Protein AF-A0A2R6QM65-F1 (afdb_monomer_lite)

Sequence (448 aa):
MLPRVVPAVLLLGACVVSASITVYGVSGAAQQTFDVTATAVSSASPSTYTAAAFNSVVLQAPEVPVPGPPTQFNLSLQSSSQNVAFLSIPQSGSFFGFSVEFSVVNQVGIPFNDTSNLRLGIAEVGELILGDNLVGFQVGNEPDLYASHGHRPQNYSQGDYFNDFGIMVEAIGNDTLIPVRNNLIAPSVATGPWTPESVWDTGFVGVYSDSLGALAVEHGFGPPKDPQTVFSNYLNHTSGIDIISAYLNSTNFAQQNGKPFLMFETNSASCGGFPGVSDSFGIALWALDYGLQMAYSNFSGALLHVGGEDDTYNWTVGPIFYAAVAVAETFGSSNASQIVDLQANGVNIFTPGYAIYENGNLARVALFNYVTDPTGASTYTASISITGGTVPSQVSVKYLLAPSVAEKTNITWAGQTVASKDQRRYKQSLATKQLAFAKYKFPHLASL

InterPro domains:
  IPR013780 Glycosyl hydrolase, all-beta [G3DSA:2.60.40.1180] (326-436)
  IPR017853 Glycoside hydrolase superfamily [SSF51445] (133-323)
  IPR031728 Beta-glucuronidase, C-terminal [PF16862] (353-425)
  IPR052974 Glycosyl Hydrolase 79 Enzymes [PTHR36183] (124-425)

pLDDT: mean 78.93, std 25.84, range [22.56, 98.81]

Foldseek 3Di:
DDDDDDDDDDDDDDPDPDDDDDDDDPDDDDDDDDDDDDDDDDDDPPDPDPPPLAQPDFADFDDADVVHFDFEDEFEAAQFPVPDPLKAFQAALQFEAAQEDEPPDDDQAFDLLDLVDTDCVSQLVVCVQCPVLDQAHEYEAQQLCCCVVVSDPVPDALLNVLVSVVSVLVVLVPDPSRPDQQRYEDDQHEPHPDALVRNVVSVSCVVCVSRHQAYEYEYADDDDDDCRVCQVCLLWLVNLVVSCVSCLVVLVVCVVSVHAYENAEDAQHPPQDHRLRRQFLSRLQSLLSSSLVCRSSNHRHYHYYAYDPPHNSPLDDGNVNNSSVVSSVLSDHQSGKIKDWSCPSVVGTQWTKMFIAHPGGTDDIDIGGSDQDPVCPSNHDYHYDYPPDDDDPDDDDWDFDDNHRSDRARTDTSNDDCDPVVSVVVVVVCCVSVPPDDPDDDDDDDDD

Structure (mmCIF, N/CA/C/O backbone):
data_AF-A0A2R6QM65-F1
#
_entry.id   AF-A0A2R6QM65-F1
#
loop_
_atom_site.group_PDB
_atom_site.id
_atom_site.type_symbol
_atom_site.label_atom_id
_atom_site.label_alt_id
_atom_site.label_comp_id
_atom_site.label_asym_id
_atom_site.label_entity_id
_atom_site.label_seq_id
_atom_site.pdbx_PDB_ins_code
_atom_site.Cartn_x
_atom_site.Cartn_y
_atom_site.Cartn_z
_atom_site.occupancy
_atom_site.B_iso_or_equiv
_atom_site.auth_seq_id
_atom_site.auth_comp_id
_atom_site.auth_asym_id
_atom_site.auth_atom_id
_atom_site.pdbx_PDB_model_num
ATOM 1 N N . MET A 1 1 ? 57.877 -20.335 72.585 1.00 38.72 1 MET A N 1
ATOM 2 C CA . MET A 1 1 ? 58.159 -21.057 71.326 1.00 38.72 1 MET A CA 1
ATOM 3 C C . MET A 1 1 ? 56.870 -21.093 70.514 1.00 38.72 1 MET A C 1
ATOM 5 O O . MET A 1 1 ? 55.941 -21.774 70.917 1.00 38.72 1 MET A O 1
ATOM 9 N N . LEU A 1 2 ? 56.780 -20.272 69.463 1.00 36.06 2 LEU A N 1
ATOM 10 C CA . LEU A 1 2 ? 55.674 -20.251 68.494 1.00 36.06 2 LEU A CA 1
ATOM 11 C C . LEU A 1 2 ? 55.960 -21.218 67.331 1.00 36.06 2 LEU A C 1
ATOM 13 O O . LEU A 1 2 ? 57.112 -21.305 66.905 1.00 36.06 2 LEU A O 1
ATOM 17 N N . PRO A 1 3 ? 54.909 -21.790 66.723 1.00 38.03 3 PRO A N 1
ATOM 18 C CA . PRO A 1 3 ? 54.809 -21.886 65.263 1.00 38.03 3 PRO A CA 1
ATOM 19 C C . PRO A 1 3 ? 53.459 -21.305 64.785 1.00 38.03 3 PRO A C 1
ATOM 21 O O . PRO A 1 3 ? 52.400 -21.650 65.294 1.00 38.03 3 PRO A O 1
ATOM 24 N N . ARG A 1 4 ? 53.482 -20.201 64.029 1.00 33.97 4 ARG A N 1
ATOM 25 C CA . ARG A 1 4 ? 53.374 -20.094 62.555 1.00 33.97 4 ARG A CA 1
ATOM 26 C C . ARG A 1 4 ? 52.016 -20.515 61.964 1.00 33.97 4 ARG A C 1
ATOM 28 O O . ARG A 1 4 ? 51.758 -21.679 61.693 1.00 33.97 4 ARG A O 1
ATOM 35 N N . VAL A 1 5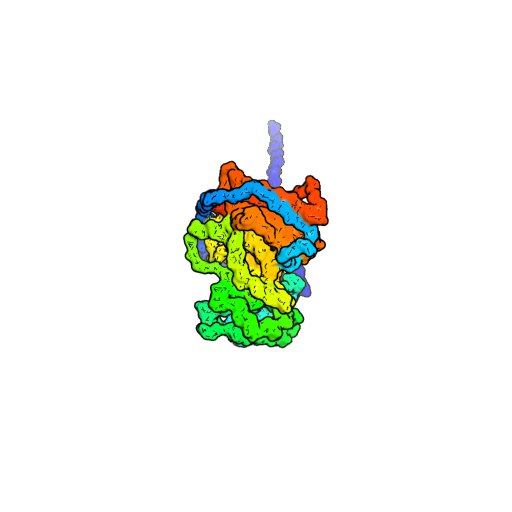 ? 51.217 -19.476 61.712 1.00 35.19 5 VAL A N 1
ATOM 36 C CA . VAL A 1 5 ? 49.995 -19.402 60.899 1.00 35.19 5 VAL A CA 1
ATOM 37 C C . VAL A 1 5 ? 50.367 -19.304 59.413 1.00 35.19 5 VAL A C 1
ATOM 39 O O . VAL A 1 5 ? 51.276 -18.550 59.067 1.00 35.19 5 VAL A O 1
ATOM 42 N N . VAL A 1 6 ? 49.633 -19.999 58.539 1.00 34.00 6 VAL A N 1
ATOM 43 C CA . VAL A 1 6 ? 49.561 -19.725 57.091 1.00 34.00 6 VAL A CA 1
ATOM 44 C C . VAL A 1 6 ? 48.077 -19.710 56.693 1.00 34.00 6 VAL A C 1
ATOM 46 O O . VAL A 1 6 ? 47.406 -20.717 56.921 1.00 34.00 6 VAL A O 1
ATOM 49 N N . PRO A 1 7 ? 47.536 -18.611 56.132 1.00 34.41 7 PRO A N 1
ATOM 50 C CA . PRO A 1 7 ? 46.175 -18.575 55.613 1.00 34.41 7 PRO A CA 1
ATOM 51 C C . PRO A 1 7 ? 46.142 -18.966 54.128 1.00 34.41 7 PRO A C 1
ATOM 53 O O . PRO A 1 7 ? 46.990 -18.549 53.338 1.00 34.41 7 PRO A O 1
ATOM 56 N N . ALA A 1 8 ? 45.141 -19.761 53.752 1.00 31.19 8 ALA A N 1
ATOM 57 C CA . ALA A 1 8 ? 44.837 -20.096 52.367 1.00 31.19 8 ALA A CA 1
ATOM 58 C C . ALA A 1 8 ? 44.176 -18.897 51.665 1.00 31.19 8 ALA A C 1
ATOM 60 O O . ALA A 1 8 ? 43.174 -18.360 52.136 1.00 31.19 8 ALA A O 1
ATOM 61 N N . VAL A 1 9 ? 44.758 -18.482 50.541 1.00 32.62 9 VAL A N 1
ATOM 62 C CA . VAL A 1 9 ? 44.259 -17.414 49.669 1.00 32.62 9 VAL A CA 1
ATOM 63 C C . VAL A 1 9 ? 43.231 -18.004 48.701 1.00 32.62 9 VAL A C 1
ATOM 65 O O . VAL A 1 9 ? 43.537 -18.929 47.951 1.00 32.62 9 VAL A O 1
ATOM 68 N N . LEU A 1 10 ? 42.019 -17.450 48.712 1.00 29.50 10 LEU A N 1
ATOM 69 C CA . LEU A 1 10 ? 40.959 -17.718 47.742 1.00 29.50 10 LEU A CA 1
ATOM 70 C C . LEU A 1 10 ? 41.210 -16.838 46.499 1.00 29.50 10 LEU A C 1
ATOM 72 O O . LEU A 1 10 ? 41.002 -15.626 46.554 1.00 29.50 10 LEU A O 1
ATOM 76 N N . LEU A 1 11 ? 41.687 -17.417 45.392 1.00 30.95 11 LEU A N 1
ATOM 77 C CA . LEU A 1 11 ? 41.769 -16.727 44.097 1.00 30.95 11 LEU A CA 1
ATOM 78 C C . LEU A 1 11 ? 40.460 -16.922 43.317 1.00 30.95 11 LEU A C 1
ATOM 80 O O . LEU A 1 11 ? 40.138 -18.030 42.892 1.00 30.95 11 LEU A O 1
ATOM 84 N N . LEU A 1 12 ? 39.733 -15.823 43.095 1.00 32.28 12 LEU A N 1
ATOM 85 C CA . LEU A 1 12 ? 38.688 -15.709 42.077 1.00 32.28 12 LEU A CA 1
ATOM 86 C C . LEU A 1 12 ? 39.339 -15.757 40.684 1.00 32.28 12 LEU A C 1
ATOM 88 O O . LEU A 1 12 ? 39.906 -14.770 40.218 1.00 32.28 12 LEU A O 1
ATOM 92 N N . GLY A 1 13 ? 39.267 -16.912 40.024 1.00 29.38 13 GLY A N 1
ATOM 93 C CA . GLY A 1 13 ? 39.641 -17.063 38.620 1.00 29.38 13 GLY A CA 1
ATOM 94 C C . GLY A 1 13 ? 38.540 -16.531 37.704 1.00 29.38 13 GLY A C 1
ATOM 95 O O . GLY A 1 13 ? 37.453 -17.102 37.637 1.00 29.38 13 GLY A O 1
ATOM 96 N N . ALA A 1 14 ? 38.826 -15.444 36.989 1.00 32.75 14 ALA A N 1
ATOM 97 C CA . ALA A 1 14 ? 38.020 -14.986 35.868 1.00 32.75 14 ALA A CA 1
ATOM 98 C C . ALA A 1 14 ? 37.994 -16.072 34.777 1.00 32.75 14 ALA A C 1
ATOM 100 O O . ALA A 1 14 ? 39.039 -16.472 34.264 1.00 32.75 14 ALA A O 1
ATOM 101 N N . CYS A 1 15 ? 36.802 -16.550 34.414 1.00 27.44 15 CYS A N 1
ATOM 102 C CA . CYS A 1 15 ? 36.615 -17.377 33.226 1.00 27.44 15 CYS A CA 1
ATOM 103 C C . CYS A 1 15 ? 36.830 -16.506 31.984 1.00 27.44 15 CYS A C 1
ATOM 105 O O . CYS A 1 15 ? 35.930 -15.789 31.551 1.00 27.44 15 CYS A O 1
ATOM 107 N N . VAL A 1 16 ? 38.031 -16.561 31.415 1.00 31.06 16 VAL A N 1
ATOM 108 C CA . VAL A 1 16 ? 38.286 -16.095 30.052 1.00 31.06 16 VAL A CA 1
ATOM 109 C C . VAL A 1 16 ? 37.765 -17.182 29.116 1.00 31.06 16 VAL A C 1
ATOM 111 O O . VAL A 1 16 ? 38.329 -18.271 29.043 1.00 31.06 16 VAL A O 1
ATOM 114 N N . VAL A 1 17 ? 36.661 -16.914 28.419 1.00 28.73 17 VAL A N 1
ATOM 115 C CA . VAL A 1 17 ? 36.216 -17.768 27.314 1.00 28.73 17 VAL A CA 1
ATOM 116 C C . VAL A 1 17 ? 37.124 -17.476 26.123 1.00 28.73 17 VAL A C 1
ATOM 118 O O . VAL A 1 17 ? 36.931 -16.498 25.405 1.00 28.73 17 VAL A O 1
ATOM 121 N N . SER A 1 18 ? 38.138 -18.313 25.917 1.00 28.58 18 SER A N 1
ATOM 122 C CA . SER A 1 18 ? 38.857 -18.378 24.645 1.00 28.58 18 SER A CA 1
ATOM 123 C C . SER A 1 18 ? 38.010 -19.169 23.652 1.00 28.58 18 SER A C 1
ATOM 125 O O . SER A 1 18 ? 38.008 -20.395 23.670 1.00 28.58 18 SER A O 1
ATOM 127 N N . ALA A 1 19 ? 37.271 -18.474 22.790 1.00 27.31 19 ALA A N 1
ATOM 128 C CA . ALA A 1 19 ? 36.684 -19.091 21.608 1.00 27.31 19 ALA A CA 1
ATOM 129 C C . ALA A 1 19 ? 37.695 -18.991 20.456 1.00 27.31 19 ALA A C 1
ATOM 131 O O . ALA A 1 19 ? 37.913 -17.912 19.909 1.00 27.31 19 ALA A O 1
ATOM 132 N N . SER A 1 20 ? 38.330 -20.106 20.097 1.00 28.16 20 SER A N 1
ATOM 133 C CA . SER A 1 20 ? 39.063 -20.249 18.839 1.00 28.16 20 SER A CA 1
ATOM 134 C C . SER A 1 20 ? 38.140 -20.889 17.800 1.00 28.16 20 SER A C 1
ATOM 136 O O . SER A 1 20 ? 37.610 -21.979 18.002 1.00 28.16 20 SER A O 1
ATOM 138 N N . ILE A 1 21 ? 37.925 -20.208 16.674 1.00 26.66 21 ILE A N 1
ATOM 139 C CA . ILE A 1 21 ? 37.238 -20.782 15.514 1.00 26.66 21 ILE A CA 1
ATOM 140 C C . ILE A 1 21 ? 38.318 -21.336 14.588 1.00 26.66 21 ILE A C 1
ATOM 142 O O . ILE A 1 21 ? 39.095 -20.581 14.009 1.00 26.66 21 ILE A O 1
ATOM 146 N N . THR A 1 22 ? 38.371 -22.661 14.463 1.00 27.56 22 THR A N 1
ATOM 147 C CA . THR A 1 22 ? 39.179 -23.343 13.445 1.00 27.56 22 THR A CA 1
ATOM 148 C C . THR A 1 22 ? 38.296 -23.556 12.221 1.00 27.56 22 THR A C 1
ATOM 150 O O . THR A 1 22 ? 37.310 -24.286 12.294 1.00 27.56 22 THR A O 1
ATOM 153 N N . VAL A 1 23 ? 38.617 -22.897 11.106 1.00 26.70 23 VAL A N 1
ATOM 154 C CA . VAL A 1 23 ? 37.917 -23.077 9.827 1.00 26.70 23 VAL A CA 1
ATOM 155 C C . VAL A 1 23 ? 38.706 -24.073 8.983 1.00 26.70 23 VAL A C 1
ATOM 157 O O . VAL A 1 23 ? 39.858 -23.815 8.640 1.00 26.70 23 VAL A O 1
ATOM 160 N N . TYR A 1 24 ? 38.092 -25.205 8.638 1.00 25.06 24 TYR A N 1
ATOM 161 C CA . TYR A 1 24 ? 38.647 -26.148 7.668 1.00 25.06 24 TYR A CA 1
ATOM 162 C C . TYR A 1 24 ? 38.235 -25.717 6.255 1.00 25.06 24 TYR A C 1
ATOM 164 O O . TYR A 1 24 ? 37.059 -25.778 5.904 1.00 25.06 24 TYR A O 1
ATOM 172 N N . GLY A 1 25 ? 39.200 -25.265 5.454 1.00 28.28 25 GLY A N 1
ATOM 173 C CA . GLY A 1 25 ? 39.058 -25.141 4.001 1.00 28.28 25 GLY A CA 1
ATOM 174 C C . GLY A 1 25 ? 39.436 -26.454 3.309 1.00 28.28 25 GLY A C 1
ATOM 175 O O . GLY A 1 25 ? 40.238 -27.224 3.835 1.00 28.28 25 GLY A O 1
ATOM 176 N N . VAL A 1 26 ? 38.877 -26.711 2.124 1.00 34.22 26 VAL A N 1
ATOM 177 C CA . VAL A 1 26 ? 38.995 -27.980 1.366 1.00 34.22 26 VAL A CA 1
ATOM 178 C C . VAL A 1 26 ? 40.374 -28.199 0.707 1.00 34.22 26 VAL A C 1
ATOM 180 O O . VAL A 1 26 ? 40.522 -28.937 -0.260 1.00 34.22 26 VAL A O 1
ATOM 183 N N . SER A 1 27 ? 41.421 -27.602 1.259 1.00 32.16 27 SER A N 1
ATOM 184 C CA . SER A 1 27 ? 42.816 -27.883 0.929 1.00 32.16 27 SER A CA 1
ATOM 185 C C . SER A 1 27 ? 43.628 -27.689 2.207 1.00 32.16 27 SER A C 1
ATOM 187 O O . SER A 1 27 ? 43.577 -26.615 2.804 1.00 32.16 27 SER A O 1
ATOM 189 N N . GLY A 1 28 ? 44.291 -28.758 2.655 1.00 29.59 28 GLY A N 1
ATOM 190 C CA . GLY A 1 28 ? 44.944 -28.879 3.961 1.00 29.59 28 GLY A CA 1
ATOM 191 C C . GLY A 1 28 ? 45.881 -27.730 4.354 1.00 29.59 28 GLY A C 1
ATOM 192 O O . GLY A 1 28 ? 46.348 -26.955 3.527 1.00 29.59 28 GLY A O 1
ATOM 193 N N . ALA A 1 29 ? 46.132 -27.648 5.661 1.00 30.23 29 ALA A N 1
ATOM 194 C CA . ALA A 1 29 ? 46.851 -26.587 6.358 1.00 30.23 29 ALA A CA 1
ATOM 195 C C . ALA A 1 29 ? 48.100 -26.045 5.631 1.00 30.23 29 ALA A C 1
ATOM 197 O O . ALA A 1 29 ? 49.075 -26.765 5.428 1.00 30.23 29 ALA A O 1
ATOM 198 N N . ALA A 1 30 ? 48.107 -24.735 5.374 1.00 29.00 30 ALA A N 1
ATOM 199 C CA . ALA A 1 30 ? 49.322 -23.949 5.201 1.00 29.00 30 ALA A CA 1
ATOM 200 C C . ALA A 1 30 ? 49.230 -22.707 6.098 1.00 29.00 30 ALA A C 1
ATOM 202 O O . ALA A 1 30 ? 48.421 -21.807 5.883 1.00 29.00 30 ALA A O 1
ATOM 203 N N . GLN A 1 31 ? 50.039 -22.699 7.152 1.00 29.42 31 GLN A N 1
ATOM 204 C CA . GLN A 1 31 ? 50.202 -21.586 8.075 1.00 29.42 31 GLN A CA 1
ATOM 205 C C . GLN A 1 31 ? 51.128 -20.555 7.409 1.00 29.42 31 GLN A C 1
ATOM 207 O O . GLN A 1 31 ? 52.315 -20.822 7.248 1.00 29.42 31 GLN A O 1
ATOM 212 N N . GLN A 1 32 ? 50.604 -19.396 6.999 1.00 27.78 32 GLN A N 1
ATOM 213 C CA . GLN A 1 32 ? 51.433 -18.245 6.623 1.00 27.78 32 GLN A CA 1
ATOM 214 C C . GLN A 1 32 ? 51.271 -17.130 7.657 1.00 27.78 32 GLN A C 1
ATOM 216 O O . GLN A 1 32 ? 50.199 -16.551 7.820 1.00 27.78 32 GLN A O 1
ATOM 221 N N . THR A 1 33 ? 52.355 -16.861 8.379 1.00 25.61 33 THR A N 1
ATOM 222 C CA . THR A 1 33 ? 52.556 -15.694 9.243 1.00 25.61 33 THR A CA 1
ATOM 223 C C . THR A 1 33 ? 52.804 -14.452 8.389 1.00 25.61 33 THR A C 1
ATOM 225 O O . THR A 1 33 ? 53.731 -14.447 7.582 1.00 25.61 33 THR A O 1
ATOM 228 N N . PHE A 1 34 ? 52.010 -13.400 8.595 1.00 25.69 34 PHE A N 1
ATOM 229 C CA . PHE A 1 34 ? 52.264 -12.066 8.050 1.00 25.69 34 PHE A CA 1
ATOM 230 C C . PHE A 1 34 ? 52.720 -11.134 9.178 1.00 25.69 34 PHE A C 1
ATOM 232 O O . PHE A 1 34 ? 51.961 -10.881 10.114 1.00 25.69 34 PHE A O 1
ATOM 239 N N . ASP A 1 35 ? 53.951 -10.629 9.074 1.00 25.83 35 ASP A N 1
ATOM 240 C CA . ASP A 1 35 ? 54.458 -9.514 9.876 1.00 25.83 35 ASP A CA 1
ATOM 241 C C . ASP A 1 35 ? 53.839 -8.206 9.368 1.00 25.83 35 ASP A C 1
ATOM 243 O O . ASP A 1 35 ? 53.992 -7.850 8.198 1.00 25.83 35 ASP A O 1
ATOM 247 N N . VAL A 1 36 ? 53.148 -7.472 10.244 1.00 30.02 36 VAL A N 1
ATOM 248 C CA . VAL A 1 36 ? 52.655 -6.121 9.946 1.00 30.02 36 VAL A CA 1
ATOM 249 C C . VAL A 1 36 ? 53.316 -5.135 10.899 1.00 30.02 36 VAL A C 1
ATOM 251 O O . VAL A 1 36 ? 52.942 -5.007 12.064 1.00 30.02 36 VAL A O 1
ATOM 254 N N . THR A 1 37 ? 54.304 -4.411 10.380 1.00 25.33 37 THR A N 1
ATOM 255 C CA . THR A 1 37 ? 54.903 -3.242 11.023 1.00 25.33 37 THR A CA 1
ATOM 256 C C . THR A 1 37 ? 53.861 -2.121 11.065 1.00 25.33 37 THR A C 1
ATOM 258 O O . THR A 1 37 ? 53.500 -1.549 10.036 1.00 25.33 37 THR A O 1
ATOM 261 N N . ALA A 1 38 ? 53.339 -1.820 12.255 1.00 28.05 38 ALA A N 1
ATOM 262 C CA . ALA A 1 38 ? 52.355 -0.764 12.462 1.00 28.05 38 ALA A CA 1
ATOM 263 C C . ALA A 1 38 ? 52.992 0.620 12.260 1.00 28.05 38 ALA A C 1
ATOM 265 O O . ALA A 1 38 ? 53.849 1.041 13.035 1.00 28.05 38 ALA A O 1
ATOM 266 N N . THR A 1 39 ? 52.547 1.347 11.234 1.00 26.44 39 THR A N 1
ATOM 267 C CA . THR A 1 39 ? 52.780 2.794 11.137 1.00 26.44 39 THR A CA 1
ATOM 268 C C . THR A 1 39 ? 51.591 3.485 11.797 1.00 26.44 39 THR A C 1
ATOM 270 O O . THR A 1 39 ? 50.443 3.194 11.466 1.00 26.44 39 THR A O 1
ATOM 273 N N . ALA A 1 40 ? 51.862 4.338 12.785 1.00 28.08 40 ALA A N 1
ATOM 274 C CA . ALA A 1 40 ? 50.848 5.008 13.589 1.00 28.08 40 ALA A CA 1
ATOM 275 C C . ALA A 1 40 ? 49.955 5.904 12.718 1.00 28.08 40 ALA A C 1
ATOM 277 O O . ALA A 1 40 ? 50.416 6.897 12.158 1.00 28.08 40 ALA A O 1
ATOM 278 N N . VAL A 1 41 ? 48.670 5.560 12.632 1.00 28.91 41 VAL A N 1
ATOM 279 C CA . VAL A 1 41 ? 47.631 6.443 12.101 1.00 28.91 41 VAL A CA 1
ATOM 280 C C . VAL A 1 41 ? 47.064 7.213 13.289 1.00 28.91 41 VAL A C 1
ATOM 282 O O . VAL A 1 41 ? 46.660 6.614 14.286 1.00 28.91 41 VAL A O 1
ATOM 285 N N . SER A 1 42 ? 47.090 8.541 13.210 1.00 27.17 42 SER A N 1
ATOM 286 C CA . SER A 1 42 ? 46.528 9.440 14.216 1.00 27.17 42 SER A CA 1
ATOM 287 C C . SER A 1 42 ? 45.083 9.054 14.527 1.00 27.17 42 SER A C 1
ATOM 289 O O . SER A 1 42 ? 44.241 9.039 13.629 1.00 27.17 42 SER A O 1
ATOM 291 N N . SER A 1 43 ? 44.791 8.772 15.796 1.00 30.64 43 SER A N 1
ATOM 292 C CA . SER A 1 43 ? 43.424 8.639 16.285 1.00 30.64 43 SER A CA 1
ATOM 293 C C . SER A 1 43 ? 42.693 9.955 16.036 1.00 30.64 43 SER A C 1
ATOM 295 O O . SER A 1 43 ? 42.979 10.956 16.700 1.00 30.64 43 SER A O 1
ATOM 297 N N . ALA A 1 44 ? 41.764 9.958 15.081 1.00 27.30 44 ALA A N 1
ATOM 298 C CA . ALA A 1 44 ? 40.731 10.978 15.039 1.00 27.30 44 ALA A CA 1
ATOM 299 C C . ALA A 1 44 ? 40.062 11.017 16.420 1.00 27.30 44 ALA A C 1
ATOM 301 O O . ALA A 1 44 ? 39.838 9.969 17.036 1.00 27.30 44 ALA A O 1
ATOM 302 N N . SER A 1 45 ? 39.824 12.225 16.932 1.00 26.30 45 SER A N 1
ATOM 303 C CA . SER A 1 45 ? 39.152 12.432 18.211 1.00 26.30 45 SER A CA 1
ATOM 304 C C . SER A 1 45 ? 37.885 11.577 18.274 1.00 26.30 45 SER A C 1
ATOM 306 O O . SER A 1 45 ? 37.190 11.479 17.261 1.00 26.30 45 SER A O 1
ATOM 308 N N . PRO A 1 46 ? 37.565 10.959 19.426 1.00 27.48 46 PRO A N 1
ATOM 309 C CA . PRO A 1 46 ? 36.305 10.257 19.567 1.00 27.48 46 PRO A CA 1
ATOM 310 C C . PRO A 1 46 ? 35.210 11.294 19.346 1.00 27.48 46 PRO A C 1
ATOM 312 O O . PRO A 1 46 ? 35.017 12.184 20.175 1.00 27.48 46 PRO A O 1
ATOM 315 N N . SER A 1 47 ? 34.535 11.227 18.201 1.00 25.16 47 SER A N 1
ATOM 316 C CA . SER A 1 47 ? 33.295 11.952 18.009 1.00 25.16 47 SER A CA 1
ATOM 317 C C . SER A 1 47 ? 32.377 11.494 19.130 1.00 25.16 47 SER A C 1
ATOM 319 O O . SER A 1 47 ? 32.063 10.311 19.263 1.00 25.16 47 SER A O 1
ATOM 321 N N . THR A 1 48 ? 32.009 12.418 20.004 1.00 25.02 48 THR A N 1
ATOM 322 C CA . THR A 1 48 ? 30.931 12.229 20.959 1.00 25.02 48 THR A CA 1
ATOM 323 C C . THR A 1 48 ? 29.674 11.982 20.134 1.00 25.02 48 THR A C 1
ATOM 325 O O . THR A 1 48 ? 29.065 12.912 19.618 1.00 25.02 48 THR A O 1
ATOM 328 N N . TYR A 1 49 ? 29.324 10.712 19.944 1.00 30.08 49 TYR A N 1
ATOM 329 C CA . TYR A 1 49 ? 28.093 10.311 19.282 1.00 30.08 49 TYR A CA 1
ATOM 330 C C . TYR A 1 49 ? 26.926 10.647 20.212 1.00 30.08 49 TYR A C 1
ATOM 332 O O . TYR A 1 49 ? 26.562 9.867 21.090 1.00 30.08 49 TYR A O 1
ATOM 340 N N . THR A 1 50 ? 26.340 11.829 20.049 1.00 26.67 50 THR A N 1
ATOM 341 C CA . THR A 1 50 ? 24.980 12.076 20.521 1.00 26.67 50 THR A CA 1
ATOM 342 C C . THR A 1 50 ? 24.058 11.392 19.524 1.00 26.67 50 THR A C 1
ATOM 344 O O . THR A 1 50 ? 23.930 11.851 18.393 1.00 26.67 50 THR A O 1
ATOM 347 N N . ALA A 1 51 ? 23.465 10.262 19.901 1.00 33.12 51 ALA A N 1
ATOM 348 C CA . ALA A 1 51 ? 22.452 9.607 19.089 1.00 33.12 51 ALA A CA 1
ATOM 349 C C . ALA A 1 51 ? 21.259 10.557 18.888 1.00 33.12 51 ALA A C 1
ATOM 351 O O . ALA A 1 51 ? 20.371 10.627 19.731 1.00 33.12 51 ALA A O 1
ATOM 352 N N . ALA A 1 52 ? 21.224 11.272 17.766 1.00 34.72 52 ALA A N 1
ATOM 353 C CA . ALA A 1 52 ? 20.027 11.941 17.275 1.00 34.72 52 ALA A CA 1
ATOM 354 C C . ALA A 1 52 ? 19.249 10.981 16.356 1.00 34.72 52 ALA A C 1
ATOM 356 O O . ALA A 1 52 ? 18.859 11.336 15.258 1.00 34.72 52 ALA A O 1
ATOM 357 N N . ALA A 1 53 ? 19.032 9.739 16.807 1.00 42.62 53 ALA A N 1
ATOM 358 C CA . ALA A 1 53 ? 18.100 8.810 16.158 1.00 42.62 53 ALA A CA 1
ATOM 359 C C . ALA A 1 53 ? 16.630 9.159 16.466 1.00 42.62 53 ALA A C 1
ATOM 361 O O . ALA A 1 53 ? 15.719 8.537 15.933 1.00 42.62 53 ALA A O 1
ATOM 362 N N . PHE A 1 54 ? 16.400 10.132 17.353 1.00 52.22 54 PHE A N 1
ATOM 363 C CA . PHE A 1 54 ? 15.082 10.559 17.793 1.00 52.22 54 PHE A CA 1
ATOM 364 C C . PHE A 1 54 ? 14.896 12.029 17.452 1.00 52.22 54 PHE A C 1
ATOM 366 O O . PHE A 1 54 ? 15.477 12.912 18.085 1.00 52.22 54 PHE A O 1
ATOM 373 N N . ASN A 1 55 ? 14.055 12.286 16.461 1.00 66.00 55 ASN A N 1
ATOM 374 C CA . ASN A 1 55 ? 13.513 13.609 16.239 1.00 66.00 55 ASN A CA 1
ATOM 375 C C . ASN A 1 55 ? 12.678 14.035 17.467 1.00 66.00 55 ASN A C 1
ATOM 377 O O . ASN A 1 55 ? 11.725 13.356 17.864 1.00 66.00 55 ASN A O 1
ATOM 381 N N . SER A 1 56 ? 13.016 15.184 18.051 1.00 69.69 56 SER A N 1
ATOM 382 C CA . SER A 1 56 ? 12.346 15.735 19.234 1.00 69.69 56 SER A CA 1
ATOM 383 C C . SER A 1 56 ? 11.058 16.505 18.926 1.00 69.69 56 SER A C 1
ATOM 385 O O . SER A 1 56 ? 10.366 16.904 19.861 1.00 69.69 56 SER A O 1
ATOM 387 N N . VAL A 1 57 ? 10.707 16.711 17.650 1.00 80.88 57 VAL A N 1
ATOM 388 C CA . VAL A 1 57 ? 9.465 17.386 17.246 1.00 80.88 57 VAL A CA 1
ATOM 389 C C . VAL A 1 57 ? 8.274 16.516 17.628 1.00 80.88 57 VAL A C 1
ATOM 391 O O . VAL A 1 57 ? 7.970 15.549 16.938 1.00 80.88 57 VAL A O 1
ATOM 394 N N . VAL A 1 58 ? 7.599 16.842 18.725 1.00 81.19 58 VAL A N 1
ATOM 395 C CA . VAL A 1 58 ? 6.324 16.227 19.113 1.00 81.19 58 VAL A CA 1
ATOM 396 C C . VAL A 1 58 ? 5.205 17.170 18.695 1.00 81.19 58 VAL A C 1
ATOM 398 O O . VAL A 1 58 ? 5.197 18.333 19.096 1.00 81.19 58 VAL A O 1
ATOM 401 N N . LEU A 1 59 ? 4.284 16.672 17.872 1.00 91.38 59 LEU A N 1
ATOM 402 C CA . LEU A 1 59 ? 3.152 17.457 17.393 1.00 91.38 59 LEU A CA 1
ATOM 403 C C . LEU A 1 59 ? 2.055 17.554 18.449 1.00 91.38 59 LEU A C 1
ATOM 405 O O . LEU A 1 59 ? 1.943 16.728 19.355 1.00 91.38 59 LEU A O 1
ATOM 409 N N . GLN A 1 60 ? 1.208 18.562 18.306 1.00 94.94 60 GLN A N 1
ATOM 410 C CA . GLN A 1 60 ? -0.056 18.630 19.019 1.00 94.94 60 GLN A CA 1
ATOM 411 C C . GLN A 1 60 ? -1.096 17.825 18.242 1.00 94.94 60 GLN A C 1
ATOM 413 O O . GLN A 1 60 ? -1.263 18.011 17.032 1.00 94.94 60 GLN A O 1
ATOM 418 N N . ALA A 1 61 ? -1.786 16.920 18.941 1.00 95.50 61 ALA A N 1
ATOM 419 C CA . ALA A 1 61 ? -2.954 16.255 18.380 1.00 95.50 61 ALA A CA 1
ATOM 420 C C . ALA A 1 61 ? -4.024 17.308 18.032 1.00 95.50 61 ALA A C 1
ATOM 422 O O . ALA A 1 61 ? -4.190 18.259 18.803 1.00 95.50 61 ALA A O 1
ATOM 423 N N . PRO A 1 62 ? -4.742 17.160 16.904 1.00 95.50 62 PRO A N 1
ATOM 424 C CA . PRO A 1 62 ? -5.857 18.042 16.583 1.00 95.50 62 PRO A CA 1
ATOM 425 C C . PRO A 1 62 ? -6.927 18.034 17.678 1.00 95.50 62 PRO A C 1
ATOM 427 O O . PRO A 1 62 ? -7.087 17.045 18.398 1.00 95.50 62 PRO A O 1
ATOM 430 N N . GLU A 1 63 ? -7.685 19.124 17.774 1.00 95.75 63 GLU A N 1
ATOM 431 C CA . GLU A 1 63 ? -8.869 19.172 18.631 1.00 95.75 63 GLU A CA 1
ATOM 432 C C . GLU A 1 63 ? -9.897 18.109 18.214 1.00 95.75 63 GLU A C 1
ATOM 434 O O . GLU A 1 63 ? -9.974 17.708 17.048 1.00 95.75 63 GLU A O 1
ATOM 439 N N . VAL A 1 64 ? -10.711 17.663 19.175 1.00 96.31 64 VAL A N 1
ATOM 440 C CA . VAL A 1 64 ? -11.824 16.745 18.905 1.00 96.31 64 VAL A CA 1
ATOM 441 C C . VAL A 1 64 ? -12.764 17.388 17.871 1.00 96.31 64 VAL A C 1
ATOM 443 O O . VAL A 1 64 ? -13.157 18.542 18.064 1.00 96.31 64 VAL A O 1
ATOM 446 N N . PRO A 1 65 ? -13.152 16.677 16.792 1.00 94.50 65 PRO A N 1
ATOM 447 C CA . PRO A 1 65 ? -14.057 17.219 15.782 1.00 94.50 65 PRO A CA 1
ATOM 448 C C . PRO A 1 65 ? -15.376 17.727 16.381 1.00 94.50 65 PRO A C 1
ATOM 450 O O . PRO A 1 65 ? -15.895 17.149 17.337 1.00 94.50 65 PRO A O 1
ATOM 453 N N . VAL A 1 66 ? -15.949 18.785 15.794 1.00 91.56 66 VAL A N 1
ATOM 454 C CA . VAL A 1 66 ? -17.249 19.344 16.202 1.00 91.56 66 VAL A CA 1
ATOM 455 C C . VAL A 1 66 ? -18.193 19.417 14.989 1.00 91.56 66 VAL A C 1
ATOM 457 O O . VAL A 1 66 ? -17.924 20.194 14.071 1.00 91.56 66 VAL A O 1
ATOM 460 N N . PRO A 1 67 ? -19.312 18.663 14.972 1.00 91.25 67 PRO A N 1
ATOM 461 C CA . PRO A 1 67 ? -19.699 17.663 15.970 1.00 91.25 67 PRO A CA 1
ATOM 462 C C . PRO A 1 67 ? -18.733 16.464 15.987 1.00 91.25 67 PRO A C 1
ATOM 464 O O . PRO A 1 67 ? -18.144 16.120 14.963 1.00 91.25 67 PRO A O 1
ATOM 467 N N . GLY A 1 68 ? -18.585 15.829 17.153 1.00 91.94 68 GLY A N 1
ATOM 468 C CA . GLY A 1 68 ? -17.762 14.625 17.294 1.00 91.94 68 GLY A CA 1
ATOM 469 C C . GLY A 1 68 ? -18.353 13.424 16.543 1.00 91.94 68 GLY A C 1
ATOM 470 O O . GLY A 1 68 ? -19.548 13.437 16.219 1.00 91.94 68 GLY A O 1
ATOM 471 N N . PRO A 1 69 ? -17.555 12.373 16.267 1.00 94.31 69 PRO A N 1
ATOM 472 C CA . PRO A 1 69 ? -18.061 11.151 15.648 1.00 94.31 69 PRO A CA 1
ATOM 473 C C . PRO A 1 69 ? -19.185 10.518 16.483 1.00 94.31 69 PRO A C 1
ATOM 475 O O . PRO A 1 69 ? -19.118 10.552 17.716 1.00 94.31 69 PRO A O 1
ATOM 478 N N . PRO A 1 70 ? -20.203 9.896 15.859 1.00 96.50 70 PRO A N 1
ATOM 479 C CA . PRO A 1 70 ? -21.198 9.143 16.611 1.00 96.50 70 PRO A CA 1
ATOM 480 C C . PRO A 1 70 ? -20.536 8.023 17.421 1.00 96.50 70 PRO A C 1
ATOM 482 O O . PRO A 1 70 ? -19.707 7.270 16.909 1.00 96.50 70 PRO A O 1
ATOM 485 N N . THR A 1 71 ? -20.920 7.900 18.692 1.00 97.31 71 THR A N 1
ATOM 486 C CA . THR A 1 71 ? -20.315 6.948 19.639 1.00 97.31 71 THR A CA 1
ATOM 487 C C . THR A 1 71 ? -21.072 5.628 19.742 1.00 97.31 71 THR A C 1
ATOM 489 O O . THR A 1 71 ? -20.684 4.742 20.500 1.00 97.31 71 THR A O 1
ATOM 492 N N . GLN A 1 72 ? -22.159 5.465 18.992 1.00 98.00 72 GLN A N 1
ATOM 493 C CA . GLN A 1 72 ? -22.928 4.227 18.928 1.00 98.00 72 GLN A CA 1
ATOM 494 C C . GLN A 1 72 ? -23.401 4.003 17.499 1.00 98.00 72 GLN A C 1
ATOM 496 O O . GLN A 1 72 ? -24.082 4.854 16.929 1.00 98.00 72 GLN A O 1
ATOM 501 N N . PHE A 1 73 ? -23.066 2.848 16.936 1.00 97.94 73 PHE A N 1
ATOM 502 C CA . PHE A 1 73 ? -23.513 2.455 15.605 1.00 97.94 73 PHE A CA 1
ATOM 503 C C . PHE A 1 73 ? -23.618 0.935 15.482 1.00 97.94 73 PHE A C 1
ATOM 505 O O . PHE A 1 73 ? -23.044 0.181 16.271 1.00 97.94 73 PHE A O 1
ATOM 512 N N . ASN A 1 74 ? -24.374 0.485 14.481 1.00 97.25 74 ASN A N 1
ATOM 513 C CA . ASN A 1 74 ? -24.567 -0.930 14.184 1.00 97.25 74 ASN A CA 1
ATOM 514 C C . ASN A 1 74 ? -23.805 -1.311 12.913 1.00 97.25 74 ASN A C 1
ATOM 516 O O . ASN A 1 74 ? -23.825 -0.567 11.934 1.00 97.25 74 ASN A O 1
ATOM 520 N N . LEU A 1 75 ? -23.199 -2.495 12.907 1.00 96.88 75 LEU A N 1
ATOM 521 C CA . LEU A 1 75 ? -22.618 -3.132 11.730 1.00 96.88 75 LEU A CA 1
ATOM 522 C C . LEU A 1 75 ? -23.398 -4.413 11.432 1.00 96.88 75 LEU A C 1
ATOM 524 O O . LEU A 1 75 ? -23.542 -5.284 12.292 1.00 96.88 75 LEU A O 1
ATOM 528 N N . SER A 1 76 ? -23.917 -4.524 10.211 1.00 95.44 76 SER A N 1
ATOM 529 C CA . SER A 1 76 ? -24.597 -5.729 9.727 1.00 95.44 76 SER A CA 1
ATOM 530 C C . SER A 1 76 ? -23.685 -6.441 8.740 1.00 95.44 76 SER A C 1
ATOM 532 O O . SER A 1 76 ? -23.527 -5.992 7.609 1.00 95.44 76 SER A O 1
ATOM 534 N N . LEU A 1 77 ? -23.054 -7.526 9.182 1.00 97.38 77 LEU A N 1
ATOM 535 C CA . LEU A 1 77 ? -22.063 -8.268 8.406 1.00 97.38 77 LEU A CA 1
ATOM 536 C C . LEU A 1 77 ? -22.680 -9.545 7.841 1.00 97.38 77 LEU A C 1
ATOM 538 O O . LEU A 1 77 ? -23.569 -10.136 8.452 1.00 97.38 77 LEU A O 1
ATOM 542 N N . GLN A 1 78 ? -22.209 -9.990 6.682 1.00 98.00 78 GLN A N 1
ATOM 543 C CA . GLN A 1 78 ? -22.596 -11.287 6.133 1.00 98.00 78 GLN A CA 1
ATOM 544 C C . GLN A 1 78 ? -21.685 -12.367 6.712 1.00 98.00 78 GLN A C 1
ATOM 546 O O . GLN A 1 78 ? -20.498 -12.138 6.915 1.00 98.00 78 GLN A O 1
ATOM 551 N N . SER A 1 79 ? -22.214 -13.559 6.977 1.00 97.31 79 SER A N 1
ATOM 552 C CA . SER A 1 79 ? -21.391 -14.699 7.399 1.00 97.31 79 SER A CA 1
ATOM 553 C C . SER A 1 79 ? -20.500 -15.227 6.273 1.00 97.31 79 SER A C 1
ATOM 555 O O . SER A 1 79 ? -19.416 -15.746 6.537 1.00 97.31 79 SER A O 1
ATOM 557 N N . SER A 1 80 ? -20.954 -15.080 5.024 1.00 97.62 80 SER A N 1
ATOM 558 C CA . SER A 1 80 ? -20.287 -15.579 3.826 1.00 97.62 80 SER A CA 1
ATOM 559 C C . SER A 1 80 ? -19.956 -14.454 2.857 1.00 97.62 80 SER A C 1
ATOM 561 O O . SER A 1 80 ? -20.797 -13.598 2.571 1.00 97.62 80 SER A O 1
ATOM 563 N N . SER A 1 81 ? -18.751 -14.526 2.296 1.00 97.31 81 SER A N 1
ATOM 564 C CA . SER A 1 81 ? -18.241 -13.603 1.283 1.00 97.31 81 SER A CA 1
ATOM 565 C C . SER A 1 81 ? -19.086 -13.611 0.001 1.00 97.31 81 SER A C 1
ATOM 567 O O . SER A 1 81 ? -19.178 -12.600 -0.683 1.00 97.31 81 SER A O 1
ATOM 569 N N . GLN A 1 82 ? -19.795 -14.709 -0.290 1.00 96.88 82 GLN A N 1
ATOM 570 C CA . GLN A 1 82 ? -20.677 -14.825 -1.459 1.00 96.88 82 GLN A CA 1
ATOM 571 C C . GLN A 1 82 ? -21.818 -13.796 -1.464 1.00 96.88 82 GLN A C 1
ATOM 573 O O . GLN A 1 82 ? -22.349 -13.475 -2.523 1.00 96.88 82 GLN A O 1
ATOM 578 N N . ASN A 1 83 ? -22.189 -13.277 -0.290 1.00 97.25 83 ASN A N 1
ATOM 579 C CA . ASN A 1 83 ? -23.257 -12.290 -0.126 1.00 97.25 83 ASN A CA 1
ATOM 580 C C . ASN A 1 83 ? -22.725 -10.855 0.019 1.00 97.25 83 ASN A C 1
ATOM 582 O O . ASN A 1 83 ? -23.482 -9.954 0.380 1.00 97.25 83 ASN A O 1
ATOM 586 N N . VAL A 1 84 ? -21.429 -10.635 -0.211 1.00 97.56 84 VAL A N 1
ATOM 587 C CA . VAL A 1 84 ? -20.769 -9.341 -0.030 1.00 97.56 84 VAL A CA 1
ATOM 588 C C . VAL A 1 84 ? -20.364 -8.800 -1.392 1.00 97.56 84 VAL A C 1
ATOM 590 O O . VAL A 1 84 ? -19.617 -9.433 -2.136 1.00 97.56 84 VAL A O 1
ATOM 593 N N . ALA A 1 85 ? -20.866 -7.615 -1.724 1.00 96.00 85 ALA A N 1
ATOM 594 C CA . ALA A 1 85 ? -20.449 -6.898 -2.919 1.00 96.00 85 ALA A CA 1
ATOM 595 C C . ALA A 1 85 ? -19.087 -6.224 -2.703 1.00 96.00 85 ALA A C 1
ATOM 597 O O . ALA A 1 85 ? -18.726 -5.898 -1.574 1.00 96.00 85 ALA A O 1
ATOM 598 N N . PHE A 1 86 ? -18.367 -5.975 -3.799 1.00 94.25 86 PHE A N 1
ATOM 599 C CA . PHE A 1 86 ? -17.102 -5.229 -3.803 1.00 94.25 86 PHE A CA 1
ATOM 600 C C . PHE A 1 86 ? -15.989 -5.840 -2.937 1.00 94.25 86 PHE A C 1
ATOM 602 O O . PHE A 1 86 ? -15.104 -5.131 -2.481 1.00 94.25 86 PHE A O 1
ATOM 609 N N . LEU A 1 87 ? -16.005 -7.154 -2.708 1.00 97.12 87 LEU A N 1
ATOM 610 C CA . LEU A 1 87 ? -14.866 -7.821 -2.079 1.00 97.12 87 LEU A CA 1
ATOM 611 C C . LEU A 1 87 ? -13.608 -7.676 -2.929 1.00 97.12 87 LEU A C 1
ATOM 613 O O . LEU A 1 87 ? -13.661 -7.818 -4.153 1.00 97.12 87 LEU A O 1
ATOM 617 N N . SER A 1 88 ? -12.478 -7.483 -2.255 1.00 98.44 88 SER A N 1
ATOM 618 C CA . SER A 1 88 ? -11.175 -7.514 -2.902 1.00 98.44 88 SER A CA 1
ATOM 619 C C . SER A 1 88 ? -10.869 -8.870 -3.546 1.00 98.44 88 SER A C 1
ATOM 621 O O . SER A 1 88 ? -11.448 -9.907 -3.195 1.00 98.44 88 SER A O 1
ATOM 623 N N . ILE A 1 89 ? -9.841 -8.895 -4.393 1.00 97.69 89 ILE A N 1
ATOM 624 C CA . ILE A 1 89 ? -9.098 -10.121 -4.701 1.00 97.69 89 ILE A CA 1
ATOM 625 C C . ILE A 1 89 ? -8.578 -10.791 -3.412 1.00 97.69 89 ILE A C 1
ATOM 627 O O . ILE A 1 89 ? -8.429 -10.118 -2.383 1.00 97.69 89 ILE A O 1
ATOM 631 N N . PRO A 1 90 ? -8.300 -12.108 -3.430 1.00 97.06 90 PRO A N 1
ATOM 632 C CA . PRO A 1 90 ? -7.622 -12.774 -2.325 1.00 97.06 90 PRO A CA 1
ATOM 633 C C . PRO A 1 90 ? -6.246 -12.158 -2.046 1.00 97.06 90 PRO A C 1
ATOM 635 O O . PRO A 1 90 ? -5.470 -11.910 -2.967 1.00 97.06 90 PRO A O 1
ATOM 638 N N . GLN A 1 91 ? -5.951 -11.948 -0.768 1.00 95.00 91 GLN A N 1
ATOM 639 C CA . GLN A 1 91 ? -4.755 -11.288 -0.266 1.00 95.00 91 GLN A CA 1
ATOM 640 C C . GLN A 1 91 ? -3.856 -12.259 0.498 1.00 95.00 91 GLN A C 1
ATOM 642 O O . GLN A 1 91 ? -4.321 -13.156 1.213 1.00 95.00 91 GLN A O 1
ATOM 647 N N . SER A 1 92 ? -2.548 -12.032 0.369 1.00 88.56 92 SER A N 1
ATOM 648 C CA . SER A 1 92 ? -1.504 -12.739 1.113 1.00 88.56 92 SER A CA 1
ATOM 649 C C . SER A 1 92 ? -1.326 -12.161 2.518 1.00 88.56 92 SER A C 1
ATOM 651 O O . SER A 1 92 ? -1.439 -10.953 2.723 1.00 88.56 92 SER A O 1
ATOM 653 N N . GLY A 1 93 ? -0.922 -12.993 3.482 1.00 78.38 93 GLY A N 1
ATOM 654 C CA . GLY A 1 93 ? -0.445 -12.506 4.784 1.00 78.38 93 GLY A CA 1
ATOM 655 C C . GLY A 1 93 ? 0.796 -11.607 4.681 1.00 78.38 93 GLY A C 1
ATOM 656 O O . GLY A 1 93 ? 1.084 -10.832 5.588 1.00 78.38 93 GLY A O 1
ATOM 657 N N . SER A 1 94 ? 1.515 -11.687 3.557 1.00 80.62 94 SER A N 1
ATOM 658 C CA . SER A 1 94 ? 2.665 -10.843 3.218 1.00 80.62 94 SER A CA 1
ATOM 659 C C . SER A 1 94 ? 2.299 -9.591 2.408 1.00 80.62 94 SER A C 1
ATOM 661 O O . SER A 1 94 ? 3.185 -9.014 1.787 1.00 80.62 94 SER A O 1
ATOM 663 N N . PHE A 1 95 ? 1.019 -9.198 2.361 1.00 85.75 95 PHE A N 1
ATOM 664 C CA . PHE A 1 95 ? 0.533 -8.088 1.531 1.00 85.75 95 PHE A CA 1
ATOM 665 C C . PHE A 1 95 ? 1.265 -6.763 1.791 1.00 85.75 95 PHE A C 1
ATOM 667 O O . PHE A 1 95 ? 1.594 -6.062 0.840 1.00 85.75 95 PHE A O 1
ATOM 674 N N . PHE A 1 96 ? 1.519 -6.419 3.059 1.00 84.06 96 PHE A N 1
ATOM 675 C CA . PHE A 1 96 ? 2.094 -5.128 3.444 1.00 84.06 96 PHE A CA 1
ATOM 676 C C . PHE A 1 96 ? 3.474 -5.310 4.062 1.00 84.06 96 PHE A C 1
ATOM 678 O O . PHE A 1 96 ? 3.614 -5.849 5.162 1.00 84.06 96 PHE A O 1
ATOM 685 N N . GLY A 1 97 ? 4.493 -4.897 3.316 1.00 79.81 97 GLY A N 1
ATOM 686 C CA . GLY A 1 97 ? 5.895 -5.090 3.658 1.00 79.81 97 GLY A CA 1
ATOM 687 C C . GLY A 1 97 ? 6.685 -3.790 3.663 1.00 79.81 97 GLY A C 1
ATOM 688 O O . GLY A 1 97 ? 6.127 -2.696 3.694 1.00 79.81 97 GLY A O 1
ATOM 689 N N . PHE A 1 98 ? 8.006 -3.934 3.622 1.00 74.19 98 PHE A N 1
ATOM 690 C CA . PHE A 1 98 ? 8.948 -2.825 3.554 1.00 74.19 98 PHE A CA 1
ATOM 691 C C . PHE A 1 98 ? 9.785 -2.934 2.281 1.00 74.19 98 PHE A C 1
ATOM 693 O O . PHE A 1 98 ? 10.318 -4.014 2.004 1.00 74.19 98 PHE A O 1
ATOM 700 N N . SER A 1 99 ? 9.906 -1.830 1.545 1.00 67.94 99 SER A N 1
ATOM 701 C CA . SER A 1 99 ? 10.944 -1.645 0.527 1.00 67.94 99 SER A CA 1
ATOM 702 C C . SER A 1 99 ? 12.149 -1.019 1.217 1.00 67.94 99 SER A C 1
ATOM 704 O O . SER A 1 99 ? 11.968 -0.113 2.029 1.00 67.94 99 SER A O 1
ATOM 706 N N . VAL A 1 100 ? 13.355 -1.529 0.958 1.00 59.50 100 VAL A N 1
ATOM 707 C CA . VAL A 1 100 ? 14.568 -1.067 1.643 1.00 59.50 100 VAL A CA 1
ATOM 708 C C . VAL A 1 100 ? 15.595 -0.548 0.654 1.00 59.50 100 VAL A C 1
ATOM 710 O O . VAL A 1 100 ? 16.135 -1.323 -0.137 1.00 59.50 100 VAL A O 1
ATOM 713 N N . GLU A 1 101 ? 15.919 0.741 0.752 1.00 56.62 101 GLU A N 1
ATOM 714 C CA . GLU A 1 101 ? 17.014 1.351 0.002 1.00 56.62 101 GLU A CA 1
ATOM 715 C C . GLU A 1 101 ? 18.279 1.437 0.871 1.00 56.62 101 GLU A C 1
ATOM 717 O O . GLU A 1 101 ? 18.312 2.054 1.941 1.00 56.62 101 GLU A O 1
ATOM 722 N N . PHE A 1 102 ? 19.347 0.771 0.426 1.00 45.25 102 PHE A N 1
ATOM 723 C CA . PHE A 1 102 ? 20.638 0.772 1.109 1.00 45.25 102 PHE A CA 1
ATOM 724 C C . PHE A 1 102 ? 21.584 1.784 0.457 1.00 45.25 102 PHE A C 1
ATOM 726 O O . PHE A 1 102 ? 21.923 1.661 -0.719 1.00 45.25 102 PHE A O 1
ATOM 733 N N . SER A 1 103 ? 22.109 2.714 1.260 1.00 35.00 103 SER A N 1
ATOM 734 C CA . SER A 1 103 ? 23.053 3.774 0.860 1.00 35.00 103 SER A CA 1
ATOM 735 C C . SER A 1 103 ? 24.419 3.270 0.364 1.00 35.00 103 SER A C 1
ATOM 737 O O . SER A 1 103 ? 25.247 4.055 -0.096 1.00 35.00 103 SER A O 1
ATOM 739 N N . VAL A 1 104 ? 24.667 1.958 0.414 1.00 30.44 104 VAL A N 1
ATOM 740 C CA . VAL A 1 104 ? 25.888 1.322 -0.090 1.00 30.44 104 VAL A CA 1
ATOM 741 C C . VAL A 1 104 ? 25.521 0.123 -0.971 1.00 30.44 104 VAL A C 1
ATOM 743 O O . VAL A 1 104 ? 25.819 -1.013 -0.632 1.00 30.44 104 VAL A O 1
ATOM 746 N N . VAL A 1 105 ? 24.871 0.390 -2.109 1.00 34.06 105 VAL A N 1
ATOM 747 C CA . VAL A 1 105 ? 24.708 -0.539 -3.249 1.00 34.06 105 VAL A CA 1
ATOM 748 C C . VAL A 1 105 ? 23.914 -1.823 -2.931 1.00 34.06 105 VAL A C 1
ATOM 750 O O . VAL A 1 105 ? 24.480 -2.816 -2.481 1.00 34.06 105 VAL A O 1
ATOM 753 N N . ASN A 1 106 ? 22.603 -1.799 -3.224 1.00 38.97 106 ASN A N 1
ATOM 754 C CA . ASN A 1 106 ? 21.818 -2.823 -3.956 1.00 38.97 106 ASN A CA 1
ATOM 755 C C . ASN A 1 106 ? 20.356 -2.876 -3.477 1.00 38.97 106 ASN A C 1
ATOM 757 O O . ASN A 1 106 ? 20.010 -3.654 -2.587 1.00 38.97 106 ASN A O 1
ATOM 761 N N . GLN A 1 107 ? 19.487 -2.110 -4.144 1.00 37.25 107 GLN A N 1
ATOM 762 C CA . GLN A 1 107 ? 18.112 -2.559 -4.383 1.00 37.25 107 GLN A CA 1
ATOM 763 C C . GLN A 1 107 ? 18.167 -3.878 -5.178 1.00 37.25 107 GLN A C 1
ATOM 765 O O . GLN A 1 107 ? 19.070 -4.075 -5.996 1.00 37.25 107 GLN A O 1
ATOM 770 N N . VAL A 1 108 ? 17.204 -4.782 -4.981 1.00 53.25 108 VAL A N 1
ATOM 771 C CA . VAL A 1 108 ? 17.024 -5.951 -5.865 1.00 53.25 108 VAL A CA 1
ATOM 772 C C . VAL A 1 108 ? 16.274 -5.489 -7.120 1.00 53.25 108 VAL A C 1
ATOM 774 O O . VAL A 1 108 ? 15.120 -5.828 -7.362 1.00 53.25 108 VAL A O 1
ATOM 777 N N . GLY A 1 109 ? 16.939 -4.640 -7.895 1.00 57.56 109 GLY A N 1
ATOM 778 C CA . GLY A 1 109 ? 16.488 -4.141 -9.185 1.00 57.56 109 GLY A CA 1
ATOM 779 C C . GLY A 1 109 ? 17.641 -4.220 -10.174 1.00 57.56 109 GLY A C 1
ATOM 780 O O . GLY A 1 109 ? 18.806 -4.077 -9.795 1.00 57.56 109 GLY A O 1
ATOM 781 N N . ILE A 1 110 ? 17.341 -4.487 -11.442 1.00 69.88 110 ILE A N 1
ATOM 782 C CA . ILE A 1 110 ? 18.382 -4.510 -12.471 1.00 69.88 110 ILE A CA 1
ATOM 783 C C . ILE A 1 110 ? 18.710 -3.052 -12.813 1.00 69.88 110 ILE A C 1
ATOM 785 O O . ILE A 1 110 ? 17.800 -2.320 -13.211 1.00 69.88 110 ILE A O 1
ATOM 789 N N . PRO A 1 111 ? 19.973 -2.594 -12.670 1.00 74.50 111 PRO A N 1
ATOM 790 C CA . PRO A 1 111 ? 20.317 -1.207 -12.947 1.00 74.50 111 PRO A CA 1
ATOM 791 C C . PRO A 1 111 ? 19.910 -0.807 -14.367 1.00 74.50 111 PRO A C 1
ATOM 793 O O . PRO A 1 111 ? 20.433 -1.341 -15.343 1.00 74.50 111 PRO A O 1
ATOM 796 N N . PHE A 1 112 ? 18.994 0.155 -14.464 1.00 79.88 112 PHE A N 1
ATOM 797 C CA . PHE A 1 112 ? 18.358 0.556 -15.723 1.00 79.88 112 PHE A CA 1
ATOM 798 C C . PHE A 1 112 ? 18.804 1.941 -16.220 1.00 79.88 112 PHE A C 1
ATOM 800 O O . PHE A 1 112 ? 18.299 2.482 -17.199 1.00 79.88 112 PHE A O 1
ATOM 807 N N . ASN A 1 113 ? 19.786 2.545 -15.553 1.00 76.19 113 ASN A N 1
ATOM 808 C CA . ASN A 1 113 ? 20.300 3.871 -15.886 1.00 76.19 113 ASN A CA 1
ATOM 809 C C . ASN A 1 113 ? 21.142 3.915 -17.181 1.00 76.19 113 ASN A C 1
ATOM 811 O O . ASN A 1 113 ? 21.302 5.000 -17.730 1.00 76.19 113 ASN A O 1
ATOM 815 N N . ASP A 1 114 ? 21.642 2.784 -17.686 1.00 80.06 114 ASP A N 1
ATOM 816 C CA . ASP A 1 114 ? 22.336 2.660 -18.977 1.00 80.06 114 ASP A CA 1
ATOM 817 C C . ASP A 1 114 ? 21.840 1.404 -19.708 1.00 80.06 114 ASP A C 1
ATOM 819 O O . ASP A 1 114 ? 22.164 0.285 -19.313 1.00 80.06 114 ASP A O 1
ATOM 823 N N . THR A 1 115 ? 21.057 1.590 -20.774 1.00 83.69 115 THR A N 1
ATOM 824 C CA . THR A 1 115 ? 20.533 0.496 -21.607 1.00 83.69 115 THR A CA 1
ATOM 825 C C . THR A 1 115 ? 21.503 0.038 -22.695 1.00 83.69 115 THR A C 1
ATOM 827 O O . THR A 1 115 ? 21.252 -0.971 -23.345 1.00 83.69 115 THR A O 1
ATOM 830 N N . SER A 1 116 ? 22.645 0.714 -22.864 1.00 85.38 116 SER A N 1
ATOM 831 C CA . SER A 1 116 ? 23.710 0.276 -23.776 1.00 85.38 116 SER A CA 1
ATOM 832 C C . SER A 1 116 ? 24.625 -0.774 -23.140 1.00 85.38 116 SER A C 1
ATOM 834 O O . SER A 1 116 ? 25.190 -1.599 -23.852 1.00 85.38 116 SER A O 1
ATOM 836 N N . ASN A 1 117 ? 24.770 -0.759 -21.809 1.00 85.50 117 ASN A N 1
ATOM 837 C CA . ASN A 1 117 ? 25.606 -1.697 -21.053 1.00 85.50 117 ASN A CA 1
ATOM 838 C C . ASN A 1 117 ? 24.840 -2.252 -19.846 1.00 85.50 117 ASN A C 1
ATOM 840 O O . ASN A 1 117 ? 25.094 -1.886 -18.693 1.00 85.50 117 ASN A O 1
ATOM 844 N N . LEU A 1 118 ? 23.886 -3.145 -20.115 1.00 87.81 118 LEU A N 1
ATOM 845 C CA . LEU A 1 118 ? 23.085 -3.768 -19.066 1.00 87.81 118 LEU A CA 1
ATOM 846 C C . LEU A 1 118 ? 23.955 -4.597 -18.114 1.00 87.81 118 LEU A C 1
ATOM 848 O O . LEU A 1 118 ? 24.797 -5.395 -18.524 1.00 87.81 118 LEU A O 1
ATOM 852 N N . ARG A 1 119 ? 23.733 -4.406 -16.811 1.00 87.81 119 ARG A N 1
ATOM 853 C CA . ARG A 1 119 ? 24.483 -5.062 -15.731 1.00 87.81 119 ARG A CA 1
ATOM 854 C C . ARG A 1 119 ? 23.619 -6.144 -15.094 1.00 87.81 119 ARG A C 1
ATOM 856 O O . ARG A 1 119 ? 23.031 -5.934 -14.036 1.00 87.81 119 ARG A O 1
ATOM 863 N N . LEU A 1 120 ? 23.546 -7.295 -15.760 1.00 89.75 120 LEU A N 1
ATOM 864 C CA . LEU A 1 120 ? 22.644 -8.393 -15.396 1.00 89.75 120 LEU A CA 1
ATOM 865 C C . LEU A 1 120 ? 23.133 -9.273 -14.237 1.00 89.75 120 LEU A C 1
ATOM 867 O O . LEU A 1 120 ? 22.358 -10.070 -13.720 1.00 89.75 120 LEU A O 1
ATOM 871 N N . GLY A 1 121 ? 24.362 -9.078 -13.746 1.00 87.19 121 GLY A N 1
ATOM 872 C CA . GLY A 1 121 ? 24.921 -9.893 -12.659 1.00 87.19 121 GLY A CA 1
ATOM 873 C C . GLY A 1 121 ? 24.075 -9.921 -11.379 1.00 87.19 121 GLY A C 1
ATOM 874 O O . GLY A 1 121 ? 24.095 -10.908 -10.650 1.00 87.19 121 GLY A O 1
ATOM 875 N N . ILE A 1 122 ? 23.279 -8.881 -11.101 1.00 83.69 122 ILE A N 1
ATOM 876 C CA . ILE A 1 122 ? 22.340 -8.922 -9.970 1.00 83.69 122 ILE A CA 1
ATOM 877 C C . ILE A 1 122 ? 21.216 -9.944 -10.188 1.00 83.69 122 ILE A C 1
ATOM 879 O O . ILE A 1 122 ? 20.799 -10.583 -9.228 1.00 83.69 122 ILE A O 1
ATOM 883 N N . ALA A 1 123 ? 20.768 -10.134 -11.431 1.00 87.94 123 ALA A N 1
ATOM 884 C CA . ALA A 1 123 ? 19.753 -11.116 -11.779 1.00 87.94 123 ALA A CA 1
ATOM 885 C C . ALA A 1 123 ? 20.329 -12.537 -11.779 1.00 87.94 123 ALA A C 1
ATOM 887 O O . ALA A 1 123 ? 19.788 -13.410 -11.103 1.00 87.94 123 ALA A O 1
ATOM 888 N N . GLU A 1 124 ? 21.483 -12.735 -12.425 1.00 89.56 124 GLU A N 1
ATOM 889 C CA . GLU A 1 124 ? 22.198 -14.021 -12.464 1.00 89.56 124 GLU A CA 1
ATOM 890 C C . GLU A 1 124 ? 22.445 -14.576 -11.052 1.00 89.56 124 GLU A C 1
ATOM 892 O O . GLU A 1 124 ? 22.110 -15.716 -10.722 1.00 89.56 124 GLU A O 1
ATOM 897 N N . VAL A 1 125 ? 23.045 -13.752 -10.185 1.00 88.12 125 VAL A N 1
ATOM 898 C CA . VAL A 1 125 ? 23.407 -14.181 -8.835 1.00 88.12 125 VAL A CA 1
ATOM 899 C C . VAL A 1 125 ? 22.161 -14.172 -7.939 1.00 88.12 125 VAL A C 1
ATOM 901 O O . VAL A 1 125 ? 22.024 -15.062 -7.098 1.00 88.12 125 VAL A O 1
ATOM 904 N N . GLY A 1 126 ? 21.239 -13.225 -8.163 1.00 84.69 126 GLY A N 1
ATOM 905 C CA . GLY A 1 126 ? 19.914 -13.107 -7.544 1.00 84.69 126 GLY A CA 1
ATOM 906 C C . GLY A 1 126 ? 19.150 -14.419 -7.536 1.00 84.69 126 GLY A C 1
ATOM 907 O O . GLY A 1 126 ? 18.862 -14.959 -6.467 1.00 84.69 126 GLY A O 1
ATOM 908 N N . GLU A 1 127 ? 18.883 -14.959 -8.723 1.00 88.44 127 GLU A N 1
ATOM 909 C CA . GLU A 1 127 ? 18.154 -16.220 -8.881 1.00 88.44 127 GLU A CA 1
ATOM 910 C C . GLU A 1 127 ? 18.905 -17.398 -8.262 1.00 88.44 127 GLU A C 1
ATOM 912 O O . GLU A 1 127 ? 18.302 -18.231 -7.584 1.00 88.44 127 GLU A O 1
ATOM 917 N N . LEU A 1 128 ? 20.232 -17.437 -8.419 1.00 87.19 128 LEU A N 1
ATOM 918 C CA . LEU A 1 128 ? 21.061 -18.511 -7.880 1.00 87.19 128 LEU A CA 1
ATOM 919 C C . LEU A 1 128 ? 21.014 -18.596 -6.346 1.00 87.19 128 LEU A C 1
ATOM 921 O O . LEU A 1 128 ? 20.990 -19.698 -5.797 1.00 87.19 128 LEU A O 1
ATOM 925 N N . ILE A 1 129 ? 21.062 -17.458 -5.644 1.00 86.19 129 ILE A N 1
ATOM 926 C CA . ILE A 1 129 ? 21.160 -17.440 -4.175 1.00 86.19 129 ILE A CA 1
ATOM 927 C C . ILE A 1 129 ? 19.788 -17.399 -3.508 1.00 86.19 129 ILE A C 1
ATOM 929 O O . ILE A 1 129 ? 19.585 -18.084 -2.504 1.00 86.19 129 ILE A O 1
ATOM 933 N N . LEU A 1 130 ? 18.864 -16.587 -4.022 1.00 81.31 130 LEU A N 1
ATOM 934 C CA . LEU A 1 130 ? 17.557 -16.405 -3.394 1.00 81.31 130 LEU A CA 1
ATOM 935 C C . LEU A 1 130 ? 16.582 -17.527 -3.770 1.00 81.31 130 LEU A C 1
ATOM 937 O O . LEU A 1 130 ? 15.746 -17.889 -2.935 1.00 81.31 130 LEU A O 1
ATOM 941 N N . GLY A 1 131 ? 16.717 -18.105 -4.971 1.00 84.06 131 GLY A N 1
ATOM 942 C CA . GLY A 1 131 ? 15.836 -19.156 -5.481 1.00 84.06 131 GLY A CA 1
ATOM 943 C C . GLY A 1 131 ? 14.365 -18.777 -5.318 1.00 84.06 131 GLY A C 1
ATOM 944 O O . GLY A 1 131 ? 13.970 -17.653 -5.616 1.00 84.06 131 GLY A O 1
ATOM 945 N N . ASP A 1 132 ? 13.578 -19.677 -4.731 1.00 82.50 132 ASP A N 1
ATOM 946 C CA . ASP A 1 132 ? 12.140 -19.482 -4.486 1.00 82.50 132 ASP A CA 1
ATOM 947 C C . ASP A 1 132 ? 11.801 -18.304 -3.544 1.00 82.50 132 ASP A C 1
ATOM 949 O O . ASP A 1 132 ? 10.635 -17.937 -3.415 1.00 82.50 132 ASP A O 1
ATOM 953 N N . ASN A 1 133 ? 12.788 -17.705 -2.861 1.00 79.31 133 ASN A N 1
ATOM 954 C CA . ASN A 1 133 ? 12.569 -16.508 -2.036 1.00 79.31 133 ASN A CA 1
ATOM 955 C C . ASN A 1 133 ? 12.615 -15.204 -2.851 1.00 79.31 133 ASN A C 1
ATOM 957 O O . ASN A 1 133 ? 12.269 -14.148 -2.320 1.00 79.31 133 ASN A O 1
ATOM 961 N N . LEU A 1 134 ? 13.055 -15.249 -4.111 1.00 83.19 134 LEU A N 1
ATOM 962 C CA . LEU A 1 134 ? 13.024 -14.105 -5.013 1.00 83.19 134 LEU A CA 1
ATOM 963 C C . LEU A 1 134 ? 11.647 -14.001 -5.672 1.00 83.19 134 LEU A C 1
ATOM 965 O O . LEU A 1 134 ? 11.248 -14.862 -6.450 1.00 83.19 134 LEU A O 1
ATOM 969 N N . VAL A 1 135 ? 10.942 -12.907 -5.390 1.00 85.06 135 VAL A N 1
ATOM 970 C CA . VAL A 1 135 ? 9.614 -12.643 -5.969 1.00 85.06 135 VAL A CA 1
ATOM 971 C C . VAL A 1 135 ? 9.716 -12.054 -7.379 1.00 85.06 135 VAL A C 1
ATOM 973 O O . VAL A 1 135 ? 8.865 -12.323 -8.222 1.00 85.06 135 VAL A O 1
ATOM 976 N N . GLY A 1 136 ? 10.758 -11.270 -7.648 1.00 88.69 136 GLY A N 1
ATOM 977 C CA . GLY A 1 136 ? 11.004 -10.679 -8.956 1.00 88.69 136 GLY A CA 1
ATOM 978 C C . GLY A 1 136 ? 12.049 -9.576 -8.920 1.00 88.69 136 GLY A C 1
ATOM 979 O O . GLY A 1 136 ? 12.570 -9.237 -7.855 1.00 88.69 136 GLY A O 1
ATOM 980 N N . PHE A 1 137 ? 12.336 -9.020 -10.093 1.00 90.00 137 PHE A N 1
ATOM 981 C CA . PHE A 1 137 ? 13.274 -7.917 -10.268 1.00 90.00 137 PHE A CA 1
ATOM 982 C C . PHE A 1 137 ? 12.544 -6.669 -10.729 1.00 90.00 137 PHE A C 1
ATOM 984 O O . PHE A 1 137 ? 11.884 -6.679 -11.768 1.00 90.00 137 PHE A O 1
ATOM 991 N N . GLN A 1 138 ? 12.716 -5.575 -9.996 1.00 90.94 138 GLN A N 1
ATOM 992 C CA . GLN A 1 138 ? 12.291 -4.269 -10.475 1.00 90.94 138 GLN A CA 1
ATOM 993 C C . GLN A 1 138 ? 13.170 -3.830 -11.659 1.00 90.94 138 GLN A C 1
ATOM 995 O O . GLN A 1 138 ? 14.401 -3.917 -11.595 1.00 90.94 138 GLN A O 1
ATOM 1000 N N . VAL A 1 139 ? 12.546 -3.351 -12.738 1.00 90.81 139 VAL A N 1
ATOM 1001 C CA . VAL A 1 139 ? 13.240 -2.811 -13.916 1.00 90.81 139 VAL A CA 1
ATOM 1002 C C . VAL A 1 139 ? 12.836 -1.357 -14.123 1.00 90.81 139 VAL A C 1
ATOM 1004 O O . VAL A 1 139 ? 11.791 -1.040 -14.695 1.00 90.81 139 VAL A O 1
ATOM 1007 N N . GLY A 1 140 ? 13.722 -0.472 -13.677 1.00 86.12 140 GLY A N 1
ATOM 1008 C CA . GLY A 1 140 ? 13.447 0.954 -13.591 1.00 86.12 140 GLY A CA 1
ATOM 1009 C C . GLY A 1 140 ? 12.711 1.332 -12.302 1.00 86.12 140 GLY A C 1
ATOM 1010 O O . GLY A 1 140 ? 12.039 0.519 -11.681 1.00 86.12 140 GLY A O 1
ATOM 1011 N N . ASN A 1 141 ? 12.889 2.580 -11.899 1.00 89.62 141 ASN A N 1
ATOM 1012 C CA . ASN A 1 141 ? 12.383 3.185 -10.671 1.00 89.62 141 ASN A CA 1
ATOM 1013 C C . ASN A 1 141 ? 12.007 4.613 -11.041 1.00 89.62 141 ASN A C 1
ATOM 1015 O O . ASN A 1 141 ? 12.891 5.337 -11.499 1.00 89.62 141 ASN A O 1
ATOM 1019 N N . GLU A 1 142 ? 10.736 4.983 -10.925 1.00 93.25 142 GLU A N 1
ATOM 1020 C CA . GLU A 1 142 ? 10.227 6.309 -11.295 1.00 93.25 142 GLU A CA 1
ATOM 1021 C C . GLU A 1 142 ? 10.696 6.782 -12.694 1.00 93.25 142 GLU A C 1
ATOM 1023 O O . GLU A 1 142 ? 11.325 7.842 -12.826 1.00 93.25 142 GLU A O 1
ATOM 1028 N N . PRO A 1 143 ? 10.461 6.008 -13.780 1.00 94.56 143 PRO A N 1
ATOM 1029 C CA . PRO A 1 143 ? 10.936 6.376 -15.117 1.00 94.56 143 PRO A CA 1
ATOM 1030 C C . PRO A 1 143 ? 10.379 7.717 -15.614 1.00 94.56 143 PRO A C 1
ATOM 1032 O O . PRO A 1 143 ? 11.002 8.393 -16.435 1.00 94.56 143 PRO A O 1
ATOM 1035 N N . ASP A 1 144 ? 9.243 8.139 -15.067 1.00 95.56 144 ASP A N 1
ATOM 1036 C CA . ASP A 1 144 ? 8.615 9.434 -15.285 1.00 95.56 144 ASP A CA 1
ATOM 1037 C C . ASP A 1 144 ? 9.435 10.617 -14.741 1.00 95.56 144 ASP A C 1
ATOM 1039 O O . ASP A 1 144 ? 9.281 11.744 -15.215 1.00 95.56 144 ASP A O 1
ATOM 1043 N N . LEU A 1 145 ? 10.374 10.368 -13.824 1.00 93.50 145 LEU A N 1
ATOM 1044 C CA . LEU A 1 145 ? 11.279 11.372 -13.259 1.00 93.50 145 LEU A CA 1
ATOM 1045 C C . LEU A 1 145 ? 12.684 11.364 -13.887 1.00 93.50 145 LEU A C 1
ATOM 1047 O O . LEU A 1 145 ? 13.510 12.228 -13.575 1.00 93.50 145 LEU A O 1
ATOM 1051 N N . TYR A 1 146 ? 12.981 10.447 -14.815 1.00 94.00 146 TYR A N 1
ATOM 1052 C CA . TYR A 1 146 ? 14.317 10.324 -15.421 1.00 94.00 146 TYR A CA 1
ATOM 1053 C C . TYR A 1 146 ? 14.797 11.594 -16.117 1.00 94.00 146 TYR A C 1
ATOM 1055 O O . TYR A 1 146 ? 15.970 11.959 -15.997 1.00 94.00 146 TYR A O 1
ATOM 1063 N N . ALA A 1 147 ? 13.904 12.271 -16.838 1.00 93.38 147 ALA A N 1
ATOM 1064 C CA . ALA A 1 147 ? 14.218 13.520 -17.517 1.00 93.38 147 ALA A CA 1
ATOM 1065 C C . ALA A 1 147 ? 14.551 14.631 -16.507 1.00 93.38 147 ALA A C 1
ATOM 1067 O O . ALA A 1 147 ? 15.603 15.265 -16.606 1.00 93.38 147 ALA A O 1
ATOM 1068 N N . SER A 1 148 ? 13.706 14.840 -15.492 1.00 91.81 148 SER A N 1
ATOM 1069 C CA . SER A 1 148 ? 13.924 15.876 -14.472 1.00 91.81 148 SER A CA 1
ATOM 1070 C C . SER A 1 148 ? 15.163 15.625 -13.614 1.00 91.81 148 SER A C 1
ATOM 1072 O O . SER A 1 148 ? 15.795 16.582 -13.173 1.00 91.81 148 SER A O 1
ATOM 1074 N N . HIS A 1 149 ? 15.548 14.362 -13.413 1.00 90.62 149 HIS A N 1
ATOM 1075 C CA . HIS A 1 149 ? 16.749 13.981 -12.662 1.00 90.62 149 HIS A CA 1
ATOM 1076 C C . HIS A 1 149 ? 18.017 13.887 -13.531 1.00 90.62 149 HIS A C 1
ATOM 1078 O O . HIS A 1 149 ? 19.098 13.588 -13.028 1.00 90.62 149 HIS A O 1
ATOM 1084 N N . GLY A 1 150 ? 17.922 14.164 -14.838 1.00 91.69 150 GLY A N 1
ATOM 1085 C CA . GLY A 1 150 ? 19.071 14.151 -15.747 1.00 91.69 150 GLY A CA 1
ATOM 1086 C C . GLY A 1 150 ? 19.613 12.751 -16.064 1.00 91.69 150 GLY A C 1
ATOM 1087 O O . GLY A 1 150 ? 20.735 12.628 -16.549 1.00 91.69 150 GLY A O 1
ATOM 1088 N N . HIS A 1 151 ? 18.832 11.698 -15.809 1.00 88.75 151 HIS A N 1
ATOM 1089 C CA . HIS A 1 151 ? 19.171 10.311 -16.153 1.00 88.75 151 HIS A CA 1
ATOM 1090 C C . HIS A 1 151 ? 18.844 9.962 -17.611 1.00 88.75 151 HIS A C 1
ATOM 1092 O O . HIS A 1 151 ? 19.393 9.007 -18.167 1.00 88.75 151 HIS A O 1
ATOM 1098 N N . ARG A 1 152 ? 17.950 10.733 -18.238 1.00 93.25 152 ARG A N 1
ATOM 1099 C CA . ARG A 1 152 ? 17.572 10.628 -19.651 1.00 93.25 152 ARG A CA 1
ATOM 1100 C C . ARG A 1 152 ? 17.404 12.022 -20.277 1.00 93.25 152 ARG A C 1
ATOM 1102 O O . ARG A 1 152 ? 17.308 13.011 -19.546 1.00 93.25 152 ARG A O 1
ATOM 1109 N N . PRO A 1 153 ? 17.387 12.134 -21.621 1.00 94.62 153 PRO A N 1
ATOM 1110 C CA . PRO A 1 153 ? 17.082 13.390 -22.306 1.00 94.62 153 PRO A CA 1
ATOM 1111 C C . PRO A 1 153 ? 15.737 13.989 -21.872 1.00 94.62 153 PRO A C 1
ATOM 1113 O O . PRO A 1 153 ? 14.819 13.268 -21.497 1.00 94.62 153 PRO A O 1
ATOM 1116 N N . GLN A 1 154 ? 15.589 15.313 -21.979 1.00 95.75 154 GLN A N 1
ATOM 1117 C CA . GLN A 1 154 ? 14.373 16.016 -21.534 1.00 95.75 154 GLN A CA 1
ATOM 1118 C C . GLN A 1 154 ? 13.092 15.598 -22.274 1.00 95.75 154 GLN A C 1
ATOM 1120 O O . GLN A 1 154 ? 11.996 15.835 -21.783 1.00 95.75 154 GLN A O 1
ATOM 1125 N N . ASN A 1 155 ? 13.221 14.999 -23.459 1.00 95.94 155 ASN A N 1
ATOM 1126 C CA . ASN A 1 155 ? 12.107 14.493 -24.256 1.00 95.94 155 ASN A CA 1
ATOM 1127 C C . ASN A 1 155 ? 11.846 12.989 -24.062 1.00 95.94 155 ASN A C 1
ATOM 1129 O O . ASN A 1 155 ? 11.107 12.425 -24.864 1.00 95.94 155 ASN A O 1
ATOM 1133 N N . TYR A 1 156 ? 12.465 12.346 -23.063 1.00 97.31 156 TYR A N 1
ATOM 1134 C CA . TYR A 1 156 ? 12.225 10.937 -22.753 1.00 97.31 156 TYR A CA 1
ATOM 1135 C C . TYR A 1 156 ? 10.750 10.708 -22.415 1.00 97.31 156 TYR A C 1
ATOM 1137 O O . TYR A 1 156 ? 10.163 11.428 -21.606 1.00 97.31 156 TYR A O 1
ATOM 1145 N N . SER A 1 157 ? 10.157 9.718 -23.068 1.00 97.81 157 SER A N 1
ATOM 1146 C CA . SER A 1 157 ? 8.724 9.445 -23.064 1.00 97.81 157 SER A CA 1
ATOM 1147 C C . SER A 1 157 ? 8.420 8.003 -22.663 1.00 97.81 157 SER A C 1
ATOM 1149 O O . SER A 1 157 ? 9.299 7.144 -22.603 1.00 97.81 157 SER A O 1
ATOM 1151 N N . GLN A 1 158 ? 7.139 7.711 -22.460 1.00 98.19 158 GLN A N 1
ATOM 1152 C CA . GLN A 1 158 ? 6.632 6.363 -22.213 1.00 98.19 158 GLN A CA 1
ATOM 1153 C C . GLN A 1 158 ? 7.014 5.399 -23.346 1.00 98.19 158 GLN A C 1
ATOM 1155 O O . GLN A 1 158 ? 7.293 4.230 -23.094 1.00 98.19 158 GLN A O 1
ATOM 1160 N N . GLY A 1 159 ? 7.068 5.891 -24.591 1.00 98.38 159 GLY A N 1
ATOM 1161 C CA . GLY A 1 159 ? 7.519 5.115 -25.746 1.00 98.38 159 GLY A CA 1
ATOM 1162 C C . GLY A 1 159 ? 9.017 4.802 -25.706 1.00 98.38 159 GLY A C 1
ATOM 1163 O O . GLY A 1 159 ? 9.429 3.718 -26.112 1.00 98.38 159 GLY A O 1
ATOM 1164 N N . ASP A 1 160 ? 9.834 5.709 -25.169 1.00 98.06 160 ASP A N 1
ATOM 1165 C CA . ASP A 1 160 ? 11.261 5.448 -24.965 1.00 98.06 160 ASP A CA 1
ATOM 1166 C C . ASP A 1 160 ? 11.471 4.410 -23.858 1.00 98.06 160 ASP A C 1
ATOM 1168 O O . ASP A 1 160 ? 12.232 3.467 -24.059 1.00 98.06 160 ASP A O 1
ATOM 1172 N N . TYR A 1 161 ? 10.731 4.508 -22.745 1.00 98.00 161 TYR A N 1
ATOM 1173 C CA . TYR A 1 161 ? 10.737 3.479 -21.699 1.00 98.00 161 TYR A CA 1
ATOM 1174 C C . TYR A 1 161 ? 10.280 2.115 -22.229 1.00 98.00 161 TYR A C 1
ATOM 1176 O O . TYR A 1 161 ? 10.916 1.101 -21.950 1.00 98.00 161 TYR A O 1
ATOM 1184 N N . PHE A 1 162 ? 9.221 2.083 -23.044 1.00 98.56 162 PHE A N 1
ATOM 1185 C CA . PHE A 1 162 ? 8.767 0.868 -23.719 1.00 98.56 162 PHE A CA 1
ATOM 1186 C C . PHE A 1 162 ? 9.900 0.214 -24.525 1.00 98.56 162 PHE A C 1
ATOM 1188 O O . PHE A 1 162 ? 10.089 -0.999 -24.433 1.00 98.56 162 PHE A O 1
ATOM 1195 N N . ASN A 1 163 ? 10.666 0.993 -25.294 1.00 98.25 163 ASN A N 1
ATOM 1196 C CA . ASN A 1 163 ? 11.775 0.472 -26.097 1.00 98.25 163 ASN A CA 1
ATOM 1197 C C . ASN A 1 163 ? 12.954 0.024 -25.221 1.00 98.25 163 ASN A C 1
ATOM 1199 O O . ASN A 1 163 ? 13.478 -1.072 -25.414 1.00 98.25 163 ASN A O 1
ATOM 1203 N N . ASP A 1 164 ? 13.335 0.836 -24.232 1.00 97.06 164 ASP A N 1
ATOM 1204 C CA . ASP A 1 164 ? 14.397 0.527 -23.270 1.00 97.06 164 ASP A CA 1
ATOM 1205 C C . ASP A 1 164 ? 14.095 -0.779 -22.505 1.00 97.06 164 ASP A C 1
ATOM 1207 O O . ASP A 1 164 ? 14.984 -1.605 -22.287 1.00 97.06 164 ASP A O 1
ATOM 1211 N N . PHE A 1 165 ? 12.832 -1.010 -22.127 1.00 97.62 165 PHE A N 1
ATOM 1212 C CA . PHE A 1 165 ? 12.412 -2.243 -21.458 1.00 97.62 165 PHE A CA 1
ATOM 1213 C C . PHE A 1 165 ? 12.524 -3.456 -22.390 1.00 97.62 165 PHE A C 1
ATOM 1215 O O . PHE A 1 165 ? 12.927 -4.535 -21.957 1.00 97.62 165 PHE A O 1
ATOM 1222 N N . GLY A 1 166 ? 12.248 -3.281 -23.685 1.00 98.00 166 GLY A N 1
ATOM 1223 C CA . GLY A 1 166 ? 12.452 -4.319 -24.697 1.00 98.00 166 GLY A CA 1
ATOM 1224 C C . GLY A 1 166 ? 13.906 -4.775 -24.798 1.00 98.00 166 GLY A C 1
ATOM 1225 O O . GLY A 1 166 ? 14.160 -5.976 -24.872 1.00 98.00 166 GLY A O 1
ATOM 1226 N N . ILE A 1 167 ? 14.859 -3.841 -24.700 1.00 97.62 167 ILE A N 1
ATOM 1227 C CA . ILE A 1 167 ? 16.297 -4.156 -24.657 1.00 97.62 167 ILE A CA 1
ATOM 1228 C C . ILE A 1 167 ? 16.619 -5.024 -23.430 1.00 97.62 167 ILE A C 1
ATOM 1230 O O . ILE A 1 167 ? 17.352 -6.006 -23.544 1.00 97.62 167 ILE A O 1
ATOM 1234 N N . MET A 1 168 ? 16.040 -4.709 -22.264 1.00 95.56 168 MET A N 1
ATOM 1235 C CA . MET A 1 168 ? 16.197 -5.528 -21.053 1.00 95.56 168 MET A CA 1
ATOM 1236 C C . MET A 1 168 ? 15.638 -6.940 -21.235 1.00 95.56 168 MET A C 1
ATOM 1238 O O . MET A 1 168 ? 16.312 -7.918 -20.912 1.00 95.56 168 MET A O 1
ATOM 1242 N N . VAL A 1 169 ? 14.420 -7.054 -21.769 1.00 97.75 169 VAL A N 1
ATOM 1243 C CA . VAL A 1 169 ? 13.774 -8.347 -22.022 1.00 97.75 169 VAL A CA 1
ATOM 1244 C C . VAL A 1 169 ? 14.601 -9.200 -22.982 1.00 97.75 169 VAL A C 1
ATOM 1246 O O . VAL A 1 169 ? 14.803 -10.384 -22.717 1.00 97.75 169 VAL A O 1
ATOM 1249 N N . GLU A 1 170 ? 15.115 -8.618 -24.068 1.00 97.56 170 GLU A N 1
ATOM 1250 C CA . GLU A 1 170 ? 15.972 -9.328 -25.023 1.00 97.56 170 GLU A CA 1
ATOM 1251 C C . GLU A 1 170 ? 17.277 -9.800 -24.368 1.00 97.56 170 GLU A C 1
ATOM 1253 O O . GLU A 1 170 ? 17.675 -10.954 -24.540 1.00 97.56 170 GLU A O 1
ATOM 1258 N N . ALA A 1 171 ? 17.926 -8.943 -23.577 1.00 96.50 171 ALA A N 1
ATOM 1259 C CA . ALA A 1 171 ? 19.171 -9.288 -22.902 1.00 96.50 171 ALA A CA 1
ATOM 1260 C C . ALA A 1 171 ? 18.984 -10.438 -21.897 1.00 96.50 171 ALA A C 1
ATOM 1262 O O . ALA A 1 171 ? 19.745 -11.402 -21.934 1.00 96.50 171 ALA A O 1
ATOM 1263 N N . ILE A 1 172 ? 17.929 -10.397 -21.075 1.00 95.69 172 ILE A N 1
ATOM 1264 C CA . ILE A 1 172 ? 17.564 -11.492 -20.157 1.00 95.69 172 ILE A CA 1
ATOM 1265 C C . ILE A 1 172 ? 17.180 -12.765 -20.927 1.00 95.69 172 ILE A C 1
ATOM 1267 O O . ILE A 1 172 ? 17.513 -13.881 -20.523 1.00 95.69 172 ILE A O 1
ATOM 1271 N N . GLY A 1 173 ? 16.497 -12.619 -22.064 1.00 96.00 173 GLY A N 1
ATOM 1272 C CA . GLY A 1 173 ? 16.170 -13.722 -22.968 1.00 96.00 173 GLY A CA 1
ATOM 1273 C C . GLY A 1 173 ? 17.406 -14.458 -23.487 1.00 96.00 173 GLY A C 1
ATOM 1274 O O . GLY A 1 173 ? 17.401 -15.687 -23.575 1.00 96.00 173 GLY A O 1
ATOM 1275 N N . ASN A 1 174 ? 18.467 -13.709 -23.785 1.00 96.31 174 ASN A N 1
ATOM 1276 C CA . ASN A 1 174 ? 19.722 -14.224 -24.329 1.00 96.31 174 ASN A CA 1
ATOM 1277 C C . ASN A 1 174 ? 20.713 -14.701 -23.255 1.00 96.31 174 ASN A C 1
ATOM 1279 O O . ASN A 1 174 ? 21.672 -15.405 -23.581 1.00 96.31 174 ASN A O 1
ATOM 1283 N N . ASP A 1 175 ? 20.488 -14.357 -21.988 1.00 96.12 175 ASP A N 1
ATOM 1284 C CA . ASP A 1 175 ? 21.341 -14.775 -20.884 1.00 96.12 175 ASP A CA 1
ATOM 1285 C C . ASP A 1 175 ? 20.947 -16.166 -20.362 1.00 96.12 175 ASP A C 1
ATOM 1287 O O . ASP A 1 175 ? 19.852 -16.401 -19.841 1.00 96.12 175 ASP A O 1
ATOM 1291 N N . THR A 1 176 ? 21.853 -17.134 -20.510 1.00 95.88 176 THR A N 1
ATOM 1292 C CA . THR A 1 176 ? 21.634 -18.510 -20.040 1.00 95.88 176 THR A CA 1
ATOM 1293 C C . THR A 1 176 ? 21.766 -18.673 -18.526 1.00 95.88 176 THR A C 1
ATOM 1295 O O . THR A 1 176 ? 21.349 -19.705 -18.002 1.00 95.88 176 THR A O 1
ATOM 1298 N N . LEU A 1 177 ? 22.346 -17.689 -17.830 1.00 95.56 177 LEU A N 1
ATOM 1299 C CA . LEU A 1 177 ? 22.501 -17.689 -16.374 1.00 95.56 177 LEU A CA 1
ATOM 1300 C C . LEU A 1 177 ? 21.249 -17.176 -15.648 1.00 95.56 177 LEU A C 1
ATOM 1302 O O . LEU A 1 177 ? 21.172 -17.320 -14.430 1.00 95.56 177 LEU A O 1
ATOM 1306 N N . ILE A 1 178 ? 20.267 -16.644 -16.385 1.00 94.88 178 ILE A N 1
ATOM 1307 C CA . ILE A 1 178 ? 18.975 -16.181 -15.865 1.00 94.88 178 ILE A CA 1
ATOM 1308 C C . ILE A 1 178 ? 17.871 -17.141 -16.345 1.00 94.88 178 ILE A C 1
ATOM 1310 O O . ILE A 1 178 ? 17.322 -16.979 -17.443 1.00 94.88 178 ILE A O 1
ATOM 1314 N N . PRO A 1 179 ? 17.587 -18.221 -15.594 1.00 93.44 179 PRO A N 1
ATOM 1315 C CA . PRO A 1 179 ? 16.588 -19.210 -15.986 1.00 93.44 179 PRO A CA 1
ATOM 1316 C C . PRO A 1 179 ? 15.136 -18.721 -15.874 1.00 93.44 179 PRO A C 1
ATOM 1318 O O . PRO A 1 179 ? 14.305 -19.178 -16.668 1.00 93.44 179 PRO A O 1
ATOM 1321 N N . VAL A 1 180 ? 14.803 -17.835 -14.929 1.00 93.94 180 VAL A N 1
ATOM 1322 C CA . VAL A 1 180 ? 13.442 -17.301 -14.766 1.00 93.94 180 VAL A CA 1
ATOM 1323 C C . VAL A 1 180 ? 13.333 -15.969 -15.504 1.00 93.94 180 VAL A C 1
ATOM 1325 O O . VAL A 1 180 ? 14.112 -15.052 -15.302 1.00 93.94 180 VAL A O 1
ATOM 1328 N N . ARG A 1 181 ? 12.370 -15.865 -16.424 1.00 95.00 181 ARG A N 1
ATOM 1329 C CA . ARG A 1 181 ? 12.267 -14.709 -17.340 1.00 95.00 181 ARG A CA 1
ATOM 1330 C C . ARG A 1 181 ? 10.938 -13.974 -17.275 1.00 95.00 181 ARG A C 1
ATOM 1332 O O . ARG A 1 181 ? 10.750 -13.007 -17.997 1.00 95.00 181 ARG A O 1
ATOM 1339 N N . ASN A 1 182 ? 10.030 -14.439 -16.425 1.00 95.19 182 ASN A N 1
ATOM 1340 C CA . ASN A 1 182 ? 8.666 -13.942 -16.267 1.00 95.19 182 ASN A CA 1
ATOM 1341 C C . ASN A 1 182 ? 8.443 -13.259 -14.906 1.00 95.19 182 ASN A C 1
ATOM 1343 O O . ASN A 1 182 ? 7.324 -13.243 -14.398 1.00 95.19 182 ASN A O 1
ATOM 1347 N N . ASN A 1 183 ? 9.512 -12.763 -14.280 1.00 93.25 183 ASN A N 1
ATOM 1348 C CA . ASN A 1 183 ? 9.527 -12.205 -12.926 1.00 93.25 183 ASN A CA 1
ATOM 1349 C C . ASN A 1 183 ? 9.926 -10.715 -12.904 1.00 93.25 183 ASN A C 1
ATOM 1351 O O . ASN A 1 183 ? 10.325 -10.203 -11.859 1.00 93.25 183 ASN A O 1
ATOM 1355 N N . LEU A 1 184 ? 9.818 -10.003 -14.033 1.00 95.94 184 LEU A N 1
ATOM 1356 C CA . LEU A 1 184 ? 10.104 -8.567 -14.077 1.00 95.94 184 LEU A CA 1
ATOM 1357 C C . LEU A 1 184 ? 8.937 -7.753 -13.512 1.00 95.94 184 LEU A C 1
ATOM 1359 O O . LEU A 1 184 ? 7.772 -8.022 -13.805 1.00 95.94 184 LEU A O 1
ATOM 1363 N N . ILE A 1 185 ? 9.259 -6.743 -12.714 1.00 96.38 185 ILE A N 1
ATOM 1364 C CA . ILE A 1 185 ? 8.316 -5.835 -12.064 1.00 96.38 185 ILE A CA 1
ATOM 1365 C C . ILE A 1 185 ? 8.545 -4.438 -12.644 1.00 96.38 185 ILE A C 1
ATOM 1367 O O . ILE A 1 185 ? 9.655 -3.910 -12.589 1.00 96.38 185 ILE A O 1
ATOM 1371 N N . ALA A 1 186 ? 7.504 -3.870 -13.248 1.00 96.25 186 ALA A N 1
ATOM 1372 C CA . ALA A 1 186 ? 7.566 -2.615 -13.998 1.00 96.25 186 ALA A CA 1
ATOM 1373 C C . ALA A 1 186 ? 6.157 -2.007 -14.164 1.00 96.25 186 ALA A C 1
ATOM 1375 O O . ALA A 1 186 ? 5.167 -2.715 -13.980 1.00 96.25 186 ALA A O 1
ATOM 1376 N N . PRO A 1 187 ? 6.007 -0.725 -14.542 1.00 96.38 187 PRO A N 1
ATOM 1377 C CA . PRO A 1 187 ? 7.063 0.252 -14.800 1.00 96.38 187 PRO A CA 1
ATOM 1378 C C . PRO A 1 187 ? 7.562 1.002 -13.563 1.00 96.38 187 PRO A C 1
ATOM 1380 O O . PRO A 1 187 ? 8.538 1.736 -13.678 1.00 96.38 187 PRO A O 1
ATOM 1383 N N . SER A 1 188 ? 6.897 0.853 -12.411 1.00 94.62 188 SER A N 1
ATOM 1384 C CA . SER A 1 188 ? 7.189 1.633 -11.202 1.00 94.62 188 SER A CA 1
ATOM 1385 C C . SER A 1 188 ? 7.088 3.147 -11.436 1.00 94.62 188 SER A C 1
ATOM 1387 O O . SER A 1 188 ? 7.950 3.913 -11.022 1.00 94.62 188 SER A O 1
ATOM 1389 N N . VAL A 1 189 ? 6.037 3.581 -12.146 1.00 96.06 189 VAL A N 1
ATOM 1390 C CA . VAL A 1 189 ? 5.737 5.011 -12.365 1.00 96.06 189 VAL A CA 1
ATOM 1391 C C . VAL A 1 189 ? 5.381 5.675 -11.038 1.00 96.06 189 VAL A C 1
ATOM 1393 O O . VAL A 1 189 ? 4.575 5.123 -10.285 1.00 96.06 189 VAL A O 1
ATOM 1396 N N . ALA A 1 190 ? 5.952 6.853 -10.797 1.00 93.81 190 ALA A N 1
ATOM 1397 C CA . ALA A 1 190 ? 5.767 7.660 -9.600 1.00 93.81 190 ALA A CA 1
ATOM 1398 C C . ALA A 1 190 ? 4.588 8.643 -9.713 1.00 93.81 190 ALA A C 1
ATOM 1400 O O . ALA A 1 190 ? 3.640 8.458 -10.476 1.00 93.81 190 ALA A O 1
ATOM 1401 N N . THR A 1 191 ? 4.658 9.731 -8.940 1.00 91.50 191 THR A N 1
ATOM 1402 C CA . THR A 1 191 ? 3.746 10.884 -8.996 1.00 91.50 191 THR A CA 1
ATOM 1403 C C . THR A 1 191 ? 4.309 12.047 -9.826 1.00 91.50 191 THR A C 1
ATOM 1405 O O . THR A 1 191 ? 4.028 13.217 -9.550 1.00 91.50 191 THR A O 1
ATOM 1408 N N . GLY A 1 192 ? 5.121 11.741 -10.842 1.00 91.12 192 GLY A N 1
ATOM 1409 C CA . GLY A 1 192 ? 5.659 12.700 -11.797 1.00 91.12 192 GLY A CA 1
ATOM 1410 C C . GLY A 1 192 ? 4.706 13.000 -12.967 1.00 91.12 192 GLY A C 1
ATOM 1411 O O . GLY A 1 192 ? 3.485 13.023 -12.807 1.00 91.12 192 GLY A O 1
ATOM 1412 N N . PRO A 1 193 ? 5.239 13.313 -14.163 1.00 93.69 193 PRO A N 1
ATOM 1413 C CA . PRO A 1 193 ? 4.437 13.750 -15.305 1.00 93.69 193 PRO A CA 1
ATOM 1414 C C . PRO A 1 193 ? 3.663 12.626 -16.008 1.00 93.69 193 PRO A C 1
ATOM 1416 O O . PRO A 1 193 ? 2.851 12.923 -16.887 1.00 93.69 193 PRO A O 1
ATOM 1419 N N . TRP A 1 194 ? 3.934 11.355 -15.702 1.00 96.81 194 TRP A N 1
ATOM 1420 C CA . TRP A 1 194 ? 3.261 10.220 -16.339 1.00 96.81 194 TRP A CA 1
ATOM 1421 C C . TRP A 1 194 ? 2.181 9.660 -15.419 1.00 96.81 194 TRP A C 1
ATOM 1423 O O . TRP A 1 194 ? 2.320 9.659 -14.202 1.00 96.81 194 TRP A O 1
ATOM 1433 N N . THR A 1 195 ? 1.116 9.128 -16.013 1.00 97.44 195 THR A N 1
ATOM 1434 C CA . THR A 1 195 ? 0.205 8.217 -15.311 1.00 97.44 195 THR A CA 1
ATOM 1435 C C . THR A 1 195 ? 0.554 6.773 -15.672 1.00 97.44 195 THR A C 1
ATOM 1437 O O . THR A 1 195 ? 1.095 6.542 -16.762 1.00 97.44 195 THR A O 1
ATOM 1440 N N . PRO A 1 196 ? 0.212 5.780 -14.836 1.00 97.75 196 PRO A N 1
ATOM 1441 C CA . PRO A 1 196 ? 0.354 4.375 -15.215 1.00 97.75 196 PRO A CA 1
ATOM 1442 C C . PRO A 1 196 ? -0.359 4.062 -16.542 1.00 97.75 196 PRO A C 1
ATOM 1444 O O . PRO A 1 196 ? 0.216 3.417 -17.416 1.00 97.75 196 PRO A O 1
ATOM 1447 N N . GLU A 1 197 ? -1.560 4.616 -16.750 1.00 98.31 197 GLU A N 1
ATOM 1448 C CA . GLU A 1 197 ? -2.338 4.471 -17.987 1.00 98.31 197 GLU A CA 1
ATOM 1449 C C . GLU A 1 197 ? -1.584 4.972 -19.215 1.00 98.31 197 GLU A C 1
ATOM 1451 O O . GLU A 1 197 ? -1.602 4.309 -20.247 1.00 98.31 197 GLU A O 1
ATOM 1456 N N . SER A 1 198 ? -0.835 6.071 -19.098 1.00 98.38 198 SER A N 1
ATOM 1457 C CA . SER A 1 198 ? -0.035 6.572 -20.219 1.00 98.38 198 SER A CA 1
ATOM 1458 C C . SER A 1 198 ? 1.063 5.597 -20.664 1.00 98.38 198 SER A C 1
ATOM 1460 O O . SER A 1 198 ? 1.464 5.620 -21.826 1.00 98.38 198 SER A O 1
ATOM 1462 N N . VAL A 1 199 ? 1.533 4.717 -19.770 1.00 98.44 199 VAL A N 1
ATOM 1463 C CA . VAL A 1 199 ? 2.449 3.621 -20.119 1.00 98.44 199 VAL A CA 1
ATOM 1464 C C . VAL A 1 199 ? 1.670 2.438 -20.690 1.00 98.44 199 VAL A C 1
ATOM 1466 O O . VAL A 1 199 ? 2.083 1.878 -21.706 1.00 98.44 199 VAL A O 1
ATOM 1469 N N . TRP A 1 200 ? 0.527 2.073 -20.100 1.00 98.12 200 TRP A N 1
ATOM 1470 C CA . TRP A 1 200 ? -0.346 1.009 -20.618 1.00 98.12 200 TRP A CA 1
ATOM 1471 C C . TRP A 1 200 ? -0.774 1.262 -22.069 1.00 98.12 200 TRP A C 1
ATOM 1473 O O . TRP A 1 200 ? -0.704 0.346 -22.891 1.00 98.12 200 TRP A O 1
ATOM 1483 N N . ASP A 1 201 ? -1.107 2.510 -22.404 1.00 98.50 201 ASP A N 1
ATOM 1484 C CA . ASP A 1 201 ? -1.561 2.951 -23.729 1.00 98.50 201 ASP A CA 1
ATOM 1485 C C . ASP A 1 201 ? -0.500 2.798 -24.835 1.00 98.50 201 ASP A C 1
ATOM 1487 O O . ASP A 1 201 ? -0.832 2.796 -26.021 1.00 98.50 201 ASP A O 1
ATOM 1491 N N . THR A 1 202 ? 0.774 2.598 -24.478 1.00 98.62 202 THR A N 1
ATOM 1492 C CA . THR A 1 202 ? 1.834 2.259 -25.449 1.00 98.62 202 THR A CA 1
ATOM 1493 C C . THR A 1 202 ? 1.737 0.818 -25.967 1.00 98.62 202 THR A C 1
ATOM 1495 O O . THR A 1 202 ? 2.415 0.460 -26.928 1.00 98.62 202 THR A O 1
ATOM 1498 N N . GLY A 1 203 ? 0.915 -0.026 -25.333 1.00 98.50 203 GLY A N 1
ATOM 1499 C CA . GLY A 1 203 ? 0.877 -1.471 -25.565 1.00 98.50 203 GLY A CA 1
ATOM 1500 C C . GLY A 1 203 ? 1.857 -2.264 -24.692 1.00 98.50 203 GLY A C 1
ATOM 1501 O O . GLY A 1 203 ? 1.966 -3.478 -24.871 1.00 98.50 203 GLY A O 1
ATOM 1502 N N . PHE A 1 204 ? 2.531 -1.612 -23.735 1.00 98.69 204 PHE A N 1
ATOM 1503 C CA . PHE A 1 204 ? 3.557 -2.189 -22.855 1.00 98.69 204 PHE A CA 1
ATOM 1504 C C . PHE A 1 204 ? 3.184 -3.560 -22.277 1.00 98.69 204 PHE A C 1
ATOM 1506 O O . PHE A 1 204 ? 3.914 -4.532 -22.458 1.00 98.69 204 PHE A O 1
ATOM 1513 N N . VAL A 1 205 ? 2.018 -3.666 -21.629 1.00 98.44 205 VAL A N 1
ATOM 1514 C CA . VAL A 1 205 ? 1.594 -4.914 -20.966 1.00 98.44 205 VAL A CA 1
ATOM 1515 C C . VAL A 1 205 ? 1.262 -6.007 -21.968 1.00 98.44 205 VAL A C 1
ATOM 1517 O O . VAL A 1 205 ? 1.553 -7.167 -21.706 1.00 98.44 205 VAL A O 1
ATOM 1520 N N . GLY A 1 206 ? 0.703 -5.652 -23.126 1.00 98.19 206 GLY A N 1
ATOM 1521 C CA . GLY A 1 206 ? 0.407 -6.624 -24.175 1.00 98.19 206 GLY A CA 1
ATOM 1522 C C . GLY A 1 206 ? 1.675 -7.219 -24.784 1.00 98.19 206 GLY A C 1
ATOM 1523 O O . GLY A 1 206 ? 1.757 -8.430 -24.959 1.00 98.19 206 GLY A O 1
ATOM 1524 N N . VAL A 1 207 ? 2.673 -6.379 -25.075 1.00 98.69 207 VAL A N 1
ATOM 1525 C CA . VAL A 1 207 ? 3.926 -6.806 -25.720 1.00 98.69 207 VAL A CA 1
ATOM 1526 C C . VAL A 1 207 ? 4.831 -7.572 -24.758 1.00 98.69 207 VAL A C 1
ATOM 1528 O O . VAL A 1 207 ? 5.403 -8.587 -25.147 1.00 98.69 207 VAL A O 1
ATOM 1531 N N . TYR A 1 208 ? 4.941 -7.127 -23.505 1.00 98.69 208 TYR A N 1
ATOM 1532 C CA . TYR A 1 208 ? 5.872 -7.704 -22.532 1.00 98.69 208 TYR A CA 1
ATOM 1533 C C . TYR A 1 208 ? 5.213 -8.635 -21.507 1.00 98.69 208 TYR A C 1
ATOM 1535 O O . TYR A 1 208 ? 5.835 -8.967 -20.498 1.00 98.69 208 TYR A O 1
ATOM 1543 N N . SER A 1 209 ? 3.972 -9.078 -21.743 1.00 98.00 209 SER A N 1
ATOM 1544 C CA . SER A 1 209 ? 3.213 -9.889 -20.779 1.00 98.00 209 SER A CA 1
ATOM 1545 C C . SER A 1 209 ? 3.984 -11.121 -20.302 1.00 98.00 209 SER A C 1
ATOM 1547 O O . SER A 1 209 ? 4.019 -11.382 -19.102 1.00 98.00 209 SER A O 1
ATOM 1549 N N . ASP A 1 210 ? 4.650 -11.848 -21.199 1.00 98.00 210 ASP A N 1
ATOM 1550 C CA . ASP A 1 210 ? 5.370 -13.079 -20.841 1.00 98.00 210 ASP A CA 1
ATOM 1551 C C . ASP A 1 210 ? 6.603 -12.824 -19.961 1.00 98.00 210 ASP A C 1
ATOM 1553 O O . ASP A 1 210 ? 7.027 -13.719 -19.230 1.00 98.00 210 ASP A O 1
ATOM 1557 N N . SER A 1 211 ? 7.142 -11.602 -19.984 1.00 98.19 211 SER A N 1
ATOM 1558 C CA . SER A 1 211 ? 8.296 -11.204 -19.173 1.00 98.19 211 SER A CA 1
ATOM 1559 C C . SER A 1 211 ? 7.900 -10.579 -17.831 1.00 98.19 211 SER A C 1
ATOM 1561 O O . SER A 1 211 ? 8.664 -10.610 -16.865 1.00 98.19 211 SER A O 1
ATOM 1563 N N . LEU A 1 212 ? 6.698 -10.003 -17.757 1.00 98.00 212 LEU A N 1
ATOM 1564 C CA . LEU A 1 212 ? 6.198 -9.294 -16.581 1.00 98.00 212 LEU A CA 1
ATOM 1565 C C . LEU A 1 212 ? 5.642 -10.264 -15.529 1.00 98.00 212 LEU A C 1
ATOM 1567 O O . LEU A 1 212 ? 4.642 -10.946 -15.761 1.00 98.00 212 LEU A O 1
ATOM 1571 N N . GLY A 1 213 ? 6.231 -10.253 -14.336 1.00 96.00 213 GLY A N 1
ATOM 1572 C CA . GLY A 1 213 ? 5.714 -10.940 -13.151 1.00 96.00 213 GLY A CA 1
ATOM 1573 C C . GLY A 1 213 ? 4.656 -10.127 -12.406 1.00 96.00 213 GLY A C 1
ATOM 1574 O O . GLY A 1 213 ? 3.699 -10.694 -11.883 1.00 96.00 213 GLY A O 1
ATOM 1575 N N . ALA A 1 214 ? 4.789 -8.798 -12.396 1.00 96.69 214 ALA A N 1
ATOM 1576 C CA . ALA A 1 214 ? 3.804 -7.886 -11.822 1.00 96.69 214 ALA A CA 1
ATOM 1577 C C . ALA A 1 214 ? 3.862 -6.503 -12.476 1.00 96.69 214 ALA A C 1
ATOM 1579 O O . ALA A 1 214 ? 4.878 -6.101 -13.043 1.00 96.69 214 ALA A O 1
ATOM 1580 N N . LEU A 1 215 ? 2.757 -5.773 -12.351 1.00 98.50 215 LEU A N 1
ATOM 1581 C CA . LEU A 1 215 ? 2.670 -4.358 -12.678 1.00 98.50 215 LEU A CA 1
ATOM 1582 C C . LEU A 1 215 ? 2.883 -3.537 -11.404 1.00 98.50 215 LEU A C 1
ATOM 1584 O O . LEU A 1 215 ? 2.341 -3.889 -10.357 1.00 98.50 215 LEU A O 1
ATOM 1588 N N . ALA A 1 216 ? 3.659 -2.462 -11.477 1.00 96.69 216 ALA A N 1
ATOM 1589 C CA . ALA A 1 216 ? 4.048 -1.685 -10.303 1.00 96.69 216 ALA A CA 1
ATOM 1590 C C . ALA A 1 216 ? 3.897 -0.177 -10.500 1.00 96.69 216 ALA A C 1
ATOM 1592 O O . ALA A 1 216 ? 4.119 0.349 -11.593 1.00 96.69 216 ALA A O 1
ATOM 1593 N N . VAL A 1 217 ? 3.564 0.498 -9.403 1.00 97.50 217 VAL A N 1
ATOM 1594 C CA . VAL A 1 217 ? 3.555 1.955 -9.250 1.00 97.50 217 VAL A CA 1
ATOM 1595 C C . VAL A 1 217 ? 4.242 2.348 -7.954 1.00 97.50 217 VAL A C 1
ATOM 1597 O O . VAL A 1 217 ? 4.357 1.543 -7.029 1.00 97.50 217 VAL A O 1
ATOM 1600 N N . GLU A 1 218 ? 4.647 3.603 -7.891 1.00 94.19 218 GLU A N 1
ATOM 1601 C CA . GLU A 1 218 ? 5.239 4.235 -6.727 1.00 94.19 218 GLU A CA 1
ATOM 1602 C C . GLU A 1 218 ? 4.440 5.498 -6.394 1.00 94.19 218 GLU A C 1
ATOM 1604 O O . GLU A 1 218 ? 3.821 6.129 -7.258 1.00 94.19 218 GLU A O 1
ATOM 1609 N N . HIS A 1 219 ? 4.390 5.851 -5.115 1.00 92.81 219 HIS A N 1
ATOM 1610 C CA . HIS A 1 219 ? 3.677 7.028 -4.650 1.00 92.81 219 HIS A CA 1
ATOM 1611 C C . HIS A 1 219 ? 4.577 7.896 -3.780 1.00 92.81 219 HIS A C 1
ATOM 1613 O O . HIS A 1 219 ? 4.678 7.707 -2.562 1.00 92.81 219 HIS A O 1
ATOM 1619 N N . GLY A 1 220 ? 5.186 8.882 -4.436 1.00 82.94 220 GLY A N 1
ATOM 1620 C CA . GLY A 1 220 ? 5.888 9.982 -3.799 1.00 82.94 220 GLY A CA 1
ATOM 1621 C C . GLY A 1 220 ? 4.927 11.070 -3.321 1.00 82.94 220 GLY A C 1
ATOM 1622 O O . GLY A 1 220 ? 3.909 11.371 -3.948 1.00 82.94 220 GLY A O 1
ATOM 1623 N N . PHE A 1 221 ? 5.292 11.713 -2.219 1.00 78.00 221 PHE A N 1
ATOM 1624 C CA . PHE A 1 221 ? 4.600 12.870 -1.670 1.00 78.00 221 PHE A CA 1
ATOM 1625 C C . PHE A 1 221 ? 5.310 14.149 -2.108 1.00 78.00 221 PHE A C 1
ATOM 1627 O O . PHE A 1 221 ? 6.519 14.171 -2.332 1.00 78.00 221 PHE A O 1
ATOM 1634 N N . GLY A 1 222 ? 4.536 15.227 -2.237 1.00 72.06 222 GLY A N 1
ATOM 1635 C CA . GLY A 1 222 ? 5.034 16.530 -2.677 1.00 72.06 222 GLY A CA 1
ATOM 1636 C C . GLY A 1 222 ? 6.105 17.155 -1.759 1.00 72.06 222 GLY A C 1
ATOM 1637 O O . GLY A 1 222 ? 6.588 16.526 -0.819 1.00 72.06 222 GLY A O 1
ATOM 1638 N N . PRO A 1 223 ? 6.468 18.429 -1.997 1.00 76.69 223 PRO A N 1
ATOM 1639 C CA . PRO A 1 223 ? 7.591 19.073 -1.317 1.00 76.69 223 PRO A CA 1
ATOM 1640 C C . PRO A 1 223 ? 7.410 19.119 0.210 1.00 76.69 223 PRO A C 1
ATOM 1642 O O . PRO A 1 223 ? 6.273 19.036 0.686 1.00 76.69 223 PRO A O 1
ATOM 1645 N N . PRO A 1 224 ? 8.501 19.325 0.978 1.00 76.44 224 PRO A N 1
ATOM 1646 C CA . PRO A 1 224 ? 8.441 19.475 2.428 1.00 76.44 224 PRO A CA 1
ATOM 1647 C C . PRO A 1 224 ? 7.370 20.474 2.878 1.00 76.44 224 PRO A C 1
ATOM 1649 O O . PRO A 1 224 ? 7.234 21.561 2.312 1.00 76.44 224 PRO A O 1
ATOM 1652 N N . LYS A 1 225 ? 6.613 20.102 3.912 1.00 82.06 225 LYS A N 1
ATOM 1653 C CA . LYS A 1 225 ? 5.538 20.915 4.501 1.00 82.06 225 LYS A CA 1
ATOM 1654 C C . LYS A 1 225 ? 5.802 21.133 5.987 1.00 82.06 225 LYS A C 1
ATOM 1656 O O . LYS A 1 225 ? 6.552 20.372 6.590 1.00 82.06 225 LYS A O 1
ATOM 1661 N N . ASP A 1 226 ? 5.162 22.141 6.581 1.00 86.56 226 ASP A N 1
ATOM 1662 C CA . ASP A 1 226 ? 5.142 22.291 8.040 1.00 86.56 226 ASP A CA 1
ATOM 1663 C C . ASP A 1 226 ? 4.382 21.097 8.658 1.00 86.56 226 ASP A C 1
ATOM 1665 O O . ASP A 1 226 ? 3.167 20.987 8.431 1.00 86.56 226 ASP A O 1
ATOM 1669 N N . PRO A 1 227 ? 5.059 20.222 9.431 1.00 87.62 227 PRO A N 1
ATOM 1670 C CA . PRO A 1 227 ? 4.476 19.009 10.000 1.00 87.62 227 PRO A CA 1
ATOM 1671 C C . PRO A 1 227 ? 3.158 19.242 10.747 1.00 87.62 227 PRO A C 1
ATOM 1673 O O . PRO A 1 227 ? 2.206 18.483 10.567 1.00 87.62 227 PRO A O 1
ATOM 1676 N N . GLN A 1 228 ? 3.057 20.316 11.537 1.00 92.75 228 GLN A N 1
ATOM 1677 C CA . GLN A 1 228 ? 1.870 20.565 12.359 1.00 92.75 228 GLN A CA 1
ATOM 1678 C C . GLN A 1 228 ? 0.648 20.927 11.508 1.00 92.75 228 GLN A C 1
ATOM 1680 O O . GLN A 1 228 ? -0.476 20.570 11.861 1.00 92.75 228 GLN A O 1
ATOM 1685 N N . THR A 1 229 ? 0.861 21.608 10.379 1.00 91.44 229 THR A N 1
ATOM 1686 C CA . THR A 1 229 ? -0.224 22.058 9.489 1.00 91.44 229 THR A CA 1
ATOM 1687 C C . THR A 1 229 ? -0.833 20.928 8.670 1.00 91.44 229 THR A C 1
ATOM 1689 O O . THR A 1 229 ? -1.970 21.042 8.219 1.00 91.44 229 THR A O 1
ATOM 1692 N N . VAL A 1 230 ? -0.088 19.838 8.468 1.00 91.25 230 VAL A N 1
ATOM 1693 C CA . VAL A 1 230 ? -0.518 18.711 7.631 1.00 91.25 230 VAL A CA 1
ATOM 1694 C C . VAL A 1 230 ? -0.901 17.482 8.431 1.00 91.25 230 VAL A C 1
ATOM 1696 O O . VAL A 1 230 ? -1.427 16.535 7.858 1.00 91.25 230 VAL A O 1
ATOM 1699 N N . PHE A 1 231 ? -0.659 17.476 9.741 1.00 94.25 231 PHE A N 1
ATOM 1700 C CA . PHE A 1 231 ? -0.848 16.287 10.560 1.00 94.25 231 PHE A CA 1
ATOM 1701 C C . PHE A 1 231 ? -2.288 15.758 10.520 1.00 94.25 231 PHE A C 1
ATOM 1703 O O . PHE A 1 231 ? -2.500 14.563 10.331 1.00 94.25 231 PHE A O 1
ATOM 1710 N N . SER A 1 232 ? -3.284 16.647 10.586 1.00 95.38 232 SER A N 1
ATOM 1711 C CA . SER A 1 232 ? -4.704 16.280 10.487 1.00 95.38 232 SER A CA 1
ATOM 1712 C C . SER A 1 232 ? -5.088 15.646 9.146 1.00 95.38 232 SER A C 1
ATOM 1714 O O . SER A 1 232 ? -6.052 14.882 9.101 1.00 95.38 232 SER A O 1
ATOM 1716 N N . ASN A 1 233 ? -4.327 15.890 8.072 1.00 94.88 233 ASN A N 1
ATOM 1717 C CA . ASN A 1 233 ? -4.593 15.300 6.757 1.00 94.88 233 ASN A CA 1
ATOM 1718 C C . ASN A 1 233 ? -4.352 13.784 6.736 1.00 94.88 233 ASN A C 1
ATOM 1720 O O . ASN A 1 233 ? -4.915 13.106 5.883 1.00 94.88 233 ASN A O 1
ATOM 1724 N N . TYR A 1 234 ? -3.555 13.253 7.669 1.00 95.38 234 TYR A N 1
ATOM 1725 C CA . TYR A 1 234 ? -3.308 11.813 7.821 1.00 95.38 234 TYR A CA 1
ATOM 1726 C C . TYR A 1 234 ? -4.280 11.138 8.797 1.00 95.38 234 TYR A C 1
ATOM 1728 O O . TYR A 1 234 ? -4.403 9.918 8.809 1.00 95.38 234 TYR A O 1
ATOM 1736 N N . LEU A 1 235 ? -4.973 11.913 9.635 1.00 97.44 235 LEU A N 1
ATOM 1737 C CA . LEU A 1 235 ? -5.800 11.405 10.736 1.00 97.44 235 LEU A CA 1
ATOM 1738 C C . LEU A 1 235 ? -7.264 11.222 10.323 1.00 97.44 235 LEU A C 1
ATOM 1740 O O . LEU A 1 235 ? -8.183 11.614 11.042 1.00 97.44 235 LEU A O 1
ATOM 1744 N N . ASN A 1 236 ? -7.473 10.692 9.123 1.00 97.62 236 ASN A N 1
ATOM 1745 C CA . ASN A 1 236 ? -8.790 10.442 8.565 1.00 97.62 236 ASN A CA 1
ATOM 1746 C C . ASN A 1 236 ? -8.721 9.405 7.434 1.00 97.62 236 ASN A C 1
ATOM 1748 O O . ASN A 1 236 ? -7.718 9.291 6.733 1.00 97.62 236 ASN A O 1
ATOM 1752 N N . HIS A 1 237 ? -9.836 8.718 7.230 1.00 98.31 237 HIS A N 1
ATOM 1753 C CA . HIS A 1 237 ? -10.009 7.649 6.255 1.00 98.31 237 HIS A CA 1
ATOM 1754 C C . HIS A 1 237 ? -9.914 8.115 4.797 1.00 98.31 237 HIS A C 1
ATOM 1756 O O . HIS A 1 237 ? -9.379 7.414 3.938 1.00 98.31 237 HIS A O 1
ATOM 1762 N N . THR A 1 238 ? -10.375 9.338 4.510 1.00 98.25 238 THR A N 1
ATOM 1763 C CA . THR A 1 238 ? -10.298 9.920 3.161 1.00 98.25 238 THR A CA 1
ATOM 1764 C C . THR A 1 238 ? -8.861 10.070 2.669 1.00 98.25 238 THR A C 1
ATOM 1766 O O . THR A 1 238 ? -8.629 9.964 1.474 1.00 98.25 238 THR A O 1
ATOM 1769 N N . SER A 1 239 ? -7.885 10.198 3.576 1.00 96.44 239 SER A N 1
ATOM 1770 C CA . SER A 1 239 ? -6.459 10.279 3.246 1.00 96.44 239 SER A CA 1
ATOM 1771 C C . SER A 1 239 ? -5.989 9.123 2.355 1.00 96.44 239 SER A C 1
ATOM 1773 O O . SER A 1 239 ? -5.424 9.350 1.287 1.00 96.44 239 SER A O 1
ATOM 1775 N N . GLY A 1 240 ? -6.258 7.877 2.763 1.00 95.81 240 GLY A N 1
ATOM 1776 C CA . GLY A 1 240 ? -5.883 6.694 1.986 1.00 95.81 240 GLY A CA 1
ATOM 1777 C C . GLY A 1 240 ? -6.729 6.533 0.722 1.00 95.81 240 GLY A C 1
ATOM 1778 O O . GLY A 1 240 ? -6.197 6.194 -0.334 1.00 95.81 240 GLY A O 1
ATOM 1779 N N . ILE A 1 241 ? -8.035 6.819 0.808 1.00 98.12 241 ILE A N 1
ATOM 1780 C CA . ILE A 1 241 ? -8.960 6.751 -0.336 1.00 98.12 241 ILE A CA 1
ATOM 1781 C C . ILE A 1 241 ? -8.502 7.678 -1.466 1.00 98.12 241 ILE A C 1
ATOM 1783 O O . ILE A 1 241 ? -8.423 7.247 -2.617 1.00 98.12 241 ILE A O 1
ATOM 1787 N N . ASP A 1 242 ? -8.183 8.930 -1.141 1.00 97.50 242 ASP A N 1
ATOM 1788 C CA . ASP A 1 242 ? -7.820 9.949 -2.122 1.00 97.50 242 ASP A CA 1
ATOM 1789 C C . ASP A 1 242 ? -6.514 9.583 -2.837 1.00 97.50 242 ASP A C 1
ATOM 1791 O O . ASP A 1 242 ? -6.443 9.689 -4.063 1.00 97.50 242 ASP A O 1
ATOM 1795 N N . ILE A 1 243 ? -5.520 9.065 -2.104 1.00 96.25 243 ILE A N 1
ATOM 1796 C CA . ILE A 1 243 ? -4.263 8.557 -2.680 1.00 96.25 243 ILE A CA 1
ATOM 1797 C C . ILE A 1 243 ? -4.539 7.411 -3.662 1.00 96.25 243 ILE A C 1
ATOM 1799 O O . ILE A 1 243 ? -4.010 7.393 -4.773 1.00 96.25 243 ILE A O 1
ATOM 1803 N N . ILE A 1 244 ? -5.392 6.459 -3.278 1.00 97.56 244 ILE A N 1
ATOM 1804 C CA . ILE A 1 244 ? -5.646 5.244 -4.065 1.00 97.56 244 ILE A CA 1
ATOM 1805 C C . ILE A 1 244 ? -6.516 5.514 -5.291 1.00 97.56 244 ILE A C 1
ATOM 1807 O O . ILE A 1 244 ? -6.426 4.786 -6.281 1.00 97.56 244 ILE A O 1
ATOM 1811 N N . SER A 1 245 ? -7.334 6.569 -5.254 1.00 97.19 245 SER A N 1
ATOM 1812 C CA . SER A 1 245 ? -8.278 6.907 -6.323 1.00 97.19 245 SER A CA 1
ATOM 1813 C C . SER A 1 245 ? -7.623 6.998 -7.708 1.00 97.19 245 SER A C 1
ATOM 1815 O O . SER A 1 245 ? -8.226 6.577 -8.697 1.00 97.19 245 SER A O 1
ATOM 1817 N N . ALA A 1 246 ? -6.367 7.452 -7.772 1.00 96.38 246 ALA A N 1
ATOM 1818 C CA . ALA A 1 246 ? -5.590 7.566 -9.004 1.00 96.38 246 ALA A CA 1
ATOM 1819 C C . ALA A 1 246 ? -5.255 6.211 -9.656 1.00 96.38 246 ALA A C 1
ATOM 1821 O O . ALA A 1 246 ? -4.971 6.163 -10.848 1.00 96.38 246 ALA A O 1
ATOM 1822 N N . TYR A 1 247 ? -5.311 5.109 -8.904 1.00 98.31 247 TYR A N 1
ATOM 1823 C CA . TYR A 1 247 ? -4.844 3.793 -9.345 1.00 98.31 247 TYR A CA 1
ATOM 1824 C C . TYR A 1 247 ? -5.972 2.783 -9.597 1.00 98.31 247 TYR A C 1
ATOM 1826 O O . TYR A 1 247 ? -5.699 1.672 -10.047 1.00 98.31 247 TYR A O 1
ATOM 1834 N N . LEU A 1 248 ? -7.240 3.139 -9.349 1.00 98.19 248 LEU A N 1
ATOM 1835 C CA . LEU A 1 248 ? -8.379 2.211 -9.470 1.00 98.19 248 LEU A CA 1
ATOM 1836 C C . LEU A 1 248 ? -8.557 1.646 -10.889 1.00 98.19 248 LEU A C 1
ATOM 1838 O O . LEU A 1 248 ? -8.921 0.482 -11.064 1.00 98.19 248 LEU A O 1
ATOM 1842 N N . ASN A 1 249 ? -8.280 2.454 -11.915 1.00 98.38 249 ASN A N 1
ATOM 1843 C CA . ASN A 1 249 ? -8.303 1.980 -13.299 1.00 98.38 249 ASN A CA 1
ATOM 1844 C C . ASN A 1 249 ? -7.182 0.966 -13.547 1.00 98.38 249 ASN A C 1
ATOM 1846 O O . ASN A 1 249 ? -7.424 -0.086 -14.139 1.00 98.38 249 ASN A O 1
ATOM 1850 N N . SER A 1 250 ? -5.983 1.244 -13.038 1.00 98.44 250 SER A N 1
ATOM 1851 C CA . SER A 1 250 ? -4.822 0.367 -13.164 1.00 98.44 250 SER A CA 1
ATOM 1852 C C . SER A 1 250 ? -4.952 -0.944 -12.381 1.00 98.44 250 SER A C 1
ATOM 1854 O O . SER A 1 250 ? -4.554 -1.986 -12.900 1.00 98.44 250 SER A O 1
ATOM 1856 N N . THR A 1 251 ? -5.580 -0.955 -11.199 1.00 98.25 251 THR A N 1
ATOM 1857 C CA . THR A 1 251 ? -5.834 -2.210 -10.463 1.00 98.25 251 THR A CA 1
ATOM 1858 C C . THR A 1 251 ? -6.822 -3.108 -11.214 1.00 98.25 251 THR A C 1
ATOM 1860 O O . THR A 1 251 ? -6.663 -4.329 -11.243 1.00 98.25 251 THR A O 1
ATOM 1863 N N . ASN A 1 252 ? -7.826 -2.526 -11.877 1.00 98.00 252 ASN A N 1
ATOM 1864 C CA . ASN A 1 252 ? -8.744 -3.262 -12.746 1.00 98.00 252 ASN A CA 1
ATOM 1865 C C . ASN A 1 252 ? -8.051 -3.741 -14.036 1.00 98.00 252 ASN A C 1
ATOM 1867 O O . ASN A 1 252 ? -8.201 -4.896 -14.433 1.00 98.00 252 ASN A O 1
ATOM 1871 N N . PHE A 1 253 ? -7.249 -2.881 -14.667 1.00 98.56 253 PHE A N 1
ATOM 1872 C CA . PHE A 1 253 ? -6.482 -3.220 -15.866 1.00 98.56 253 PHE A CA 1
ATOM 1873 C C . PHE A 1 253 ? -5.512 -4.383 -15.618 1.00 98.56 253 PHE A C 1
ATOM 1875 O O . PHE A 1 253 ? -5.458 -5.321 -16.415 1.00 98.56 253 PHE A O 1
ATOM 1882 N N . ALA A 1 254 ? -4.793 -4.373 -14.493 1.00 98.50 254 ALA A N 1
ATOM 1883 C CA . ALA A 1 254 ? -3.884 -5.449 -14.112 1.00 98.50 254 ALA A CA 1
ATOM 1884 C C . ALA A 1 254 ? -4.617 -6.793 -13.968 1.00 98.50 254 ALA A C 1
ATOM 1886 O O . ALA A 1 254 ? -4.197 -7.790 -14.555 1.00 98.50 254 ALA A O 1
ATOM 1887 N N . GLN A 1 255 ? -5.768 -6.807 -13.285 1.00 97.50 255 GLN A N 1
ATOM 1888 C CA . GLN A 1 255 ? -6.597 -8.008 -13.140 1.00 97.50 255 GLN A CA 1
ATOM 1889 C C . GLN A 1 255 ? -7.094 -8.548 -14.486 1.00 97.50 255 GLN A C 1
ATOM 1891 O O . GLN A 1 255 ? -7.032 -9.753 -14.720 1.00 97.50 255 GLN A O 1
ATOM 1896 N N . GLN A 1 256 ? -7.542 -7.673 -15.392 1.00 97.81 256 GLN A N 1
ATOM 1897 C CA . GLN A 1 256 ? -7.983 -8.070 -16.737 1.00 97.81 256 GLN A CA 1
ATOM 1898 C C . GLN A 1 256 ? -6.855 -8.692 -17.571 1.00 97.81 256 GLN A C 1
ATOM 1900 O O . GLN A 1 256 ? -7.121 -9.533 -18.427 1.00 97.81 256 GLN A O 1
ATOM 1905 N N . ASN A 1 257 ? -5.605 -8.319 -17.292 1.00 98.00 257 ASN A N 1
ATOM 1906 C CA . ASN A 1 257 ? -4.411 -8.877 -17.927 1.00 98.00 257 ASN A CA 1
ATOM 1907 C C . ASN A 1 257 ? -3.768 -10.017 -17.115 1.00 98.00 257 ASN A C 1
ATOM 1909 O O . ASN A 1 257 ? -2.684 -10.483 -17.461 1.00 98.00 257 ASN A O 1
ATOM 1913 N N . GLY A 1 258 ? -4.417 -10.479 -16.038 1.00 97.19 258 GLY A N 1
ATOM 1914 C CA . GLY A 1 258 ? -3.916 -11.571 -15.203 1.00 97.19 258 GLY A CA 1
ATOM 1915 C C . GLY A 1 258 ? -2.601 -11.250 -14.490 1.00 97.19 258 GLY A C 1
ATOM 1916 O O . GLY A 1 258 ? -1.798 -12.156 -14.263 1.00 97.19 258 GLY A O 1
ATOM 1917 N N . LYS A 1 259 ? -2.356 -9.975 -14.165 1.00 97.69 259 LYS A N 1
ATOM 1918 C CA . LYS A 1 259 ? -1.145 -9.515 -13.479 1.00 97.69 259 LYS A CA 1
ATOM 1919 C C . LYS A 1 259 ? -1.445 -9.035 -12.057 1.00 97.69 259 LYS A C 1
ATOM 1921 O O . LYS A 1 259 ? -2.437 -8.333 -11.854 1.00 97.69 259 LYS A O 1
ATOM 1926 N N . PRO A 1 260 ? -0.573 -9.346 -11.082 1.00 97.62 260 PRO A N 1
ATOM 1927 C CA . PRO A 1 260 ? -0.543 -8.633 -9.812 1.00 97.62 260 PRO A CA 1
ATOM 1928 C C . PRO A 1 260 ? -0.287 -7.137 -10.028 1.00 97.62 260 PRO A C 1
ATOM 1930 O O . PRO A 1 260 ? 0.461 -6.766 -10.936 1.00 97.62 260 PRO A O 1
ATOM 1933 N N . PHE A 1 261 ? -0.868 -6.296 -9.172 1.00 98.38 261 PHE A N 1
ATOM 1934 C CA . PHE A 1 261 ? -0.617 -4.852 -9.159 1.00 98.38 261 PHE A CA 1
ATOM 1935 C C . PHE A 1 261 ? -0.042 -4.424 -7.811 1.00 98.38 261 PHE A C 1
ATOM 1937 O O . PHE A 1 261 ? -0.663 -4.654 -6.772 1.00 98.38 261 PHE A O 1
ATOM 1944 N N . LEU A 1 262 ? 1.152 -3.839 -7.815 1.00 97.19 262 LEU A N 1
ATOM 1945 C CA . LEU A 1 262 ? 1.927 -3.546 -6.614 1.00 97.19 262 LEU A CA 1
ATOM 1946 C C . LEU A 1 262 ? 2.060 -2.038 -6.398 1.00 97.19 262 LEU A C 1
ATOM 1948 O O . LEU A 1 262 ? 2.454 -1.312 -7.309 1.00 97.19 262 LEU A O 1
ATOM 1952 N N . MET A 1 263 ? 1.807 -1.587 -5.167 1.00 96.50 263 MET A N 1
ATOM 1953 C CA . MET A 1 263 ? 2.320 -0.306 -4.679 1.00 96.50 263 MET A CA 1
ATOM 1954 C C . MET A 1 263 ? 3.754 -0.566 -4.224 1.00 96.50 263 MET A C 1
ATOM 1956 O O . MET A 1 263 ? 4.001 -0.942 -3.078 1.00 96.50 263 MET A O 1
ATOM 1960 N N . PHE A 1 264 ? 4.682 -0.505 -5.168 1.00 91.44 264 PHE A N 1
ATOM 1961 C CA . PHE A 1 264 ? 6.046 -0.982 -4.978 1.00 91.44 264 PHE A CA 1
ATOM 1962 C C . PHE A 1 264 ? 6.882 -0.045 -4.106 1.00 91.44 264 PHE A C 1
ATOM 1964 O O . PHE A 1 264 ? 7.809 -0.494 -3.438 1.00 91.44 264 PHE A O 1
ATOM 1971 N N . GLU A 1 265 ? 6.491 1.225 -4.032 1.00 90.44 265 GLU A N 1
ATOM 1972 C CA . GLU A 1 265 ? 7.075 2.187 -3.112 1.00 90.44 265 GLU A CA 1
ATOM 1973 C C . GLU A 1 265 ? 6.035 3.208 -2.641 1.00 90.44 265 GLU A C 1
ATOM 1975 O O . GLU A 1 265 ? 5.347 3.832 -3.443 1.00 90.44 265 GLU A O 1
ATOM 1980 N N . THR A 1 266 ? 5.898 3.390 -1.328 1.00 91.75 266 THR A N 1
ATOM 1981 C CA . THR A 1 266 ? 5.087 4.461 -0.728 1.00 91.75 266 THR A CA 1
ATOM 1982 C C . THR A 1 266 ? 5.493 4.689 0.731 1.00 91.75 266 THR A C 1
ATOM 1984 O O . THR A 1 266 ? 6.069 3.804 1.358 1.00 91.75 266 THR A O 1
ATOM 1987 N N . ASN A 1 267 ? 5.192 5.844 1.324 1.00 90.38 267 ASN A N 1
ATOM 1988 C CA . ASN A 1 267 ? 5.233 6.045 2.781 1.00 90.38 267 ASN A CA 1
ATOM 1989 C C . ASN A 1 267 ? 4.349 7.248 3.156 1.00 90.38 267 ASN A C 1
ATOM 1991 O O . ASN A 1 267 ? 3.413 7.531 2.442 1.00 90.38 267 ASN A O 1
ATOM 1995 N N . SER A 1 268 ? 4.585 7.948 4.262 1.00 87.50 268 SER A N 1
ATOM 1996 C CA . SER A 1 268 ? 3.823 9.138 4.666 1.00 87.50 268 SER A CA 1
ATOM 1997 C C . SER A 1 268 ? 4.378 10.437 4.076 1.00 87.50 268 SER A C 1
ATOM 1999 O O . SER A 1 268 ? 3.674 11.437 4.029 1.00 87.50 268 SER A O 1
ATOM 2001 N N . ALA A 1 269 ? 5.641 10.442 3.647 1.00 84.12 269 ALA A N 1
ATOM 2002 C CA . ALA A 1 269 ? 6.275 11.550 2.942 1.00 84.12 269 ALA A CA 1
ATOM 2003 C C . ALA A 1 269 ? 7.540 11.078 2.206 1.00 84.12 269 ALA A C 1
ATOM 2005 O O . ALA A 1 269 ? 8.180 10.120 2.650 1.00 84.12 269 ALA A O 1
ATOM 2006 N N . SER A 1 270 ? 7.906 11.787 1.132 1.00 78.88 270 SER A N 1
ATOM 2007 C CA . SER A 1 270 ? 9.180 11.632 0.411 1.00 78.88 270 SER A CA 1
ATOM 2008 C C . SER A 1 270 ? 10.368 12.178 1.216 1.00 78.88 270 SER A C 1
ATOM 2010 O O . SER A 1 270 ? 10.186 12.806 2.262 1.00 78.88 270 SER A O 1
ATOM 2012 N N . CYS A 1 271 ? 11.589 11.981 0.705 1.00 72.81 271 CYS A N 1
ATOM 2013 C CA . CYS A 1 271 ? 12.834 12.534 1.262 1.00 72.81 271 CYS A CA 1
ATOM 2014 C C . CYS A 1 271 ? 13.085 12.152 2.735 1.00 72.81 271 CYS A C 1
ATOM 2016 O O . CYS A 1 271 ? 13.471 13.001 3.537 1.00 72.81 271 CYS A O 1
ATOM 2018 N N . GLY A 1 272 ? 12.813 10.897 3.106 1.00 68.62 272 GLY A N 1
ATOM 2019 C CA . GLY A 1 272 ? 13.083 10.383 4.452 1.00 68.62 272 GLY A CA 1
ATOM 2020 C C . GLY A 1 272 ? 12.042 10.735 5.520 1.00 68.62 272 GLY A C 1
ATOM 2021 O O . GLY A 1 272 ? 12.235 10.417 6.698 1.00 68.62 272 GLY A O 1
ATOM 2022 N N . GLY A 1 273 ? 10.916 11.341 5.127 1.00 77.44 273 GLY A N 1
ATOM 2023 C CA . GLY A 1 273 ? 9.755 11.574 5.988 1.00 77.44 273 GLY A CA 1
ATOM 2024 C C . GLY A 1 273 ? 9.656 12.988 6.573 1.00 77.44 273 GLY A C 1
ATOM 2025 O O . GLY A 1 273 ? 10.556 13.816 6.451 1.00 77.44 273 GLY A O 1
ATOM 2026 N N . PHE A 1 274 ? 8.532 13.278 7.230 1.00 82.06 274 PHE A N 1
ATOM 2027 C CA . PHE A 1 274 ? 8.283 14.538 7.931 1.00 82.06 274 PHE A CA 1
ATOM 2028 C C . PHE A 1 274 ? 8.472 14.356 9.440 1.00 82.06 274 PHE A C 1
ATOM 2030 O O . PHE A 1 274 ? 7.632 13.717 10.086 1.00 82.06 274 PHE A O 1
ATOM 2037 N N . PRO A 1 275 ? 9.527 14.949 10.033 1.00 82.38 275 PRO A N 1
ATOM 2038 C CA . PRO A 1 275 ? 9.747 14.929 11.473 1.00 82.38 275 PRO A CA 1
ATOM 2039 C C . PRO A 1 275 ? 8.491 15.348 12.258 1.00 82.38 275 PRO A C 1
ATOM 2041 O O . PRO A 1 275 ? 7.999 16.463 12.114 1.00 82.38 275 PRO A O 1
ATOM 2044 N N . GLY A 1 276 ? 7.979 14.469 13.121 1.00 83.31 276 GLY A N 1
ATOM 2045 C CA . GLY A 1 276 ? 6.804 14.689 13.965 1.00 83.31 276 GLY A CA 1
ATOM 2046 C C . GLY A 1 276 ? 5.538 14.049 13.403 1.00 83.31 276 GLY A C 1
ATOM 2047 O O . GLY A 1 276 ? 4.677 13.649 14.182 1.00 83.31 276 GLY A O 1
ATOM 2048 N N . VAL A 1 277 ? 5.433 13.924 12.076 1.00 88.56 277 VAL A N 1
ATOM 2049 C CA . VAL A 1 277 ? 4.338 13.211 11.406 1.00 88.56 277 VAL A CA 1
ATOM 2050 C C . VAL A 1 277 ? 4.745 11.757 11.195 1.00 88.56 277 VAL A C 1
ATOM 2052 O O . VAL A 1 277 ? 4.171 10.873 11.824 1.00 88.56 277 VAL A O 1
ATOM 2055 N N . SER A 1 278 ? 5.760 11.508 10.363 1.00 88.25 278 SER A N 1
ATOM 2056 C CA . SER A 1 278 ? 6.175 10.173 9.896 1.00 88.25 278 SER A CA 1
ATOM 2057 C C . SER A 1 278 ? 6.605 9.223 11.016 1.00 88.25 278 SER A C 1
ATOM 2059 O O . SER A 1 278 ? 6.516 8.005 10.875 1.00 88.25 278 SER A O 1
ATOM 2061 N N . ASP A 1 279 ? 7.011 9.778 12.158 1.00 86.38 279 ASP A N 1
ATOM 2062 C CA . ASP A 1 279 ? 7.432 9.070 13.364 1.00 86.38 279 ASP A CA 1
ATOM 2063 C C . ASP A 1 279 ? 6.383 9.117 14.495 1.00 86.38 279 ASP A C 1
ATOM 2065 O O . ASP A 1 279 ? 6.736 8.947 15.663 1.00 86.38 279 ASP A O 1
ATOM 2069 N N . SER A 1 280 ? 5.101 9.325 14.164 1.00 91.75 280 SER A N 1
ATOM 2070 C CA . SER A 1 280 ? 3.975 9.350 15.113 1.00 91.75 280 SER A CA 1
ATOM 2071 C C . SER A 1 280 ? 3.063 8.119 15.026 1.00 91.75 280 SER A C 1
ATOM 2073 O O . SER A 1 280 ? 2.959 7.449 13.996 1.00 91.75 280 SER A O 1
ATOM 2075 N N . PHE A 1 281 ? 2.330 7.843 16.103 1.00 94.56 281 PHE A N 1
ATOM 2076 C CA . PHE A 1 281 ? 1.277 6.829 16.156 1.00 94.56 281 PHE A CA 1
ATOM 2077 C C . PHE A 1 281 ? 0.165 7.086 15.131 1.00 94.56 281 PHE A C 1
ATOM 2079 O O . PHE A 1 281 ? -0.393 6.142 14.577 1.00 94.56 281 PHE A O 1
ATOM 2086 N N . GLY A 1 282 ? -0.116 8.351 14.822 1.00 96.06 282 GLY A N 1
ATOM 2087 C CA . GLY A 1 282 ? -1.046 8.755 13.776 1.00 96.06 282 GLY A CA 1
ATOM 2088 C C . GLY A 1 282 ? -0.689 8.147 12.424 1.00 96.06 282 GLY A C 1
ATOM 2089 O O . GLY A 1 282 ? -1.575 7.671 11.721 1.00 96.06 282 GLY A O 1
ATOM 2090 N N . ILE A 1 283 ? 0.606 8.055 12.108 1.00 94.06 283 ILE A N 1
ATOM 2091 C CA . ILE A 1 283 ? 1.084 7.392 10.891 1.00 94.06 283 ILE A CA 1
ATOM 2092 C C . ILE A 1 283 ? 1.010 5.867 10.978 1.00 94.06 283 ILE A C 1
ATOM 2094 O O . ILE A 1 283 ? 0.779 5.224 9.959 1.00 94.06 283 ILE A O 1
ATOM 2098 N N . ALA A 1 284 ? 1.091 5.267 12.169 1.00 94.69 284 ALA A N 1
ATOM 2099 C CA . ALA A 1 284 ? 0.784 3.843 12.329 1.00 94.69 284 ALA A CA 1
ATOM 2100 C C . ALA A 1 284 ? -0.695 3.541 12.017 1.00 94.69 284 ALA A C 1
ATOM 2102 O O . ALA A 1 284 ? -0.991 2.575 11.317 1.00 94.69 284 ALA A O 1
ATOM 2103 N N . LEU A 1 285 ? -1.623 4.380 12.498 1.00 97.75 285 LEU A N 1
ATOM 2104 C CA . LEU A 1 285 ? -3.050 4.253 12.179 1.00 97.75 285 LEU A CA 1
ATOM 2105 C C . LEU A 1 285 ? -3.323 4.512 10.694 1.00 97.75 285 LEU A C 1
ATOM 2107 O O . LEU A 1 285 ? -4.017 3.725 10.058 1.00 97.75 285 LEU A O 1
ATOM 2111 N N . TRP A 1 286 ? -2.759 5.588 10.140 1.00 97.88 286 TRP A N 1
ATOM 2112 C CA . TRP A 1 286 ? -2.859 5.924 8.720 1.00 97.88 286 TRP A CA 1
ATOM 2113 C C . TRP A 1 286 ? -2.323 4.802 7.828 1.00 97.88 286 TRP A C 1
ATOM 2115 O O . TRP A 1 286 ? -3.025 4.382 6.922 1.00 97.88 286 TRP A O 1
ATOM 2125 N N . ALA A 1 287 ? -1.135 4.258 8.105 1.00 96.50 287 ALA A N 1
ATOM 2126 C CA . ALA A 1 287 ? -0.542 3.202 7.285 1.00 96.50 287 ALA A CA 1
ATOM 2127 C C . ALA A 1 287 ? -1.333 1.887 7.366 1.00 96.50 287 ALA A C 1
ATOM 2129 O O . ALA A 1 287 ? -1.419 1.168 6.374 1.00 96.50 287 ALA A O 1
ATOM 2130 N N . LEU A 1 288 ? -1.925 1.574 8.526 1.00 97.94 288 LEU A N 1
ATOM 2131 C CA . LEU A 1 288 ? -2.810 0.419 8.672 1.00 97.94 288 LEU A CA 1
ATOM 2132 C C . LEU A 1 288 ? -4.074 0.600 7.819 1.00 97.94 288 LEU A C 1
ATOM 2134 O O . LEU A 1 288 ? -4.395 -0.283 7.031 1.00 97.94 288 LEU A O 1
ATOM 2138 N N . ASP A 1 289 ? -4.754 1.742 7.929 1.00 98.69 289 ASP A N 1
ATOM 2139 C CA . ASP A 1 289 ? -5.953 2.049 7.137 1.00 98.69 289 ASP A CA 1
ATOM 2140 C C . ASP A 1 289 ? -5.648 2.105 5.632 1.00 98.69 289 ASP A C 1
ATOM 2142 O O . ASP A 1 289 ? -6.281 1.417 4.840 1.00 98.69 289 ASP A O 1
ATOM 2146 N N . TYR A 1 290 ? -4.598 2.826 5.236 1.00 98.25 290 TYR A N 1
ATOM 2147 C CA . TYR A 1 290 ? -4.124 2.920 3.855 1.00 98.25 290 TYR A CA 1
ATOM 2148 C C . TYR A 1 290 ? -3.755 1.546 3.272 1.00 98.25 290 TYR A C 1
ATOM 2150 O O . TYR A 1 290 ? -4.134 1.233 2.145 1.00 98.25 290 TYR A O 1
ATOM 2158 N N . GLY A 1 291 ? -3.087 0.685 4.048 1.00 97.75 291 GLY A N 1
ATOM 2159 C CA . GLY A 1 291 ? -2.793 -0.693 3.655 1.00 97.75 291 GLY A CA 1
ATOM 2160 C C . GLY A 1 291 ? -4.056 -1.527 3.418 1.00 97.75 291 GLY A C 1
ATOM 2161 O O . GLY A 1 291 ? -4.167 -2.205 2.395 1.00 97.75 291 GLY A O 1
ATOM 2162 N N . LEU A 1 292 ? -5.039 -1.450 4.321 1.00 98.62 292 LEU A N 1
ATOM 2163 C CA . LEU A 1 292 ? -6.325 -2.132 4.140 1.00 98.62 292 LEU A CA 1
ATOM 2164 C C . LEU A 1 292 ? -7.108 -1.570 2.944 1.00 98.62 292 LEU A C 1
ATOM 2166 O O . LEU A 1 292 ? -7.710 -2.346 2.199 1.00 98.62 292 LEU A O 1
ATOM 2170 N N . GLN A 1 293 ? -7.033 -0.262 2.698 1.00 98.44 293 GLN A N 1
ATOM 2171 C CA . GLN A 1 293 ? -7.671 0.377 1.553 1.00 98.44 293 GLN A CA 1
ATOM 2172 C C . GLN A 1 293 ? -7.016 -0.020 0.222 1.00 98.44 293 GLN A C 1
ATOM 2174 O O . GLN A 1 293 ? -7.723 -0.233 -0.767 1.00 98.44 293 GLN A O 1
ATOM 2179 N N . MET A 1 294 ? -5.686 -0.177 0.176 1.00 98.62 294 MET A N 1
ATOM 2180 C CA . MET A 1 294 ? -4.991 -0.705 -1.007 1.00 98.62 294 MET A CA 1
ATOM 2181 C C . MET A 1 294 ? -5.456 -2.131 -1.309 1.00 98.62 294 MET A C 1
ATOM 2183 O O . MET A 1 294 ? -5.796 -2.444 -2.451 1.00 98.62 294 MET A O 1
ATOM 2187 N N . ALA A 1 295 ? -5.539 -2.979 -0.282 1.00 98.38 295 ALA A N 1
ATOM 2188 C CA . ALA A 1 295 ? -6.031 -4.343 -0.427 1.00 98.38 295 ALA A CA 1
ATOM 2189 C C . ALA A 1 295 ? -7.490 -4.382 -0.910 1.00 98.38 295 ALA A C 1
ATOM 2191 O O . ALA A 1 295 ? -7.800 -5.124 -1.842 1.00 98.38 295 ALA A O 1
ATOM 2192 N N . TYR A 1 296 ? -8.372 -3.555 -0.335 1.00 98.62 296 TYR A N 1
ATOM 2193 C CA . TYR A 1 296 ? -9.760 -3.391 -0.787 1.00 98.62 296 TYR A CA 1
ATOM 2194 C C . TYR A 1 296 ? -9.843 -2.947 -2.254 1.00 98.62 296 TYR A C 1
ATOM 2196 O O . TYR A 1 296 ? -10.686 -3.427 -3.009 1.00 98.62 296 TYR A O 1
ATOM 2204 N N . SER A 1 297 ? -8.903 -2.109 -2.688 1.00 98.44 297 SER A N 1
ATOM 2205 C CA . SER A 1 297 ? -8.828 -1.572 -4.051 1.00 98.44 297 SER A CA 1
ATOM 2206 C C . SER A 1 297 ? -8.098 -2.484 -5.046 1.00 98.44 297 SER A C 1
ATOM 2208 O O . SER A 1 297 ? -7.769 -2.051 -6.151 1.00 98.44 297 SER A O 1
ATOM 2210 N N . ASN A 1 298 ? -7.887 -3.754 -4.687 1.00 98.38 298 ASN A N 1
ATOM 2211 C CA . ASN A 1 298 ? -7.276 -4.798 -5.512 1.00 98.38 298 ASN A CA 1
ATOM 2212 C C . ASN A 1 298 ? -5.798 -4.603 -5.869 1.00 98.38 298 ASN A C 1
ATOM 2214 O O . ASN A 1 298 ? -5.328 -5.141 -6.874 1.00 98.38 298 ASN A O 1
ATOM 2218 N N . PHE A 1 299 ? -5.035 -3.907 -5.030 1.00 98.56 299 PHE A N 1
ATOM 2219 C CA . PHE A 1 299 ? -3.596 -4.150 -5.014 1.00 98.56 299 PHE A CA 1
ATOM 2220 C C . PHE A 1 299 ? -3.329 -5.593 -4.566 1.00 98.56 299 PHE A C 1
ATOM 2222 O O . PHE A 1 299 ? -4.100 -6.167 -3.797 1.00 98.56 299 PHE A O 1
ATOM 2229 N N . SER A 1 300 ? -2.238 -6.181 -5.049 1.00 96.19 300 SER A N 1
ATOM 2230 C CA . SER A 1 300 ? -1.764 -7.521 -4.668 1.00 96.19 300 SER A CA 1
ATOM 2231 C C . SER A 1 300 ? -0.657 -7.478 -3.613 1.00 96.19 300 SER A C 1
ATOM 2233 O O . SER A 1 300 ? -0.340 -8.493 -2.994 1.00 96.19 300 SER A O 1
ATOM 2235 N N . GLY A 1 301 ? -0.062 -6.304 -3.410 1.00 92.56 301 GLY A N 1
ATOM 2236 C CA . GLY A 1 301 ? 0.951 -6.054 -2.400 1.00 92.56 301 GLY A CA 1
ATOM 2237 C C . GLY A 1 301 ? 1.330 -4.580 -2.356 1.00 92.56 301 GLY A C 1
ATOM 2238 O O . GLY A 1 301 ? 1.126 -3.842 -3.324 1.00 92.56 301 GLY A O 1
ATOM 2239 N N . ALA A 1 302 ? 1.875 -4.161 -1.223 1.00 91.75 302 ALA A N 1
ATOM 2240 C CA . ALA A 1 302 ? 2.349 -2.811 -1.000 1.00 91.75 302 ALA A CA 1
ATOM 2241 C C . ALA A 1 302 ? 3.600 -2.810 -0.116 1.00 91.75 302 ALA A C 1
ATOM 2243 O O . ALA A 1 302 ? 3.701 -3.580 0.845 1.00 91.75 302 ALA A O 1
ATOM 2244 N N . LEU A 1 303 ? 4.553 -1.941 -0.438 1.00 89.12 303 LEU A N 1
ATOM 2245 C CA . LEU A 1 303 ? 5.824 -1.833 0.265 1.00 89.12 303 LEU A CA 1
ATOM 2246 C C . LEU A 1 303 ? 6.010 -0.414 0.803 1.00 89.12 303 LEU A C 1
ATOM 2248 O O . LEU A 1 303 ? 6.054 0.562 0.056 1.00 89.12 303 LEU A O 1
ATOM 2252 N N . LEU A 1 304 ? 6.145 -0.316 2.123 1.00 86.12 304 LEU A N 1
ATOM 2253 C CA . LEU A 1 304 ? 6.511 0.918 2.798 1.00 86.12 304 LEU A CA 1
ATOM 2254 C C . LEU A 1 304 ? 8.005 1.179 2.616 1.00 86.12 304 LEU A C 1
ATOM 2256 O O . LEU A 1 304 ? 8.822 0.375 3.068 1.00 86.12 304 LEU A O 1
ATOM 2260 N N . HIS A 1 305 ? 8.367 2.290 1.986 1.00 84.25 305 HIS A N 1
ATOM 2261 C CA . HIS A 1 305 ? 9.764 2.666 1.804 1.00 84.25 305 HIS A CA 1
ATOM 2262 C C . HIS A 1 305 ? 10.422 2.962 3.155 1.00 84.25 305 HIS A C 1
ATOM 2264 O O . HIS A 1 305 ? 9.946 3.818 3.901 1.00 84.25 305 HIS A O 1
ATOM 2270 N N . VAL A 1 306 ? 11.509 2.271 3.484 1.00 70.94 306 VAL A N 1
ATOM 2271 C CA . VAL A 1 306 ? 12.331 2.514 4.677 1.00 70.94 306 VAL A CA 1
ATOM 2272 C C . VAL A 1 306 ? 13.806 2.396 4.292 1.00 70.94 306 VAL A C 1
ATOM 2274 O O . VAL A 1 306 ? 14.234 1.376 3.772 1.00 70.94 306 VAL A O 1
ATOM 2277 N N . GLY A 1 307 ? 14.628 3.407 4.540 1.00 60.44 307 GLY A N 1
ATOM 2278 C CA . GLY A 1 307 ? 16.027 3.407 4.100 1.00 60.44 307 GLY A CA 1
ATOM 2279 C C . GLY A 1 307 ? 16.808 4.542 4.746 1.00 60.44 307 GLY A C 1
ATOM 2280 O O . GLY A 1 307 ? 16.235 5.291 5.515 1.00 60.44 307 GLY A O 1
ATOM 2281 N N . GLY A 1 308 ? 18.118 4.636 4.500 1.00 48.41 308 GLY A N 1
ATOM 2282 C CA . GLY A 1 308 ? 18.944 5.788 4.913 1.00 48.41 308 GLY A CA 1
ATOM 2283 C C . GLY A 1 308 ? 19.388 5.857 6.391 1.00 48.41 308 GLY A C 1
ATOM 2284 O O . GLY A 1 308 ? 18.682 5.453 7.313 1.00 48.41 308 GLY A O 1
ATOM 2285 N N . GLU A 1 309 ? 20.604 6.369 6.634 1.00 39.44 309 GLU A N 1
ATOM 2286 C CA . GLU A 1 309 ? 21.070 6.765 7.983 1.00 39.44 309 GLU A CA 1
ATOM 2287 C C . GLU A 1 309 ? 20.473 8.120 8.425 1.00 39.44 309 GLU A C 1
ATOM 2289 O O . GLU A 1 309 ? 20.408 8.389 9.626 1.00 39.44 309 GLU A O 1
ATOM 2294 N N . ASP A 1 310 ? 19.993 8.926 7.467 1.00 40.38 310 ASP A N 1
ATOM 2295 C CA . ASP A 1 310 ? 19.469 10.289 7.658 1.00 40.38 310 ASP A CA 1
ATOM 2296 C C . ASP A 1 310 ? 17.926 10.376 7.661 1.00 40.38 310 ASP A C 1
ATOM 2298 O O . ASP A 1 310 ? 17.363 11.459 7.841 1.00 40.38 310 ASP A O 1
ATOM 2302 N N . ASP A 1 311 ? 17.223 9.251 7.509 1.00 46.59 311 ASP A N 1
ATOM 2303 C CA . ASP A 1 311 ? 15.761 9.229 7.428 1.00 46.59 311 ASP A CA 1
ATOM 2304 C C . ASP A 1 311 ? 15.109 9.160 8.815 1.00 46.59 311 ASP A C 1
ATOM 2306 O O . ASP A 1 311 ? 15.558 8.461 9.732 1.00 46.59 311 ASP A O 1
ATOM 2310 N N . THR A 1 312 ? 13.944 9.802 8.960 1.00 48.59 312 THR A N 1
ATOM 2311 C CA . THR A 1 312 ? 13.099 9.640 10.160 1.00 48.59 312 THR A CA 1
ATOM 2312 C C . THR A 1 312 ? 12.572 8.208 10.324 1.00 48.59 312 THR A C 1
ATOM 2314 O O . THR A 1 312 ? 12.139 7.830 11.414 1.00 48.59 312 THR A O 1
ATOM 2317 N N . TYR A 1 313 ? 12.685 7.389 9.273 1.00 45.28 313 TYR A N 1
ATOM 2318 C CA . TYR A 1 313 ? 12.397 5.953 9.242 1.00 45.28 313 TYR A CA 1
ATOM 2319 C C . TYR A 1 313 ? 13.576 5.067 9.675 1.00 45.28 313 TYR A C 1
ATOM 2321 O O . TYR A 1 313 ? 13.595 3.884 9.335 1.00 45.28 313 TYR A O 1
ATOM 2329 N N . ASN A 1 314 ? 14.549 5.627 10.408 1.00 43.97 314 ASN A N 1
ATOM 2330 C CA . ASN A 1 314 ? 15.739 4.948 10.926 1.00 43.97 314 ASN A CA 1
ATOM 2331 C C . ASN A 1 314 ? 15.470 3.485 11.332 1.00 43.97 314 ASN A C 1
ATOM 2333 O O . ASN A 1 314 ? 14.426 3.181 11.904 1.00 43.97 314 ASN A O 1
ATOM 2337 N N . TRP A 1 315 ? 16.470 2.617 11.140 1.00 48.22 315 TRP A N 1
ATOM 2338 C CA . TRP A 1 315 ? 16.582 1.167 11.399 1.00 48.22 315 TRP A CA 1
ATOM 2339 C C . TRP A 1 315 ? 16.133 0.647 12.787 1.00 48.22 315 TRP A C 1
ATOM 2341 O O . TRP A 1 315 ? 16.415 -0.493 13.183 1.00 48.22 315 TRP A O 1
ATOM 2351 N N . THR A 1 316 ? 15.500 1.479 13.598 1.00 53.78 316 THR A N 1
ATOM 2352 C CA . THR A 1 316 ? 14.735 1.149 14.796 1.00 53.78 316 THR A CA 1
ATOM 2353 C C . THR A 1 316 ? 13.265 0.894 14.470 1.00 53.78 316 THR A C 1
ATOM 2355 O O . THR A 1 316 ? 12.718 1.393 13.500 1.00 53.78 316 THR A O 1
ATOM 2358 N N . VAL A 1 317 ? 12.591 0.113 15.313 1.00 64.00 317 VAL A N 1
ATOM 2359 C CA . VAL A 1 317 ? 11.142 -0.087 15.192 1.00 64.00 317 VAL A CA 1
ATOM 2360 C C . VAL A 1 317 ? 10.434 1.233 15.512 1.00 64.00 317 VAL A C 1
ATOM 2362 O O . VAL A 1 317 ? 10.322 1.592 16.683 1.00 64.00 317 VAL A O 1
ATOM 2365 N N . GLY A 1 318 ? 10.025 1.963 14.472 1.00 75.12 318 GLY A N 1
ATOM 2366 C CA . GLY A 1 318 ? 9.184 3.159 14.564 1.00 75.12 318 GLY A CA 1
ATOM 2367 C C . GLY A 1 318 ? 7.687 2.819 14.558 1.00 75.12 318 GLY A C 1
ATOM 2368 O O . GLY A 1 318 ? 7.323 1.666 14.311 1.00 75.12 318 GLY A O 1
ATOM 2369 N N . PRO A 1 319 ? 6.795 3.797 14.800 1.00 86.56 319 PRO A N 1
ATOM 2370 C CA . PRO A 1 319 ? 5.346 3.577 14.831 1.00 86.56 319 PRO A CA 1
ATOM 2371 C C . PRO A 1 319 ? 4.797 2.821 13.619 1.00 86.56 319 PRO A C 1
ATOM 2373 O O . PRO A 1 319 ? 3.984 1.911 13.778 1.00 86.56 319 PRO A O 1
ATOM 2376 N N . ILE A 1 320 ? 5.299 3.125 12.420 1.00 85.50 320 ILE A N 1
ATOM 2377 C CA . ILE A 1 320 ? 4.841 2.508 11.171 1.00 85.50 320 ILE A CA 1
ATOM 2378 C C . ILE A 1 320 ? 5.044 0.981 11.131 1.00 85.50 320 ILE A C 1
ATOM 2380 O O . ILE A 1 320 ? 4.290 0.267 10.478 1.00 85.50 320 ILE A O 1
ATOM 2384 N N . PHE A 1 321 ? 5.992 0.440 11.905 1.00 84.88 321 PHE A N 1
ATOM 2385 C CA . PHE A 1 321 ? 6.182 -1.007 12.031 1.00 84.88 321 PHE A CA 1
ATOM 2386 C C . PHE A 1 321 ? 4.963 -1.715 12.628 1.00 84.88 321 PHE A C 1
ATOM 2388 O O . PHE A 1 321 ? 4.624 -2.825 12.218 1.00 84.88 321 PHE A O 1
ATOM 2395 N N . TYR A 1 322 ? 4.279 -1.076 13.581 1.00 89.25 322 TYR A N 1
ATOM 2396 C CA . TYR A 1 322 ? 3.078 -1.649 14.182 1.00 89.25 322 TYR A CA 1
ATOM 2397 C C . TYR A 1 322 ? 1.945 -1.790 13.159 1.00 89.25 322 TYR A C 1
ATOM 2399 O O . TYR A 1 322 ? 1.166 -2.736 13.262 1.00 89.25 322 TYR A O 1
ATOM 2407 N N . ALA A 1 323 ? 1.891 -0.914 12.148 1.00 91.56 323 ALA A N 1
ATOM 2408 C CA . ALA A 1 323 ? 0.940 -1.030 11.047 1.00 91.56 323 ALA A CA 1
ATOM 2409 C C . ALA A 1 323 ? 1.186 -2.303 10.228 1.00 91.56 323 ALA A C 1
ATOM 2411 O O . ALA A 1 323 ? 0.257 -3.075 10.013 1.00 91.56 323 ALA 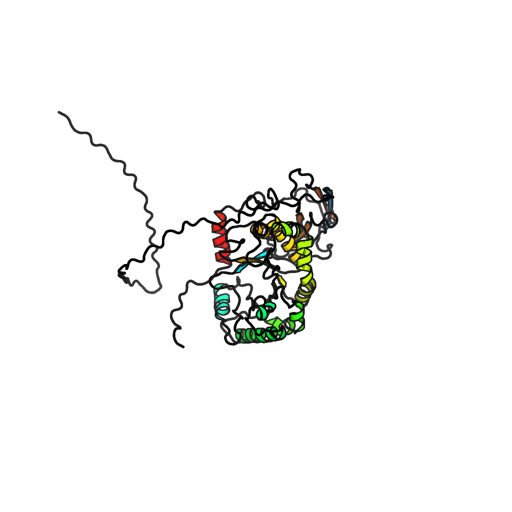A O 1
ATOM 2412 N N . ALA A 1 324 ? 2.440 -2.574 9.848 1.00 87.56 324 ALA A N 1
ATOM 2413 C CA . ALA A 1 324 ? 2.800 -3.782 9.100 1.00 87.56 324 ALA A CA 1
ATOM 2414 C C . ALA A 1 324 ? 2.426 -5.069 9.859 1.00 87.56 324 ALA A C 1
ATOM 2416 O O . ALA A 1 324 ? 1.835 -5.984 9.285 1.00 87.56 324 ALA A O 1
ATOM 2417 N N . VAL A 1 325 ? 2.689 -5.118 11.172 1.00 87.81 325 VAL A N 1
ATOM 2418 C CA . VAL A 1 325 ? 2.277 -6.250 12.023 1.00 87.81 325 VAL A CA 1
ATOM 2419 C C . VAL A 1 325 ? 0.753 -6.386 12.070 1.00 87.81 325 VAL A C 1
ATOM 2421 O O . VAL A 1 325 ? 0.230 -7.489 11.908 1.00 87.81 325 VAL A O 1
ATOM 2424 N N . ALA A 1 326 ? 0.033 -5.280 12.269 1.00 91.19 326 ALA A N 1
ATOM 2425 C CA . ALA A 1 326 ? -1.424 -5.286 12.345 1.00 91.19 326 ALA A CA 1
ATOM 2426 C C . ALA A 1 326 ? -2.079 -5.708 11.017 1.00 91.19 326 ALA A C 1
ATOM 2428 O O . ALA A 1 326 ? -3.031 -6.491 11.040 1.00 91.19 326 ALA A O 1
ATOM 2429 N N . VAL A 1 327 ? -1.556 -5.270 9.864 1.00 91.75 327 VAL A N 1
ATOM 2430 C CA . VAL A 1 327 ? -2.033 -5.712 8.542 1.00 91.75 327 VAL A CA 1
ATOM 2431 C C . VAL A 1 327 ? -1.797 -7.211 8.350 1.00 91.75 327 VAL A C 1
ATOM 2433 O O . VAL A 1 327 ? -2.727 -7.934 7.990 1.00 91.75 327 VAL A O 1
ATOM 2436 N N . ALA A 1 328 ? -0.593 -7.707 8.654 1.00 88.56 328 ALA A N 1
ATOM 2437 C CA . ALA A 1 328 ? -0.272 -9.128 8.518 1.00 88.56 328 ALA A CA 1
ATOM 2438 C C . ALA A 1 328 ? -1.196 -10.013 9.372 1.00 88.56 328 ALA A C 1
ATOM 2440 O O . ALA A 1 328 ? -1.705 -11.034 8.910 1.00 88.56 328 ALA A O 1
ATOM 2441 N N . GLU A 1 329 ? -1.482 -9.611 10.613 1.00 91.00 329 GLU A N 1
ATOM 2442 C CA . GLU A 1 329 ? -2.421 -10.346 11.464 1.00 91.00 329 GLU A CA 1
ATOM 2443 C C . GLU A 1 329 ? -3.887 -10.212 11.029 1.00 91.00 329 GLU A C 1
ATOM 2445 O O . GLU A 1 329 ? -4.683 -11.126 11.267 1.00 91.00 329 GLU A O 1
ATOM 2450 N N . THR A 1 330 ? -4.244 -9.099 10.384 1.00 92.44 330 THR A N 1
ATOM 2451 C CA . THR A 1 330 ? -5.577 -8.877 9.810 1.00 92.44 330 THR A CA 1
ATOM 2452 C C . THR A 1 330 ? -5.840 -9.841 8.651 1.00 92.44 330 THR A C 1
ATOM 2454 O O . THR A 1 330 ? -6.915 -10.441 8.590 1.00 92.44 330 THR A O 1
ATOM 2457 N N . PHE A 1 331 ? -4.858 -10.072 7.776 1.00 89.81 331 PHE A N 1
ATOM 2458 C CA . PHE A 1 331 ? -4.994 -11.041 6.681 1.00 89.81 331 PHE A CA 1
ATOM 2459 C C . PHE A 1 331 ? -4.713 -12.488 7.090 1.00 89.81 331 PHE A C 1
ATOM 2461 O O . PHE A 1 331 ? -5.225 -13.406 6.449 1.00 89.81 331 PHE A O 1
ATOM 2468 N N . GLY A 1 332 ? -3.974 -12.721 8.173 1.00 88.31 332 GLY A N 1
ATOM 2469 C CA . GLY A 1 332 ? -3.653 -14.071 8.625 1.00 88.31 332 GLY A CA 1
ATOM 2470 C C . GLY A 1 332 ? -2.711 -14.804 7.665 1.00 88.31 332 GLY A C 1
ATOM 2471 O O . GLY A 1 332 ? -1.995 -14.194 6.880 1.00 88.31 332 GLY A O 1
ATOM 2472 N N . SER A 1 333 ? -2.674 -16.135 7.751 1.00 87.25 333 SER A N 1
ATOM 2473 C CA . SER A 1 333 ? -1.678 -16.967 7.054 1.00 87.25 333 SER A CA 1
ATOM 2474 C C . SER A 1 333 ? -2.249 -17.844 5.939 1.00 87.25 333 SER A C 1
ATOM 2476 O O . SER A 1 333 ? -1.526 -18.680 5.403 1.00 87.25 333 SER A O 1
ATOM 2478 N N . SER A 1 334 ? -3.541 -17.727 5.618 1.00 90.31 334 SER A N 1
ATOM 2479 C CA . SER A 1 334 ? -4.177 -18.561 4.585 1.00 90.31 334 SER A CA 1
ATOM 2480 C C . SER A 1 334 ? -3.811 -18.165 3.160 1.00 90.31 334 SER A C 1
ATOM 2482 O O . SER A 1 334 ? -3.976 -18.976 2.254 1.00 90.31 334 SER A O 1
ATOM 2484 N N . ASN A 1 335 ? -3.364 -16.922 2.960 1.00 89.75 335 ASN A N 1
ATOM 2485 C CA . ASN A 1 335 ? -3.209 -16.288 1.649 1.00 89.75 335 ASN A CA 1
ATOM 2486 C C . ASN A 1 335 ? -4.497 -16.284 0.803 1.00 89.75 335 ASN A C 1
ATOM 2488 O O . ASN A 1 335 ? -4.445 -16.238 -0.423 1.00 89.75 335 ASN A O 1
ATOM 2492 N N . ALA A 1 336 ? -5.654 -16.356 1.464 1.00 94.12 336 ALA A N 1
ATOM 2493 C CA . ALA A 1 336 ? -6.971 -16.411 0.837 1.00 94.12 336 ALA A CA 1
ATOM 2494 C C . ALA A 1 336 ? -7.950 -15.407 1.466 1.00 94.12 336 ALA A C 1
ATOM 2496 O O . ALA A 1 336 ? -9.169 -15.573 1.370 1.00 94.12 336 ALA A O 1
ATOM 2497 N N . SER A 1 337 ? -7.425 -14.392 2.157 1.00 96.75 337 SER A N 1
ATOM 2498 C CA . SER A 1 337 ? -8.244 -13.389 2.831 1.00 96.75 337 SER A CA 1
ATOM 2499 C C . SER A 1 337 ? -8.753 -12.355 1.836 1.00 96.75 337 SER A C 1
ATOM 2501 O O . SER A 1 337 ? -7.989 -11.839 1.035 1.00 96.75 337 SER A O 1
ATOM 2503 N N . GLN A 1 338 ? -10.032 -12.021 1.895 1.00 98.38 338 GLN A N 1
ATOM 2504 C CA . GLN A 1 338 ? -10.637 -10.937 1.125 1.00 98.38 338 GLN A CA 1
ATOM 2505 C C . GLN A 1 338 ? -11.142 -9.869 2.086 1.00 98.38 338 GLN A C 1
ATOM 2507 O O . GLN A 1 338 ? -11.580 -10.188 3.193 1.00 98.38 338 GLN A O 1
ATOM 2512 N N . ILE A 1 339 ? -11.097 -8.611 1.671 1.00 98.56 339 ILE A N 1
ATOM 2513 C CA . ILE A 1 339 ? -11.466 -7.468 2.502 1.00 98.56 339 ILE A CA 1
ATOM 2514 C C . ILE A 1 339 ? -12.517 -6.605 1.808 1.00 98.56 339 ILE A C 1
ATOM 2516 O O . ILE A 1 339 ? -12.561 -6.514 0.582 1.00 98.56 339 ILE A O 1
ATOM 2520 N N . VAL A 1 340 ? -13.376 -5.989 2.617 1.00 98.69 340 VAL A N 1
ATOM 2521 C CA . VAL A 1 340 ? -14.337 -4.965 2.200 1.00 98.69 340 VAL A CA 1
ATOM 2522 C C . VAL A 1 340 ? -14.305 -3.807 3.196 1.00 98.69 340 VAL A C 1
ATOM 2524 O O . VAL A 1 340 ? -14.292 -4.038 4.410 1.00 98.69 340 VAL A O 1
ATOM 2527 N N . ASP A 1 341 ? -14.294 -2.577 2.687 1.00 98.50 341 ASP A N 1
ATOM 2528 C CA . ASP A 1 341 ? -14.567 -1.377 3.481 1.00 98.50 341 ASP A CA 1
ATOM 2529 C C . ASP A 1 341 ? -16.063 -1.331 3.834 1.00 98.50 341 ASP A C 1
ATOM 2531 O O . ASP A 1 341 ? -16.939 -1.412 2.970 1.00 98.50 341 ASP A O 1
ATOM 2535 N N . LEU A 1 342 ? -16.362 -1.246 5.129 1.00 98.31 342 LEU A N 1
ATOM 2536 C CA . LEU A 1 342 ? -17.727 -1.262 5.650 1.00 98.31 342 LEU A CA 1
ATOM 2537 C C . LEU A 1 342 ? -18.424 0.090 5.547 1.00 98.31 342 LEU A C 1
ATOM 2539 O O . LEU A 1 342 ? -19.615 0.160 5.858 1.00 98.31 342 LEU A O 1
ATOM 2543 N N . GLN A 1 343 ? -17.695 1.154 5.195 1.00 97.00 343 GLN A N 1
ATOM 2544 C CA . GLN A 1 343 ? -18.173 2.533 5.272 1.00 97.00 343 GLN A CA 1
ATOM 2545 C C . GLN A 1 343 ? -18.803 2.803 6.650 1.00 97.00 343 GLN A C 1
ATOM 2547 O O . GLN A 1 343 ? -19.923 3.311 6.790 1.00 97.00 343 GLN A O 1
ATOM 2552 N N . ALA A 1 344 ? -18.090 2.354 7.688 1.00 97.06 344 ALA A N 1
ATOM 2553 C CA . ALA A 1 344 ? -18.596 2.245 9.047 1.00 97.06 344 ALA A CA 1
ATOM 2554 C C . ALA A 1 344 ? -19.044 3.598 9.623 1.00 97.06 344 ALA A C 1
ATOM 2556 O O . ALA A 1 344 ? -18.639 4.673 9.178 1.00 97.06 344 ALA A O 1
ATOM 2557 N N . ASN A 1 345 ? -19.906 3.527 10.642 1.00 97.31 345 ASN A N 1
ATOM 2558 C CA . ASN A 1 345 ? -20.373 4.693 11.393 1.00 97.31 345 ASN A CA 1
ATOM 2559 C C . ASN A 1 345 ? -20.971 5.816 10.513 1.00 97.31 345 ASN A C 1
ATOM 2561 O O . ASN A 1 345 ? -20.773 7.001 10.770 1.00 97.31 345 ASN A O 1
ATOM 2565 N N . GLY A 1 346 ? -21.686 5.439 9.446 1.00 96.38 346 GLY A N 1
ATOM 2566 C CA . GLY A 1 346 ? -22.266 6.396 8.500 1.00 96.38 346 GLY A CA 1
ATOM 2567 C C . GLY A 1 346 ? -21.217 7.090 7.631 1.00 96.38 346 GLY A C 1
ATOM 2568 O O . GLY A 1 346 ? -21.323 8.294 7.408 1.00 96.38 346 GLY A O 1
ATOM 2569 N N . VAL A 1 347 ? -20.215 6.340 7.156 1.00 97.00 347 VAL A N 1
ATOM 2570 C CA . VAL A 1 347 ? -19.086 6.847 6.355 1.00 97.00 347 VAL A CA 1
ATOM 2571 C C . VAL A 1 347 ? -18.267 7.912 7.105 1.00 97.00 347 VAL A C 1
ATOM 2573 O O . VAL A 1 347 ? -17.776 8.883 6.529 1.00 97.00 347 VAL A O 1
ATOM 2576 N N . ASN A 1 348 ? -18.146 7.777 8.428 1.00 97.75 348 ASN A N 1
ATOM 2577 C CA . ASN A 1 348 ? -17.428 8.760 9.229 1.00 97.75 348 ASN A CA 1
ATOM 2578 C C . ASN A 1 348 ? -15.911 8.612 9.047 1.00 97.75 348 ASN A C 1
ATOM 2580 O O . ASN A 1 348 ? -15.325 7.594 9.413 1.00 97.75 348 ASN A O 1
ATOM 2584 N N . ILE A 1 349 ? -15.262 9.676 8.573 1.00 97.94 349 ILE A N 1
ATOM 2585 C CA . ILE A 1 349 ? -13.833 9.659 8.230 1.00 97.94 349 ILE A CA 1
ATOM 2586 C C . ILE A 1 349 ? -12.897 9.407 9.422 1.00 97.94 349 ILE A C 1
ATOM 2588 O O . ILE A 1 349 ? -11.740 9.071 9.217 1.00 97.94 349 ILE A O 1
ATOM 2592 N N . PHE A 1 350 ? -13.355 9.560 10.665 1.00 98.25 350 PHE A N 1
ATOM 2593 C CA . PHE A 1 350 ? -12.526 9.335 11.853 1.00 98.25 350 PHE A CA 1
ATOM 2594 C C . PHE A 1 350 ? -12.691 7.933 12.448 1.00 98.25 350 PHE A C 1
ATOM 2596 O O . PHE A 1 350 ? -11.932 7.560 13.342 1.00 98.25 350 PHE A O 1
ATOM 2603 N N . THR A 1 351 ? -13.678 7.159 11.990 1.00 98.06 351 THR A N 1
ATOM 2604 C CA . THR A 1 351 ? -14.006 5.835 12.544 1.00 98.06 351 THR A CA 1
ATOM 2605 C C . THR A 1 351 ? -14.292 4.803 11.445 1.00 98.06 351 THR A C 1
ATOM 2607 O O . THR A 1 351 ? -15.361 4.184 11.450 1.00 98.06 351 THR A O 1
ATOM 2610 N N . PRO A 1 352 ? -13.363 4.600 10.484 1.00 98.25 352 PRO A N 1
ATOM 2611 C CA . PRO A 1 352 ? -13.548 3.589 9.453 1.00 98.25 352 PRO A CA 1
ATOM 2612 C C . PRO A 1 352 ? -13.526 2.172 10.030 1.00 98.25 352 PRO A C 1
ATOM 2614 O O . PRO A 1 352 ? -13.121 1.923 11.174 1.00 98.25 352 PRO A O 1
ATOM 2617 N N . GLY A 1 353 ? -13.970 1.220 9.215 1.00 98.19 353 GLY A N 1
ATOM 2618 C CA . GLY A 1 353 ? -13.972 -0.181 9.587 1.00 98.19 353 GLY A CA 1
ATOM 2619 C C . GLY A 1 353 ? -14.042 -1.098 8.380 1.00 98.19 353 GLY A C 1
ATOM 2620 O O . GLY A 1 353 ? -14.620 -0.751 7.358 1.00 98.19 353 GLY A O 1
ATOM 2621 N N . TYR A 1 354 ? -13.488 -2.294 8.532 1.00 98.81 354 TYR A N 1
ATOM 2622 C CA . TYR A 1 354 ? -13.369 -3.288 7.473 1.00 98.81 354 TYR A CA 1
ATOM 2623 C C . TYR A 1 354 ? -13.833 -4.651 7.967 1.00 98.81 354 TYR A C 1
ATOM 2625 O O . TYR A 1 354 ? -13.627 -4.995 9.134 1.00 98.81 354 TYR A O 1
ATOM 2633 N N . ALA A 1 355 ? -14.399 -5.459 7.073 1.00 98.50 355 ALA A N 1
ATOM 2634 C CA . ALA A 1 355 ? -14.620 -6.881 7.319 1.00 98.50 355 ALA A CA 1
ATOM 2635 C C . ALA A 1 355 ? -13.669 -7.719 6.468 1.00 98.50 355 ALA A C 1
ATOM 2637 O O . ALA A 1 355 ? -13.457 -7.435 5.290 1.00 98.50 355 ALA A O 1
ATOM 2638 N N . ILE A 1 356 ? -13.121 -8.766 7.081 1.00 98.50 356 ILE A N 1
ATOM 2639 C CA . ILE A 1 356 ? -12.167 -9.672 6.456 1.00 98.50 356 ILE A CA 1
ATOM 2640 C C . ILE A 1 356 ? -12.765 -11.071 6.446 1.00 98.50 356 ILE A C 1
ATOM 2642 O O . ILE A 1 356 ? -13.171 -11.604 7.485 1.00 98.50 356 ILE A O 1
ATOM 2646 N N . TYR A 1 357 ? -12.792 -11.660 5.258 1.00 98.12 357 TYR A N 1
ATOM 2647 C CA . TYR A 1 357 ? -13.308 -12.988 4.988 1.00 98.12 357 TYR A CA 1
ATOM 2648 C C . TYR A 1 357 ? -12.152 -13.914 4.654 1.00 98.12 357 TYR A C 1
ATOM 2650 O O . TYR A 1 357 ? -11.384 -13.633 3.744 1.00 98.12 357 TYR A O 1
ATOM 2658 N N . GLU A 1 358 ? -12.038 -15.033 5.354 1.00 96.25 358 GLU A N 1
ATOM 2659 C CA . GLU A 1 358 ? -10.994 -16.028 5.131 1.00 96.25 358 GLU A CA 1
ATOM 2660 C C . GLU A 1 358 ? -11.635 -17.303 4.586 1.00 96.25 358 GLU A C 1
ATOM 2662 O O . GLU A 1 358 ? -12.557 -17.855 5.194 1.00 96.25 358 GLU A O 1
ATOM 2667 N N . ASN A 1 359 ? -11.193 -17.751 3.405 1.00 95.38 359 ASN A N 1
ATOM 2668 C CA . ASN A 1 359 ? -11.803 -18.883 2.692 1.00 95.38 359 ASN A CA 1
ATOM 2669 C C . ASN A 1 359 ? -13.334 -18.748 2.557 1.00 95.38 359 ASN A C 1
ATOM 2671 O O . ASN A 1 359 ? -14.086 -19.708 2.725 1.00 95.38 359 ASN A O 1
ATOM 2675 N N . GLY A 1 360 ? -13.796 -17.521 2.314 1.00 95.88 360 GLY A N 1
ATOM 2676 C CA . GLY A 1 360 ? -15.201 -17.185 2.112 1.00 95.88 360 GLY A CA 1
ATOM 2677 C C . GLY A 1 360 ? -16.067 -17.051 3.369 1.00 95.88 360 GLY A C 1
ATOM 2678 O O . GLY A 1 360 ? -17.265 -16.805 3.236 1.00 95.88 360 GLY A O 1
ATOM 2679 N N . ASN A 1 361 ? -15.499 -17.163 4.573 1.00 96.38 361 ASN A N 1
ATOM 2680 C CA . ASN A 1 361 ? -16.221 -16.991 5.838 1.00 96.38 361 ASN A CA 1
ATOM 2681 C C . ASN A 1 361 ? -15.761 -15.723 6.554 1.00 96.38 361 ASN A C 1
ATOM 2683 O O . ASN A 1 361 ? -14.565 -15.440 6.570 1.00 96.38 361 ASN A O 1
ATOM 2687 N N . LEU A 1 362 ? -16.681 -14.987 7.180 1.00 97.50 362 LEU A N 1
ATOM 2688 C CA . LEU A 1 362 ? -16.329 -13.835 8.013 1.00 97.50 362 LEU A CA 1
ATOM 2689 C C . LEU A 1 362 ? -15.382 -14.280 9.133 1.00 97.50 362 LEU A C 1
ATOM 2691 O O . LEU A 1 362 ? -15.746 -15.106 9.970 1.00 97.50 362 LEU A O 1
ATOM 2695 N N . ALA A 1 363 ? -14.176 -13.720 9.144 1.00 96.00 363 ALA A N 1
ATOM 2696 C CA . ALA A 1 363 ? -13.119 -14.114 10.066 1.00 96.00 363 ALA A CA 1
AT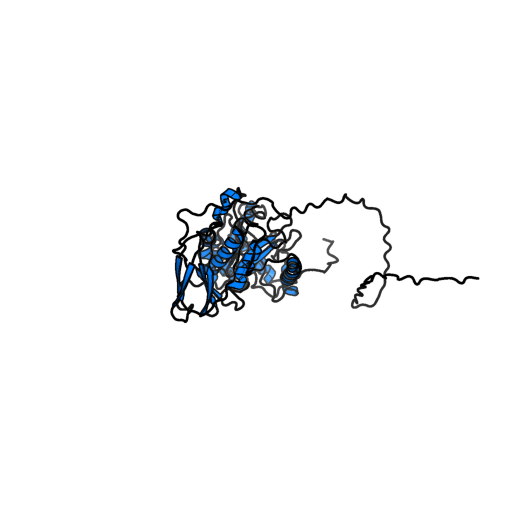OM 2697 C C . ALA A 1 363 ? -12.787 -13.005 11.065 1.00 96.00 363 ALA A C 1
ATOM 2699 O O . ALA A 1 363 ? -12.570 -13.281 12.246 1.00 96.00 363 ALA A O 1
ATOM 2700 N N . ARG A 1 364 ? -12.711 -11.751 10.600 1.00 96.69 364 ARG A N 1
ATOM 2701 C CA . ARG A 1 364 ? -12.245 -10.616 11.409 1.00 96.69 364 ARG A CA 1
ATOM 2702 C C . ARG A 1 364 ? -12.964 -9.328 11.021 1.00 96.69 364 ARG A C 1
ATOM 2704 O O . ARG A 1 364 ? -13.490 -9.196 9.918 1.00 96.69 364 ARG A O 1
ATOM 2711 N N . VAL A 1 365 ? -12.941 -8.373 11.943 1.00 97.44 365 VAL A N 1
ATOM 2712 C CA . VAL A 1 365 ? -13.380 -6.993 11.728 1.00 97.44 365 VAL A CA 1
ATOM 2713 C C . VAL A 1 365 ? -12.273 -6.082 12.242 1.00 97.44 365 VAL A C 1
ATOM 2715 O O . VAL A 1 365 ? -11.822 -6.257 13.375 1.00 97.44 365 VAL A O 1
ATOM 2718 N N . ALA A 1 366 ? -11.830 -5.136 11.418 1.00 98.12 366 ALA A N 1
ATOM 2719 C CA . ALA A 1 366 ? -10.914 -4.076 11.824 1.00 98.12 366 ALA A CA 1
ATOM 2720 C C . ALA A 1 366 ? -11.725 -2.798 12.048 1.00 98.12 366 ALA A C 1
ATOM 2722 O O . ALA A 1 366 ? -12.544 -2.442 11.207 1.00 98.12 366 ALA A O 1
ATOM 2723 N N . LEU A 1 367 ? -11.527 -2.130 13.182 1.00 98.38 367 LEU A N 1
ATOM 2724 C CA . LEU A 1 367 ? -12.242 -0.911 13.556 1.00 98.38 367 LEU A CA 1
ATOM 2725 C C . LEU A 1 367 ? -11.238 0.135 14.035 1.00 98.38 367 LEU A C 1
ATOM 2727 O O . LEU A 1 367 ? -10.310 -0.194 14.776 1.00 98.38 367 LEU A O 1
ATOM 2731 N N . PHE A 1 368 ? -11.437 1.384 13.625 1.00 98.44 368 PHE A N 1
ATOM 2732 C CA . PHE A 1 368 ? -10.483 2.468 13.839 1.00 98.44 368 PHE A CA 1
ATOM 2733 C C . PHE A 1 368 ? -11.099 3.595 14.661 1.00 98.44 368 PHE A C 1
ATOM 2735 O O . PHE A 1 368 ? -12.318 3.766 14.698 1.00 98.44 368 PHE A O 1
ATOM 2742 N N . ASN A 1 369 ? -10.241 4.371 15.319 1.00 97.62 369 ASN A N 1
ATOM 2743 C CA . ASN A 1 369 ? -10.584 5.658 15.907 1.00 97.62 369 ASN A CA 1
ATOM 2744 C C . ASN A 1 369 ? -9.388 6.600 15.745 1.00 97.62 369 ASN A C 1
ATOM 2746 O O . ASN A 1 369 ? -8.350 6.390 16.370 1.00 97.62 369 ASN A O 1
ATOM 2750 N N . TYR A 1 370 ? -9.531 7.621 14.906 1.00 97.75 370 TYR A N 1
ATOM 2751 C CA . TYR A 1 370 ? -8.493 8.624 14.663 1.00 97.75 370 TYR A CA 1
ATOM 2752 C C . TYR A 1 370 ? -8.480 9.765 15.690 1.00 97.75 370 TYR A C 1
ATOM 2754 O O . TYR A 1 370 ? -7.589 10.614 15.654 1.00 97.75 370 TYR A O 1
ATOM 2762 N N . VAL A 1 371 ? -9.452 9.819 16.605 1.00 97.38 371 VAL A N 1
ATOM 2763 C CA . VAL A 1 371 ? -9.604 10.946 17.532 1.00 97.38 371 VAL A CA 1
ATOM 2764 C C . VAL A 1 371 ? -8.790 10.723 18.803 1.00 97.38 371 VAL A C 1
ATOM 2766 O O . VAL A 1 371 ? -8.983 9.750 19.529 1.00 97.38 371 VAL A O 1
ATOM 2769 N N . THR A 1 372 ? -7.910 11.677 19.118 1.00 96.69 372 THR A N 1
ATOM 2770 C CA . THR A 1 372 ? -7.325 11.786 20.461 1.00 96.69 372 THR A CA 1
ATOM 2771 C C . THR A 1 372 ? -8.267 12.577 21.354 1.00 96.69 372 THR A C 1
ATOM 2773 O O . THR A 1 372 ? -8.473 13.767 21.143 1.00 96.69 372 THR A O 1
ATOM 2776 N N . ASP A 1 373 ? -8.816 11.920 22.371 1.00 95.75 373 ASP A N 1
ATOM 2777 C CA . ASP A 1 373 ? -9.736 12.538 23.323 1.00 95.75 373 ASP A CA 1
ATOM 2778 C C . ASP A 1 373 ? -9.467 12.030 24.749 1.00 95.75 373 ASP A C 1
ATOM 2780 O O . ASP A 1 373 ? -9.952 10.961 25.134 1.00 95.75 373 ASP A O 1
ATOM 2784 N N . PRO A 1 374 ? -8.718 12.797 25.564 1.00 91.88 374 PRO A N 1
ATOM 2785 C CA . PRO A 1 374 ? -8.408 12.421 26.942 1.00 91.88 374 PRO A CA 1
ATOM 2786 C C . PRO A 1 374 ? -9.631 12.304 27.864 1.00 91.88 374 PRO A C 1
ATOM 2788 O O . PRO A 1 374 ? -9.517 11.732 28.946 1.00 91.88 374 PRO A O 1
ATOM 2791 N N . THR A 1 375 ? -10.792 12.849 27.478 1.00 93.75 375 THR A N 1
ATOM 2792 C CA . THR A 1 375 ? -12.027 12.760 28.276 1.00 93.75 375 THR A CA 1
ATOM 2793 C C . THR A 1 375 ? -12.749 11.426 28.094 1.00 93.75 375 THR A C 1
ATOM 2795 O O . THR A 1 375 ? -13.594 11.064 28.911 1.00 93.75 375 THR A O 1
ATOM 2798 N N . GLY A 1 376 ? -12.425 10.694 27.022 1.00 92.06 376 GLY A N 1
ATOM 2799 C CA . GLY A 1 376 ? -13.097 9.461 26.630 1.00 92.06 376 GLY A CA 1
ATOM 2800 C C . GLY A 1 376 ? -14.436 9.665 25.915 1.00 92.06 376 GLY A C 1
ATOM 2801 O O . GLY A 1 376 ? -15.056 8.665 25.549 1.00 92.06 376 GLY A O 1
ATOM 2802 N N . ALA A 1 377 ? -14.877 10.905 25.669 1.00 93.12 377 ALA A N 1
ATOM 2803 C CA . ALA A 1 377 ? -16.150 11.197 25.003 1.00 93.12 377 ALA A CA 1
ATOM 2804 C C . ALA A 1 377 ? -16.211 10.685 23.552 1.00 93.12 377 ALA A C 1
ATOM 2806 O O . ALA A 1 377 ? -17.295 10.398 23.057 1.00 93.12 377 ALA A O 1
ATOM 2807 N N . SER A 1 378 ? -15.061 10.504 22.902 1.00 95.38 378 SER A N 1
ATOM 2808 C CA . SER A 1 378 ? -14.923 9.938 21.553 1.00 95.38 378 SER A CA 1
ATOM 2809 C C . SER A 1 378 ? -14.780 8.406 21.539 1.00 95.38 378 SER A C 1
ATOM 2811 O O . SER A 1 378 ? -14.514 7.815 20.492 1.00 95.38 378 SER A O 1
ATOM 2813 N N . THR A 1 379 ? -14.944 7.737 22.687 1.00 94.75 379 THR A N 1
ATOM 2814 C CA . THR A 1 379 ? -15.024 6.268 22.758 1.00 94.75 379 THR A CA 1
ATOM 2815 C C . THR A 1 379 ? -16.357 5.809 22.183 1.00 94.75 379 THR A C 1
ATOM 2817 O O . THR A 1 379 ? -17.407 6.293 22.607 1.00 94.75 379 THR A O 1
ATOM 2820 N N . TYR A 1 380 ? -16.338 4.848 21.257 1.00 96.62 380 TYR A N 1
ATOM 2821 C CA . TYR A 1 380 ? -17.560 4.326 20.650 1.00 96.62 380 TYR A CA 1
ATOM 2822 C C . TYR A 1 380 ? -17.840 2.862 20.991 1.00 96.62 380 TYR A C 1
ATOM 2824 O O . TYR A 1 380 ? -16.960 2.091 21.367 1.00 96.62 380 TYR A O 1
ATOM 2832 N N . THR A 1 381 ? -19.098 2.476 20.799 1.00 97.75 381 THR A N 1
ATOM 2833 C CA . THR A 1 381 ? -19.582 1.097 20.801 1.00 97.75 381 THR A CA 1
ATOM 2834 C C . THR A 1 381 ? -20.097 0.739 19.408 1.00 97.75 381 THR A C 1
ATOM 2836 O O . THR A 1 381 ? -21.073 1.321 18.933 1.00 97.75 381 THR A O 1
ATOM 2839 N N . ALA A 1 382 ? -19.458 -0.241 18.769 1.00 97.12 382 ALA A N 1
ATOM 2840 C CA . ALA A 1 382 ? -19.921 -0.836 17.518 1.00 97.12 382 ALA A CA 1
ATOM 2841 C C . ALA A 1 382 ? -20.679 -2.137 17.820 1.00 97.12 382 ALA A C 1
ATOM 2843 O O . ALA A 1 382 ? -20.095 -3.104 18.311 1.00 97.12 382 ALA A O 1
ATOM 2844 N N . SER A 1 383 ? -21.979 -2.172 17.533 1.00 96.69 383 SER A N 1
ATOM 2845 C CA . SER A 1 383 ? -22.807 -3.370 17.718 1.00 96.69 383 SER A CA 1
ATOM 2846 C C . SER A 1 383 ? -22.815 -4.199 16.438 1.00 96.69 383 SER A C 1
ATOM 2848 O O . SER A 1 383 ? -23.331 -3.758 15.414 1.00 96.69 383 SER A O 1
ATOM 2850 N N . ILE A 1 384 ? -22.233 -5.398 16.478 1.00 95.25 384 ILE A N 1
ATOM 2851 C CA . ILE A 1 384 ? -22.076 -6.260 15.300 1.00 95.25 384 ILE A CA 1
ATOM 2852 C C . ILE A 1 384 ? -23.178 -7.320 15.278 1.00 95.25 384 ILE A C 1
ATOM 2854 O O . ILE A 1 384 ? -23.365 -8.064 16.240 1.00 95.25 384 ILE A O 1
ATOM 2858 N N . SER A 1 385 ? -23.870 -7.424 14.148 1.00 95.62 385 SER A N 1
ATOM 2859 C CA . SER A 1 385 ? -24.790 -8.516 13.832 1.00 95.62 385 SER A CA 1
ATOM 2860 C C . SER A 1 385 ? -24.279 -9.293 12.619 1.00 95.62 385 SER A C 1
ATOM 2862 O O . SER A 1 385 ? -23.670 -8.713 11.720 1.00 95.62 385 SER A O 1
ATOM 2864 N N . ILE A 1 386 ? -24.501 -10.611 12.603 1.00 96.88 386 ILE A N 1
ATOM 2865 C CA . ILE A 1 386 ? -24.070 -11.496 11.514 1.00 96.88 386 ILE A CA 1
ATOM 2866 C C . ILE A 1 386 ? -25.308 -12.103 10.856 1.00 96.88 386 ILE A C 1
ATOM 2868 O O . ILE A 1 386 ? -26.059 -12.850 11.479 1.00 96.88 386 ILE A O 1
ATOM 2872 N N . THR A 1 387 ? -25.512 -11.771 9.585 1.00 96.25 387 THR A N 1
ATOM 2873 C CA . THR A 1 387 ? -26.595 -12.288 8.745 1.00 96.25 387 THR A CA 1
ATOM 2874 C C . THR A 1 387 ? -26.168 -13.600 8.098 1.00 96.25 387 THR A C 1
ATOM 2876 O O . THR A 1 387 ? -25.045 -13.724 7.614 1.00 96.25 387 THR A O 1
ATOM 2879 N N . GLY A 1 388 ? -27.064 -14.591 8.083 1.00 92.81 388 GLY A N 1
ATOM 2880 C CA . GLY A 1 388 ? -26.791 -15.898 7.475 1.00 92.81 388 GLY A CA 1
ATOM 2881 C C . GLY A 1 388 ? -25.806 -16.766 8.267 1.00 92.81 388 GLY A C 1
ATOM 2882 O O . GLY A 1 388 ? -25.242 -17.709 7.715 1.00 92.81 388 GLY A O 1
ATOM 2883 N N . GLY A 1 389 ? -25.558 -16.455 9.541 1.00 89.06 389 GLY A N 1
ATOM 2884 C CA . GLY A 1 389 ? -24.662 -17.214 10.412 1.00 89.06 389 GLY A CA 1
ATOM 2885 C C . GLY A 1 389 ? -24.950 -16.971 11.890 1.00 89.06 389 GLY A C 1
ATOM 2886 O O . GLY A 1 389 ? -25.914 -16.296 12.246 1.00 89.06 389 GLY A O 1
ATOM 2887 N N . THR A 1 390 ? -24.106 -17.532 12.752 1.00 87.44 390 THR A N 1
ATOM 2888 C CA . THR A 1 390 ? -24.226 -17.389 14.208 1.00 87.44 390 THR A CA 1
ATOM 2889 C C . THR A 1 390 ? -23.254 -16.328 14.699 1.00 87.44 390 THR A C 1
ATOM 2891 O O . THR A 1 390 ? -22.066 -16.385 14.382 1.00 87.44 390 THR A O 1
ATOM 2894 N N . VAL A 1 391 ? -23.736 -15.386 15.513 1.00 89.38 391 VAL A N 1
ATOM 2895 C CA . VAL A 1 391 ? -22.845 -14.474 16.240 1.00 89.38 391 VAL A CA 1
ATOM 2896 C C . VAL A 1 391 ? -22.070 -15.287 17.281 1.00 89.38 391 VAL A C 1
ATOM 2898 O O . VAL A 1 391 ? -22.702 -15.947 18.111 1.00 89.38 391 VAL A O 1
ATOM 2901 N N . PRO A 1 392 ? -20.726 -15.295 17.245 1.00 89.69 392 PRO A N 1
ATOM 2902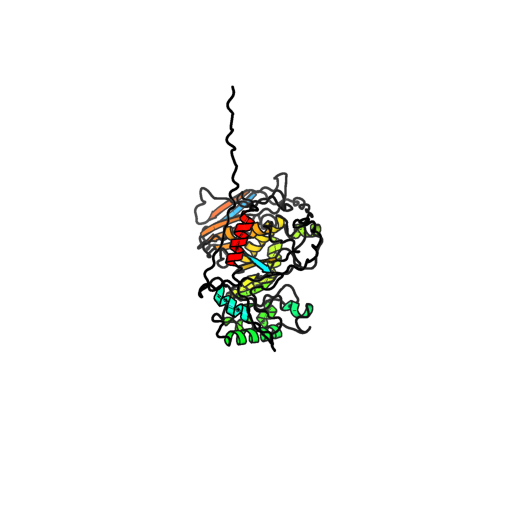 C CA . PRO A 1 392 ? -19.947 -16.080 18.188 1.00 89.69 392 PRO A CA 1
ATOM 2903 C C . PRO A 1 392 ? -20.181 -15.574 19.615 1.00 89.69 392 PRO A C 1
ATOM 2905 O O . PRO A 1 392 ? -20.250 -14.372 19.861 1.00 89.69 392 PRO A O 1
ATOM 2908 N N . SER A 1 393 ? -20.281 -16.495 20.577 1.00 91.19 393 SER A N 1
ATOM 2909 C CA . SER A 1 393 ? -20.504 -16.148 21.989 1.00 91.19 393 SER A CA 1
ATOM 2910 C C . SER A 1 393 ? -19.325 -15.400 22.618 1.00 91.19 393 SER A C 1
ATOM 2912 O O . SER A 1 393 ? -19.478 -14.785 23.670 1.00 91.19 393 SER A O 1
ATOM 2914 N N . GLN A 1 394 ? -18.142 -15.502 22.008 1.00 92.75 394 GLN A N 1
ATOM 2915 C CA . GLN A 1 394 ? -16.910 -14.838 22.414 1.00 92.75 394 GLN A CA 1
ATOM 2916 C C . GLN A 1 394 ? -16.079 -14.491 21.179 1.00 92.75 394 GLN A C 1
ATOM 2918 O O . GLN A 1 394 ? -16.082 -15.226 20.193 1.00 92.75 394 GLN A O 1
ATOM 2923 N N . VAL A 1 395 ? -15.326 -13.400 21.2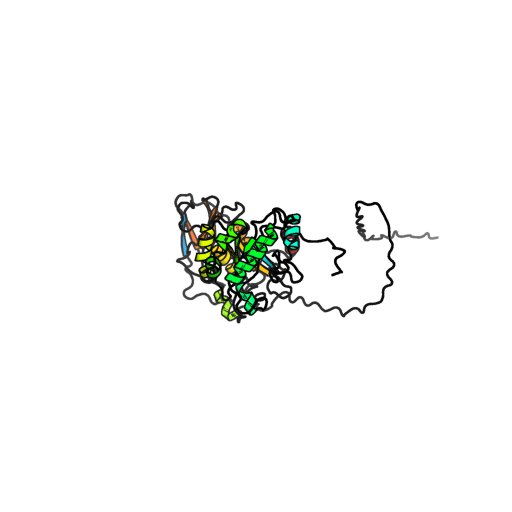66 1.00 93.62 395 VAL A N 1
ATOM 2924 C CA . VAL A 1 395 ? -14.348 -12.985 20.257 1.00 93.62 395 VAL A CA 1
ATOM 2925 C C . VAL A 1 395 ? -13.008 -12.701 20.928 1.00 93.62 395 VAL A C 1
ATOM 2927 O O . VAL A 1 395 ? -12.955 -12.383 22.116 1.00 93.62 395 VAL A O 1
ATOM 2930 N N . SER A 1 396 ? -11.922 -12.813 20.167 1.00 94.50 396 SER A N 1
ATOM 2931 C CA . SER A 1 396 ? -10.608 -12.317 20.585 1.00 94.50 396 SER A CA 1
ATOM 2932 C C . SER A 1 396 ? -10.412 -10.912 20.034 1.00 94.50 396 SER A C 1
ATOM 2934 O O . SER A 1 396 ? -10.723 -10.669 18.871 1.00 94.50 396 SER A O 1
ATOM 2936 N N . VAL A 1 397 ? -9.881 -10.002 20.849 1.00 94.94 397 VAL A N 1
ATOM 2937 C CA . VAL A 1 397 ? -9.645 -8.608 20.452 1.00 94.94 397 VAL A CA 1
ATOM 2938 C C . VAL A 1 397 ? -8.171 -8.270 20.631 1.00 94.94 397 VAL A C 1
ATOM 2940 O O . VAL A 1 397 ? -7.572 -8.592 21.658 1.00 94.94 397 VAL A O 1
ATOM 2943 N N . LYS A 1 398 ? -7.591 -7.614 19.626 1.00 94.81 398 LYS A N 1
ATOM 2944 C CA . LYS A 1 398 ? -6.253 -7.021 19.677 1.00 94.81 398 LYS A CA 1
ATOM 2945 C C . LYS A 1 398 ? -6.391 -5.526 19.445 1.00 94.81 398 LYS A C 1
ATOM 2947 O O . LYS A 1 398 ? -7.155 -5.108 18.583 1.00 94.81 398 LYS A O 1
ATOM 2952 N N . TYR A 1 399 ? -5.654 -4.741 20.220 1.00 95.25 399 TYR A N 1
ATOM 2953 C CA . TYR A 1 399 ? -5.675 -3.289 20.116 1.00 95.25 399 TYR A CA 1
ATOM 2954 C C . TYR A 1 399 ? -4.307 -2.772 19.678 1.00 95.25 399 TYR A C 1
ATOM 2956 O O . TYR A 1 399 ? -3.292 -3.170 20.255 1.00 95.25 399 TYR A O 1
ATOM 2964 N N . LEU A 1 400 ? -4.309 -1.879 18.687 1.00 95.81 400 LEU A N 1
ATOM 2965 C CA . LEU A 1 400 ? -3.206 -0.975 18.381 1.00 95.81 400 LEU A CA 1
ATOM 2966 C C . LEU A 1 400 ? -3.451 0.319 19.168 1.00 95.81 400 LEU A C 1
ATOM 2968 O O . LEU A 1 400 ? -4.409 1.024 18.867 1.00 95.81 400 LEU A O 1
ATOM 2972 N N . LEU A 1 401 ? -2.657 0.601 20.204 1.00 95.44 401 LEU A N 1
ATOM 2973 C CA . LEU A 1 401 ? -2.915 1.714 21.133 1.00 95.44 401 LEU A CA 1
ATOM 2974 C C . LEU A 1 401 ? -1.688 2.576 21.376 1.00 95.44 401 LEU A C 1
ATOM 2976 O O . LEU A 1 401 ? -0.578 2.057 21.497 1.00 95.44 401 LEU A O 1
ATOM 2980 N N . ALA A 1 402 ? -1.952 3.864 21.580 1.00 94.38 402 ALA A N 1
ATOM 2981 C CA . ALA A 1 402 ? -1.048 4.835 22.173 1.00 94.38 402 ALA A CA 1
ATOM 2982 C C . ALA A 1 402 ? -1.854 5.903 22.948 1.00 94.38 402 ALA A C 1
ATOM 2984 O O . ALA A 1 402 ? -3.058 6.028 22.718 1.00 94.38 402 ALA A O 1
ATOM 2985 N N . PRO A 1 403 ? -1.233 6.698 23.843 1.00 93.81 403 PRO A N 1
ATOM 2986 C CA . PRO A 1 403 ? -1.914 7.777 24.569 1.00 93.81 403 PRO A CA 1
ATOM 2987 C C . PRO A 1 403 ? -2.464 8.907 23.686 1.00 93.81 403 PRO A C 1
ATOM 2989 O O . PRO A 1 403 ? -3.342 9.649 24.118 1.00 93.81 403 PRO A O 1
ATOM 2992 N N . SER A 1 404 ? -1.914 9.082 22.483 1.00 95.44 404 SER A N 1
ATOM 2993 C CA . SER A 1 404 ? -2.283 10.131 21.530 1.00 95.44 404 SER A CA 1
ATOM 2994 C C . SER A 1 404 ? -1.832 9.737 20.126 1.00 95.44 404 SER A C 1
ATOM 2996 O O . SER A 1 404 ? -0.835 9.033 19.972 1.00 95.44 404 SER A O 1
ATOM 2998 N N . VAL A 1 405 ? -2.500 10.254 19.096 1.00 96.12 405 VAL A N 1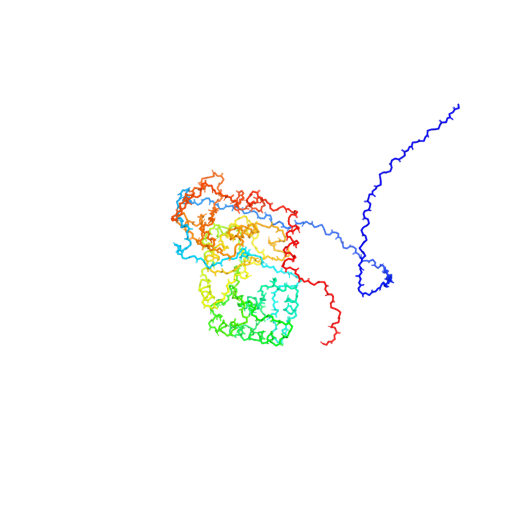
ATOM 2999 C CA . VAL A 1 405 ? -2.024 10.176 17.703 1.00 96.12 405 VAL A CA 1
ATOM 3000 C C . VAL A 1 405 ? -0.640 10.803 17.521 1.00 96.12 405 VAL A C 1
ATOM 3002 O O . VAL A 1 405 ? 0.110 10.372 16.657 1.00 96.12 405 VAL A O 1
ATOM 3005 N N . ALA A 1 406 ? -0.250 11.761 18.363 1.00 94.81 406 ALA A N 1
ATOM 3006 C CA . ALA A 1 406 ? 1.083 12.364 18.331 1.00 94.81 406 ALA A CA 1
ATOM 3007 C C . ALA A 1 406 ? 2.161 11.572 19.109 1.00 94.81 406 ALA A C 1
ATOM 3009 O O . ALA A 1 406 ? 3.317 11.992 19.144 1.00 94.81 406 ALA A O 1
ATOM 3010 N N . GLU A 1 407 ? 1.807 10.459 19.766 1.00 92.38 407 GLU A N 1
ATOM 3011 C CA . GLU A 1 407 ? 2.765 9.630 20.512 1.00 92.38 407 GLU A CA 1
ATOM 3012 C C . GLU A 1 407 ? 3.799 9.000 19.573 1.00 92.38 407 GLU A C 1
ATOM 3014 O O . GLU A 1 407 ? 3.465 8.587 18.468 1.00 92.38 407 GLU A O 1
ATOM 3019 N N . LYS A 1 408 ? 5.044 8.847 20.032 1.00 86.06 408 LYS A N 1
ATOM 3020 C CA . LYS A 1 408 ? 6.121 8.244 19.231 1.00 86.06 408 LYS A CA 1
ATOM 3021 C C . LYS A 1 408 ? 6.618 6.901 19.749 1.00 86.06 408 LYS A C 1
ATOM 3023 O O . LYS A 1 408 ? 7.216 6.129 19.008 1.00 86.06 408 LYS A O 1
ATOM 3028 N N . THR A 1 409 ? 6.433 6.637 21.039 1.00 84.12 409 THR A N 1
ATOM 3029 C CA . THR A 1 409 ? 7.161 5.580 21.750 1.00 84.12 409 THR A CA 1
ATOM 3030 C C . THR A 1 409 ? 6.253 4.615 22.491 1.00 84.12 409 THR A C 1
ATOM 3032 O O . THR A 1 409 ? 6.454 3.404 22.401 1.00 84.12 409 THR A O 1
ATOM 3035 N N . ASN A 1 410 ? 5.244 5.117 23.202 1.00 88.50 410 ASN A N 1
ATOM 3036 C CA . ASN A 1 410 ? 4.355 4.298 24.018 1.00 88.50 410 ASN A CA 1
ATOM 3037 C C . ASN A 1 410 ? 3.238 3.666 23.175 1.00 88.50 410 ASN A C 1
ATOM 3039 O O . ASN A 1 410 ? 2.057 3.960 23.355 1.00 88.50 410 ASN A O 1
ATOM 3043 N N . ILE A 1 411 ? 3.644 2.829 22.222 1.00 89.31 411 ILE A N 1
ATOM 3044 C CA . ILE A 1 411 ? 2.767 2.150 21.271 1.00 89.31 411 ILE A CA 1
ATOM 3045 C C . ILE A 1 411 ? 2.738 0.659 21.601 1.00 89.31 411 ILE A C 1
ATOM 3047 O O . ILE A 1 411 ? 3.766 0.045 21.908 1.00 89.31 411 ILE A O 1
ATOM 3051 N N . THR A 1 412 ? 1.547 0.071 21.540 1.00 90.19 412 THR A N 1
ATOM 3052 C CA . THR A 1 412 ? 1.344 -1.361 21.768 1.00 90.19 412 THR A CA 1
ATOM 3053 C C . THR A 1 412 ? 0.473 -1.972 20.683 1.00 90.19 412 THR A C 1
ATOM 3055 O O . THR A 1 412 ? -0.482 -1.350 20.228 1.00 90.19 412 THR A O 1
ATOM 3058 N N . TRP A 1 413 ? 0.769 -3.218 20.322 1.00 91.06 413 TRP A N 1
ATOM 3059 C CA . TRP A 1 413 ? -0.125 -4.101 19.579 1.00 91.06 413 TRP A CA 1
ATOM 3060 C C . TRP A 1 413 ? -0.444 -5.315 20.448 1.00 91.06 413 TRP A C 1
ATOM 3062 O O . TRP A 1 413 ? 0.466 -6.000 20.914 1.00 91.06 413 TRP A O 1
ATOM 3072 N N . ALA A 1 414 ? -1.727 -5.562 20.721 1.00 90.38 414 ALA A N 1
ATOM 3073 C CA . ALA A 1 414 ? -2.172 -6.636 21.618 1.00 90.38 414 ALA A CA 1
ATOM 3074 C C . ALA A 1 414 ? -1.482 -6.599 23.003 1.00 90.38 414 ALA A C 1
ATOM 3076 O O . ALA A 1 414 ? -1.119 -7.635 23.563 1.00 90.38 414 ALA A O 1
ATOM 3077 N N . GLY A 1 415 ? -1.260 -5.390 23.534 1.00 88.62 415 GLY A N 1
ATOM 3078 C CA . GLY A 1 415 ? -0.584 -5.164 24.817 1.00 88.62 415 GLY A CA 1
ATOM 3079 C C . GLY A 1 415 ? 0.935 -5.369 24.790 1.00 88.62 415 GLY A C 1
ATOM 3080 O O . GLY A 1 415 ? 1.567 -5.324 25.842 1.00 88.62 415 GLY A O 1
ATOM 3081 N N . GLN A 1 416 ? 1.532 -5.589 23.616 1.00 83.94 416 GLN A N 1
ATOM 3082 C CA . GLN A 1 416 ? 2.969 -5.785 23.455 1.00 83.94 416 GLN A CA 1
ATOM 3083 C C . GLN A 1 416 ? 3.608 -4.581 22.766 1.00 83.94 416 GLN A C 1
ATOM 3085 O O . GLN A 1 416 ? 3.156 -4.134 21.712 1.00 83.94 416 GLN A O 1
ATOM 3090 N N . THR A 1 417 ? 4.693 -4.088 23.353 1.00 82.12 417 THR A N 1
ATOM 3091 C CA . THR A 1 417 ? 5.629 -3.165 22.705 1.00 82.12 417 THR A CA 1
ATOM 3092 C C . THR A 1 417 ? 6.781 -3.981 22.145 1.00 82.12 417 THR A C 1
ATOM 3094 O O . THR A 1 417 ? 7.267 -4.914 22.789 1.00 82.12 417 THR A O 1
ATOM 3097 N N . VAL A 1 418 ? 7.261 -3.628 20.959 1.00 64.94 418 VAL A N 1
ATOM 3098 C CA . VAL A 1 418 ? 8.426 -4.292 20.374 1.00 64.94 418 VAL A CA 1
ATOM 3099 C C . VAL A 1 418 ? 9.681 -3.870 21.144 1.00 64.94 418 VAL A C 1
ATOM 3101 O O . VAL A 1 418 ? 10.177 -2.752 21.005 1.00 64.94 418 VAL A O 1
ATOM 3104 N N . ALA A 1 419 ? 10.192 -4.761 21.998 1.00 52.41 419 ALA A N 1
ATOM 3105 C CA . ALA A 1 419 ? 11.348 -4.485 22.842 1.00 52.41 419 ALA A CA 1
ATOM 3106 C C . ALA A 1 419 ? 12.648 -4.362 22.024 1.00 52.41 419 ALA A C 1
ATOM 3108 O O . ALA A 1 419 ? 12.872 -5.070 21.040 1.00 52.41 419 ALA A O 1
ATOM 3109 N N . SER A 1 420 ? 13.590 -3.540 22.498 1.00 45.66 420 SER A N 1
ATOM 3110 C CA . SER A 1 420 ? 14.903 -3.300 21.865 1.00 45.66 420 SER A CA 1
ATOM 3111 C C . SER A 1 420 ? 15.781 -4.551 21.660 1.00 45.66 420 SER A C 1
ATOM 3113 O O . SER A 1 420 ? 16.735 -4.537 20.880 1.00 45.66 420 SER A O 1
ATOM 3115 N N . LYS A 1 421 ? 15.481 -5.670 22.335 1.00 35.78 421 LYS A N 1
ATOM 3116 C CA . LYS A 1 421 ? 16.138 -6.971 22.103 1.00 35.78 421 LYS A CA 1
ATOM 3117 C C . LYS A 1 421 ? 15.526 -7.754 20.939 1.00 35.78 421 LYS A C 1
ATOM 3119 O O . LYS A 1 421 ? 16.292 -8.368 20.194 1.00 35.78 421 LYS A O 1
ATOM 3124 N N . ASP A 1 422 ? 14.214 -7.674 20.735 1.00 45.00 422 ASP A N 1
ATOM 3125 C CA . ASP A 1 422 ? 13.540 -8.275 19.579 1.00 45.00 422 ASP A CA 1
ATOM 3126 C C . ASP A 1 422 ? 13.842 -7.505 18.300 1.00 45.00 422 ASP A C 1
ATOM 3128 O O . ASP A 1 422 ? 13.957 -8.119 17.246 1.00 45.00 422 ASP A O 1
ATOM 3132 N N . GLN A 1 423 ? 14.172 -6.213 18.410 1.00 45.03 423 GLN A N 1
ATOM 3133 C CA . GLN A 1 423 ? 14.761 -5.444 17.314 1.00 45.03 423 GLN A CA 1
ATOM 3134 C C . GLN A 1 423 ? 15.998 -6.136 16.719 1.00 45.03 423 GLN A C 1
ATOM 3136 O O . GLN A 1 423 ? 16.155 -6.122 15.512 1.00 45.03 423 GLN A O 1
ATOM 3141 N N . ARG A 1 424 ? 16.867 -6.798 17.502 1.00 37.06 424 ARG A N 1
ATOM 3142 C CA . ARG A 1 424 ? 18.056 -7.497 16.958 1.00 37.06 424 ARG A CA 1
ATOM 3143 C C . ARG A 1 424 ? 17.741 -8.853 16.324 1.00 37.06 424 ARG A C 1
ATOM 3145 O O . ARG A 1 424 ? 18.373 -9.208 15.333 1.00 37.06 424 ARG A O 1
ATOM 3152 N N . ARG A 1 425 ? 16.776 -9.603 16.869 1.00 36.28 425 ARG A N 1
ATOM 3153 C CA . ARG A 1 425 ? 16.349 -10.901 16.312 1.00 36.28 425 ARG A CA 1
ATOM 3154 C C . ARG A 1 425 ? 15.473 -10.737 15.070 1.00 36.28 425 ARG A C 1
ATOM 3156 O O . ARG A 1 425 ? 15.645 -11.502 14.130 1.00 36.28 425 ARG A O 1
ATOM 3163 N N . TYR A 1 426 ? 14.617 -9.715 15.021 1.00 41.53 426 TYR A N 1
ATOM 3164 C CA . TYR A 1 426 ? 13.886 -9.334 13.810 1.00 41.53 426 TYR A CA 1
ATOM 3165 C C . TYR A 1 426 ? 14.802 -8.689 12.766 1.00 41.53 426 TYR A C 1
ATOM 3167 O O . TYR A 1 426 ? 14.679 -9.043 11.601 1.00 41.53 426 TYR A O 1
ATOM 3175 N N . LYS A 1 427 ? 15.791 -7.864 13.160 1.00 39.78 427 LYS A N 1
ATOM 3176 C CA . LYS A 1 427 ? 16.870 -7.412 12.254 1.00 39.78 427 LYS A CA 1
ATOM 3177 C C . LYS A 1 427 ? 17.592 -8.590 11.614 1.00 39.78 427 LYS A C 1
ATOM 3179 O O . LYS A 1 427 ? 17.789 -8.581 10.412 1.00 39.78 427 LYS A O 1
ATOM 3184 N N . GLN A 1 428 ? 17.937 -9.623 12.386 1.00 32.62 428 GLN A N 1
ATOM 3185 C CA . GLN A 1 428 ? 18.524 -10.841 11.827 1.00 32.62 428 GLN A CA 1
ATOM 3186 C C . GLN A 1 428 ? 17.524 -11.635 10.985 1.00 32.62 428 GLN A C 1
ATOM 3188 O O . GLN A 1 428 ? 17.911 -12.100 9.933 1.00 32.62 428 GLN A O 1
ATOM 3193 N N . SER A 1 429 ? 16.257 -11.779 11.369 1.00 33.12 429 SER A N 1
ATOM 3194 C CA . SER A 1 429 ? 15.260 -12.540 10.596 1.00 33.12 429 SER A CA 1
ATOM 3195 C C . SER A 1 429 ? 14.879 -11.873 9.268 1.00 33.12 429 SER A C 1
ATOM 3197 O O . SER A 1 429 ? 14.807 -12.561 8.258 1.00 33.12 429 SER A O 1
ATOM 3199 N N . LEU A 1 430 ? 14.637 -10.559 9.254 1.00 36.28 430 LEU A N 1
ATOM 3200 C CA . LEU A 1 430 ? 14.344 -9.788 8.041 1.00 36.28 430 LEU A CA 1
ATOM 3201 C C . LEU A 1 430 ? 15.597 -9.647 7.178 1.00 36.28 430 LEU A C 1
ATOM 3203 O O . LEU A 1 430 ? 15.517 -9.911 5.990 1.00 36.28 430 LEU A O 1
ATOM 3207 N N . ALA A 1 431 ? 16.778 -9.397 7.759 1.00 33.75 431 ALA A N 1
ATOM 3208 C CA . ALA A 1 431 ? 18.021 -9.462 6.992 1.00 33.75 431 ALA A CA 1
ATOM 3209 C C . ALA A 1 431 ? 18.294 -10.878 6.462 1.00 33.75 431 ALA A C 1
ATOM 3211 O O . ALA A 1 431 ? 18.671 -11.033 5.324 1.00 33.75 431 ALA A O 1
ATOM 3212 N N . THR A 1 432 ? 18.034 -11.954 7.197 1.00 30.80 432 THR A N 1
ATOM 3213 C CA . THR A 1 432 ? 18.298 -13.311 6.671 1.00 30.80 432 THR A CA 1
ATOM 3214 C C . THR A 1 432 ? 17.240 -13.760 5.649 1.00 30.80 432 THR A C 1
ATOM 3216 O O . THR A 1 432 ? 17.494 -14.694 4.897 1.00 30.80 432 THR A O 1
ATOM 3219 N N . LYS A 1 433 ? 16.067 -13.106 5.593 1.00 31.05 433 LYS A N 1
ATOM 3220 C CA . LYS A 1 433 ? 14.997 -13.393 4.618 1.00 31.05 433 LYS A CA 1
ATOM 3221 C C . LYS A 1 433 ? 14.939 -12.419 3.427 1.00 31.05 433 LYS A C 1
ATOM 3223 O O . LYS A 1 433 ? 14.413 -12.811 2.397 1.00 31.05 433 LYS A O 1
ATOM 3228 N N . GLN A 1 434 ? 15.475 -11.198 3.544 1.00 33.88 434 GLN A N 1
ATOM 3229 C CA . GLN A 1 434 ? 15.561 -10.190 2.466 1.00 33.88 434 GLN A CA 1
ATOM 3230 C C . GLN A 1 434 ? 17.007 -9.877 2.021 1.00 33.88 434 GLN A C 1
ATOM 3232 O O . GLN A 1 434 ? 17.210 -9.464 0.887 1.00 33.88 434 GLN A O 1
ATOM 3237 N N . LEU A 1 435 ? 18.028 -10.102 2.855 1.00 30.55 435 LEU A N 1
ATOM 3238 C CA . LEU A 1 435 ? 19.456 -9.984 2.515 1.00 30.55 435 LEU A CA 1
ATOM 3239 C C . LEU A 1 435 ? 20.099 -11.376 2.473 1.00 30.55 435 LEU A C 1
ATOM 3241 O O . LEU A 1 435 ? 20.756 -11.815 3.419 1.00 30.55 435 LEU A O 1
ATOM 3245 N N . ALA A 1 436 ? 19.993 -12.057 1.341 1.00 24.34 436 ALA A N 1
ATOM 3246 C CA . ALA A 1 436 ? 20.980 -13.074 1.009 1.00 24.34 436 ALA A CA 1
ATOM 3247 C C . ALA A 1 436 ? 21.909 -12.532 -0.078 1.00 24.34 436 ALA A C 1
ATOM 3249 O O . ALA A 1 436 ? 21.794 -12.965 -1.211 1.00 24.34 436 ALA A O 1
ATOM 3250 N N . PHE A 1 437 ? 22.849 -11.625 0.243 1.00 26.73 437 PHE A N 1
ATOM 3251 C CA . PHE A 1 437 ? 24.018 -11.438 -0.629 1.00 26.73 437 PHE A CA 1
ATOM 3252 C C . PHE A 1 437 ? 25.370 -11.205 0.052 1.00 26.73 437 PHE A C 1
ATOM 3254 O O . PHE A 1 437 ? 25.559 -10.356 0.917 1.00 26.73 437 PHE A O 1
ATOM 3261 N N . ALA A 1 438 ? 26.313 -11.978 -0.498 1.00 24.36 438 ALA A N 1
ATOM 3262 C CA . ALA A 1 438 ? 27.714 -11.687 -0.768 1.00 24.36 438 ALA A CA 1
ATOM 3263 C C . ALA A 1 438 ? 28.692 -11.577 0.413 1.00 24.36 438 ALA A C 1
ATOM 3265 O O . ALA A 1 438 ? 29.143 -10.508 0.816 1.00 24.36 438 ALA A O 1
ATOM 3266 N N . LYS A 1 439 ? 29.227 -12.739 0.802 1.00 23.22 439 LYS A N 1
ATOM 3267 C CA . LYS A 1 439 ? 30.655 -12.855 1.130 1.00 23.22 439 LYS A CA 1
ATOM 3268 C C . LYS A 1 439 ? 31.381 -13.614 0.014 1.00 23.22 439 LYS A C 1
ATOM 3270 O O . LYS A 1 439 ? 31.812 -14.741 0.210 1.00 23.22 439 LYS A O 1
ATOM 3275 N N . TYR A 1 440 ? 31.530 -12.990 -1.152 1.00 22.56 440 TYR A N 1
ATOM 3276 C CA . TYR A 1 440 ? 32.513 -13.418 -2.149 1.00 22.56 440 TYR A CA 1
ATOM 3277 C C . TYR A 1 440 ? 33.277 -12.196 -2.659 1.00 22.56 440 TYR A C 1
ATOM 3279 O O . TYR A 1 440 ? 32.729 -11.317 -3.313 1.00 22.56 440 TYR A O 1
ATOM 3287 N N . LYS A 1 441 ? 34.566 -12.133 -2.304 1.00 24.14 441 LYS A N 1
ATOM 3288 C CA . LYS A 1 441 ? 35.543 -11.285 -2.990 1.00 24.14 441 LYS A CA 1
ATOM 3289 C C . LYS A 1 441 ? 35.663 -11.817 -4.417 1.00 24.14 441 LYS A C 1
ATOM 3291 O O . LYS A 1 441 ? 36.063 -12.966 -4.572 1.00 24.14 441 LYS A O 1
ATOM 3296 N N . PHE A 1 442 ? 35.395 -10.993 -5.422 1.00 24.45 442 PHE A N 1
ATOM 3297 C CA . PHE A 1 442 ? 35.895 -11.227 -6.775 1.00 24.45 442 PHE A CA 1
ATOM 3298 C C . PHE A 1 442 ? 37.351 -10.739 -6.843 1.00 24.45 442 PHE A C 1
ATOM 3300 O O . PHE A 1 442 ? 37.588 -9.539 -6.682 1.00 24.45 442 PHE A O 1
ATOM 3307 N N . PRO A 1 443 ? 38.359 -11.609 -7.031 1.00 24.55 443 PRO A N 1
ATOM 3308 C CA . PRO A 1 443 ? 39.638 -11.179 -7.563 1.00 24.55 443 PRO A CA 1
ATOM 3309 C C . PRO A 1 443 ? 39.537 -11.119 -9.095 1.00 24.55 443 PRO A C 1
ATOM 3311 O O . PRO A 1 443 ? 39.005 -12.031 -9.716 1.00 24.55 443 PRO A O 1
ATOM 3314 N N . HIS A 1 444 ? 40.118 -10.068 -9.672 1.00 27.14 444 HIS A N 1
ATOM 3315 C CA . HIS A 1 444 ? 40.293 -9.816 -11.107 1.00 27.14 444 HIS A CA 1
ATOM 3316 C C . HIS A 1 444 ? 39.054 -9.409 -11.909 1.00 27.14 444 HIS A C 1
ATOM 3318 O O . HIS A 1 444 ? 38.299 -10.248 -12.370 1.00 27.14 444 HIS A O 1
ATOM 3324 N N . LEU A 1 445 ? 38.965 -8.105 -12.188 1.00 26.00 445 LEU A N 1
ATOM 3325 C CA . LEU A 1 445 ? 38.875 -7.551 -13.547 1.00 26.00 445 LEU A CA 1
ATOM 3326 C C . LEU A 1 445 ? 39.291 -6.071 -13.475 1.00 26.00 445 LEU A C 1
ATOM 3328 O O . LEU A 1 445 ? 38.488 -5.149 -13.484 1.00 26.00 445 LEU A O 1
ATOM 3332 N N . ALA A 1 446 ? 40.600 -5.867 -13.322 1.00 23.98 446 ALA A N 1
ATOM 3333 C CA . ALA A 1 446 ? 41.268 -4.613 -13.640 1.00 23.98 446 ALA A CA 1
ATOM 3334 C C . ALA A 1 446 ? 42.154 -4.891 -14.859 1.00 23.98 446 ALA A C 1
ATOM 3336 O O . ALA A 1 446 ? 43.282 -5.358 -14.714 1.00 23.98 446 ALA A O 1
ATOM 3337 N N . SER A 1 447 ? 41.578 -4.746 -16.052 1.00 25.61 447 SER A N 1
ATOM 3338 C CA . SER A 1 447 ? 42.235 -4.409 -17.327 1.00 25.61 447 SER A CA 1
ATOM 3339 C C . SER A 1 447 ? 41.250 -4.614 -18.481 1.00 25.61 447 SER A C 1
ATOM 3341 O O . SER A 1 447 ? 41.181 -5.700 -19.049 1.00 25.61 447 SER A O 1
ATOM 3343 N N . LEU A 1 448 ? 40.477 -3.567 -18.783 1.00 28.56 448 LEU A N 1
ATOM 3344 C CA . LEU A 1 448 ? 40.315 -2.918 -20.096 1.00 28.56 448 LEU A CA 1
ATOM 3345 C C . LEU A 1 448 ? 39.132 -1.951 -20.047 1.00 28.56 448 LEU A C 1
ATOM 3347 O O . LEU A 1 448 ? 38.043 -2.388 -19.619 1.00 28.56 448 LEU A O 1
#

Radius of gyration: 27.34 Å; chains: 1; bounding box: 85×51×97 Å

Organism: NCBI:txid98765

Secondary structure (DSSP, 8-state):
------PPP----------------SS--------------------------S---PPPPPPPPSSPPPSEEEEEEESBGGG-TTPPPPB-TTSEEEEEE-SSS--SEE--S-SSS--THHHHHHHHHHGGG---EEE-S-GGGTTTTTSS-TT--HHHHHHHHHHHHHHHHH-TT----S-EEEEEE-SSS--HHHHHTTTHHHHHTTTEEEEEEEE---S---HHHHGGGGSSTHHHHHHHHTTHHHHHHHHHTT--EEEEEE-SSSTT--TTTTTSHHHHHHHHHHHHHHHHTT-SEEEEEEE-SSSTT-SS--HHHHHHHHHHHHH-SSS-EEEEE--HHHH-TTS-EEEEEETTEEEEEEE------TTSTT--EEEEEEETSPPPS------EE-S-TT-SS--EETTB---TTHHHHHHHHHHHHH--------------